Protein 1AG7 (pdb70)

Structure (mmCIF, N/CA/C/O backbone):
data_1AG7
#
_entry.id   1AG7
#
_cell.length_a   1.000
_cell.length_b   1.000
_cell.length_c   1.000
_cell.angle_alpha   90.00
_cell.angle_beta   90.00
_cell.angle_gamma   90.00
#
_symmetry.space_group_name_H-M   'P 1'
#
loop_
_atom_site.group_PDB
_atom_site.id
_atom_site.type_symbol
_atom_site.label_atom_id
_atom_site.label_alt_id
_atom_site.label_comp_id
_atom_site.label_asym_id
_atom_site.label_entity_id
_atom_site.label_seq_id
_atom_site.pdbx_PDB_ins_code
_atom_site.Cartn_x
_atom_site.Cartn_y
_atom_site.Cartn_z
_atom_site.occupancy
_atom_site.B_iso_or_equiv
_atom_site.auth_seq_id
_atom_site.auth_comp_id
_atom_site.auth_asym_id
_atom_site.auth_atom_id
_atom_site.pdbx_PDB_model_num
ATOM 1 N N . ALA A 1 1 ? 7.186 9.399 1.482 1.00 0.00 1 ALA A N 1
ATOM 2 C CA . ALA A 1 1 ? 7.528 8.047 2.009 1.00 0.00 1 ALA A CA 1
ATOM 3 C C . ALA A 1 1 ? 8.770 7.527 1.272 1.00 0.00 1 ALA A C 1
ATOM 4 O O . ALA A 1 1 ? 8.889 7.713 0.078 1.00 0.00 1 ALA A O 1
ATOM 13 N N . CYS A 1 2 ? 9.640 6.894 2.024 1.00 0.00 2 CYS A N 1
ATOM 14 C CA . CYS A 1 2 ? 10.922 6.310 1.502 1.00 0.00 2 CYS A CA 1
ATOM 15 C C . CYS A 1 2 ? 10.733 5.345 0.304 1.00 0.00 2 CYS A C 1
ATOM 16 O O . CYS A 1 2 ? 9.626 5.071 -0.119 1.00 0.00 2 CYS A O 1
ATOM 23 N N . SER A 1 3 ? 11.845 4.861 -0.195 1.00 0.00 3 SER A N 1
ATOM 24 C CA . SER A 1 3 ? 11.850 3.912 -1.357 1.00 0.00 3 SER A CA 1
ATOM 25 C C . SER A 1 3 ? 11.924 2.473 -0.825 1.00 0.00 3 SER A C 1
ATOM 26 O O . SER A 1 3 ? 12.340 2.258 0.294 1.00 0.00 3 SER A O 1
ATOM 34 N N . GLY A 1 4 ? 11.531 1.542 -1.654 1.00 0.00 4 GLY A N 1
ATOM 35 C CA . GLY A 1 4 ? 11.543 0.097 -1.278 1.00 0.00 4 GLY A CA 1
ATOM 36 C C . GLY A 1 4 ? 12.571 -0.609 -2.158 1.00 0.00 4 GLY A C 1
ATOM 37 O O . GLY A 1 4 ? 13.119 -0.008 -3.063 1.00 0.00 4 GLY A O 1
ATOM 41 N N . ARG A 1 5 ? 12.803 -1.867 -1.875 1.00 0.00 5 ARG A N 1
ATOM 42 C CA . ARG A 1 5 ? 13.793 -2.644 -2.680 1.00 0.00 5 ARG A CA 1
ATOM 43 C C . ARG A 1 5 ? 13.236 -2.902 -4.096 1.00 0.00 5 ARG A C 1
ATOM 44 O O . ARG A 1 5 ? 12.682 -3.946 -4.384 1.00 0.00 5 ARG A O 1
ATOM 65 N N . GLY A 1 6 ? 13.413 -1.911 -4.932 1.00 0.00 6 GLY A N 1
ATOM 66 C CA . GLY A 1 6 ? 12.939 -1.974 -6.347 1.00 0.00 6 GLY A CA 1
ATOM 67 C C . GLY A 1 6 ? 12.766 -0.564 -6.925 1.00 0.00 6 GLY A C 1
ATOM 68 O O . GLY A 1 6 ? 12.497 -0.422 -8.103 1.00 0.00 6 GLY A O 1
ATOM 72 N N . SER A 1 7 ? 12.923 0.434 -6.088 1.00 0.00 7 SER A N 1
ATOM 73 C CA . SER A 1 7 ? 12.782 1.859 -6.539 1.00 0.00 7 SER A CA 1
ATOM 74 C C . SER A 1 7 ? 14.056 2.599 -6.129 1.00 0.00 7 SER A C 1
ATOM 75 O O . SER A 1 7 ? 14.644 2.273 -5.118 1.00 0.00 7 SER A O 1
ATOM 83 N N . ARG A 1 8 ? 14.453 3.566 -6.918 1.00 0.00 8 ARG A N 1
ATOM 84 C CA . ARG A 1 8 ? 15.690 4.350 -6.607 1.00 0.00 8 ARG A CA 1
ATOM 85 C C . ARG A 1 8 ? 15.446 5.433 -5.547 1.00 0.00 8 ARG A C 1
ATOM 86 O O . ARG A 1 8 ? 14.404 5.469 -4.922 1.00 0.00 8 ARG A O 1
ATOM 107 N N . CYS A 1 9 ? 16.436 6.279 -5.391 1.00 0.00 9 CYS A N 1
ATOM 108 C CA . CYS A 1 9 ? 16.372 7.393 -4.407 1.00 0.00 9 CYS A CA 1
ATOM 109 C C . CYS A 1 9 ? 16.607 8.776 -5.077 1.00 0.00 9 CYS A C 1
ATOM 110 O O . CYS A 1 9 ? 17.357 8.864 -6.029 1.00 0.00 9 CYS A O 1
ATOM 147 N N . GLN A 1 12 ? 14.379 8.671 -0.374 1.00 0.00 12 GLN A N 1
ATOM 148 C CA . GLN A 1 12 ? 15.520 7.975 0.304 1.00 0.00 12 GLN A CA 1
ATOM 149 C C . GLN A 1 12 ? 15.061 6.563 0.671 1.00 0.00 12 GLN A C 1
ATOM 150 O O . GLN A 1 12 ? 14.010 6.415 1.259 1.00 0.00 12 GLN A O 1
ATOM 164 N N . CYS A 1 13 ? 15.840 5.570 0.320 1.00 0.00 13 CYS A N 1
ATOM 165 C CA . CYS A 1 13 ? 15.440 4.166 0.645 1.00 0.00 13 CYS A CA 1
ATOM 166 C C . CYS A 1 13 ? 15.150 3.987 2.138 1.00 0.00 13 CYS A C 1
ATOM 167 O O . CYS A 1 13 ? 15.855 4.498 2.987 1.00 0.00 13 CYS A O 1
ATOM 174 N N . CYS A 1 14 ? 14.098 3.252 2.381 1.00 0.00 14 CYS A N 1
ATOM 175 C CA . CYS A 1 14 ? 13.624 2.945 3.761 1.00 0.00 14 CYS A CA 1
ATOM 176 C C . CYS A 1 14 ? 14.706 2.286 4.628 1.00 0.00 14 CYS A C 1
ATOM 177 O O . CYS A 1 14 ? 15.770 1.941 4.149 1.00 0.00 14 CYS A O 1
ATOM 184 N N . MET A 1 15 ? 14.383 2.136 5.888 1.00 0.00 15 MET A N 1
ATOM 185 C CA . MET A 1 15 ? 15.324 1.511 6.862 1.00 0.00 15 MET A CA 1
ATOM 186 C C . MET A 1 15 ? 15.749 0.118 6.381 1.00 0.00 15 MET A C 1
ATOM 187 O O . MET A 1 15 ? 14.921 -0.714 6.063 1.00 0.00 15 MET A O 1
ATOM 201 N N . GLY A 1 16 ? 17.042 -0.070 6.347 1.00 0.00 16 GLY A N 1
ATOM 202 C CA . GLY A 1 16 ? 17.634 -1.357 5.908 1.00 0.00 16 GLY A CA 1
ATOM 203 C C . GLY A 1 16 ? 18.180 -1.253 4.483 1.00 0.00 16 GLY A C 1
ATOM 204 O O . GLY A 1 16 ? 19.101 -1.966 4.143 1.00 0.00 16 GLY A O 1
ATOM 208 N N . LEU A 1 17 ? 17.611 -0.377 3.688 1.00 0.00 17 LEU A N 1
ATOM 209 C CA . LEU A 1 17 ? 18.082 -0.214 2.282 1.00 0.00 17 LEU A CA 1
ATOM 210 C C . LEU A 1 17 ? 19.120 0.901 2.100 1.00 0.00 17 LEU A C 1
ATOM 211 O O . LEU A 1 17 ? 19.333 1.744 2.950 1.00 0.00 17 LEU A O 1
ATOM 227 N N . ARG A 1 18 ? 19.720 0.820 0.944 1.00 0.00 18 ARG A N 1
ATOM 228 C CA . ARG A 1 18 ? 20.773 1.754 0.463 1.00 0.00 18 ARG A CA 1
ATOM 229 C C . ARG A 1 18 ? 20.501 1.969 -1.026 1.00 0.00 18 ARG A C 1
ATOM 230 O O . ARG A 1 18 ? 20.010 1.083 -1.695 1.00 0.00 18 ARG A O 1
ATOM 251 N N . CYS A 1 19 ? 20.841 3.139 -1.487 1.00 0.00 19 CYS A N 1
ATOM 252 C CA . CYS A 1 19 ? 20.628 3.499 -2.927 1.00 0.00 19 CYS A CA 1
ATOM 253 C C . CYS A 1 19 ? 21.634 2.816 -3.880 1.00 0.00 19 CYS A C 1
ATOM 254 O O . CYS A 1 19 ? 22.754 3.267 -4.026 1.00 0.00 19 CYS A O 1
ATOM 261 N N . GLY A 1 20 ? 21.207 1.740 -4.501 1.00 0.00 20 GLY A N 1
ATOM 262 C CA . GLY A 1 20 ? 22.096 1.003 -5.450 1.00 0.00 20 GLY A CA 1
ATOM 263 C C . GLY A 1 20 ? 22.178 1.746 -6.784 1.00 0.00 20 GLY A C 1
ATOM 264 O O . GLY A 1 20 ? 21.208 1.792 -7.516 1.00 0.00 20 GLY A O 1
ATOM 268 N N . ARG A 1 21 ? 23.332 2.302 -7.050 1.00 0.00 21 ARG A N 1
ATOM 269 C CA . ARG A 1 21 ? 23.556 3.057 -8.314 1.00 0.00 21 ARG A CA 1
ATOM 270 C C . ARG A 1 21 ? 23.473 2.134 -9.543 1.00 0.00 21 ARG A C 1
ATOM 271 O O . ARG A 1 21 ? 23.575 0.928 -9.424 1.00 0.00 21 ARG A O 1
ATOM 292 N N . GLY A 1 22 ? 23.290 2.748 -10.683 1.00 0.00 22 GLY A N 1
ATOM 293 C CA . GLY A 1 22 ? 23.186 1.998 -11.974 1.00 0.00 22 GLY A CA 1
ATOM 294 C C . GLY A 1 22 ? 22.048 2.576 -12.814 1.00 0.00 22 GLY A C 1
ATOM 295 O O . GLY A 1 22 ? 21.443 3.561 -12.441 1.00 0.00 22 GLY A O 1
ATOM 299 N N . ASN A 1 23 ? 21.788 1.950 -13.930 1.00 0.00 23 ASN A N 1
ATOM 300 C CA . ASN A 1 23 ? 20.701 2.415 -14.839 1.00 0.00 23 ASN A CA 1
ATOM 301 C C . ASN A 1 23 ? 19.837 1.200 -15.238 1.00 0.00 23 ASN A C 1
ATOM 302 O O . ASN A 1 23 ? 20.345 0.306 -15.888 1.00 0.00 23 ASN A O 1
ATOM 313 N N . PRO A 1 24 ? 18.575 1.173 -14.858 1.00 0.00 24 PRO A N 1
ATOM 314 C CA . PRO A 1 24 ? 17.912 2.165 -13.964 1.00 0.00 24 PRO A CA 1
ATOM 315 C C . PRO A 1 24 ? 18.364 2.013 -12.498 1.00 0.00 24 PRO A C 1
ATOM 316 O O . PRO A 1 24 ? 18.535 0.904 -12.028 1.00 0.00 24 PRO A O 1
ATOM 327 N N . GLN A 1 25 ? 18.547 3.125 -11.825 1.00 0.00 25 GLN A N 1
ATOM 328 C CA . GLN A 1 25 ? 18.981 3.096 -10.384 1.00 0.00 25 GLN A CA 1
ATOM 329 C C . GLN A 1 25 ? 17.929 2.337 -9.553 1.00 0.00 25 GLN A C 1
ATOM 330 O O . GLN A 1 25 ? 16.764 2.336 -9.904 1.00 0.00 25 GLN A O 1
ATOM 344 N N . LYS A 1 26 ? 18.361 1.708 -8.488 1.00 0.00 26 LYS A N 1
ATOM 345 C CA . LYS A 1 26 ? 17.408 0.946 -7.619 1.00 0.00 26 LYS A CA 1
ATOM 346 C C . LYS A 1 26 ? 17.989 0.692 -6.220 1.00 0.00 26 LYS A C 1
ATOM 347 O O . LYS A 1 26 ? 19.136 0.306 -6.098 1.00 0.00 26 LYS A O 1
ATOM 366 N N . CYS A 1 27 ? 17.193 0.914 -5.200 1.00 0.00 27 CYS A N 1
ATOM 367 C CA . CYS A 1 27 ? 17.675 0.679 -3.816 1.00 0.00 27 CYS A CA 1
ATOM 368 C C . CYS A 1 27 ? 17.703 -0.835 -3.574 1.00 0.00 27 CYS A C 1
ATOM 369 O O . CYS A 1 27 ? 16.894 -1.572 -4.107 1.00 0.00 27 CYS A O 1
ATOM 376 N N . ILE A 1 28 ? 18.644 -1.240 -2.769 1.00 0.00 28 ILE A N 1
ATOM 377 C CA . ILE A 1 28 ? 18.827 -2.671 -2.411 1.00 0.00 28 ILE A CA 1
ATOM 378 C C . ILE A 1 28 ? 19.016 -2.666 -0.894 1.00 0.00 28 ILE A C 1
ATOM 379 O O . ILE A 1 28 ? 18.922 -1.625 -0.280 1.00 0.00 28 ILE A O 1
ATOM 395 N N . GLY A 1 29 ? 19.299 -3.802 -0.327 1.00 0.00 29 GLY A N 1
ATOM 396 C CA . GLY A 1 29 ? 19.489 -3.876 1.146 1.00 0.00 29 GLY A CA 1
ATOM 397 C C . GLY A 1 29 ? 20.969 -3.840 1.532 1.00 0.00 29 GLY A C 1
ATOM 398 O O . GLY A 1 29 ? 21.801 -4.471 0.910 1.00 0.00 29 GLY A O 1
ATOM 402 N N . ALA A 1 30 ? 21.242 -3.087 2.565 1.00 0.00 30 ALA A N 1
ATOM 403 C CA . ALA A 1 30 ? 22.637 -2.934 3.086 1.00 0.00 30 ALA A CA 1
ATOM 404 C C . ALA A 1 30 ? 22.948 -4.181 3.914 1.00 0.00 30 ALA A C 1
ATOM 405 O O . ALA A 1 30 ? 24.012 -4.761 3.806 1.00 0.00 30 ALA A O 1
ATOM 412 N N . HIS A 1 31 ? 21.978 -4.545 4.718 1.00 0.00 31 HIS A N 1
ATOM 413 C CA . HIS A 1 31 ? 22.111 -5.746 5.598 1.00 0.00 31 HIS A CA 1
ATOM 414 C C . HIS A 1 31 ? 21.641 -6.999 4.832 1.00 0.00 31 HIS A C 1
ATOM 415 O O . HIS A 1 31 ? 21.165 -7.962 5.401 1.00 0.00 31 HIS A O 1
ATOM 444 N N . ASP A 1 33 ? 23.506 -9.143 2.555 1.00 0.00 33 ASP A N 1
ATOM 445 C CA . ASP A 1 33 ? 24.845 -9.576 2.068 1.00 0.00 33 ASP A CA 1
ATOM 446 C C . ASP A 1 33 ? 24.784 -10.984 1.464 1.00 0.00 33 ASP A C 1
ATOM 447 O O . ASP A 1 33 ? 25.698 -11.774 1.600 1.00 0.00 33 ASP A O 1
ATOM 456 N N . VAL A 1 34 ? 23.681 -11.236 0.810 1.00 0.00 34 VAL A N 1
ATOM 457 C CA . VAL A 1 34 ? 23.429 -12.554 0.147 1.00 0.00 34 VAL A CA 1
ATOM 458 C C . VAL A 1 34 ? 22.895 -12.309 -1.278 1.00 0.00 34 VAL A C 1
ATOM 459 O O . VAL A 1 34 ? 23.311 -13.056 -2.148 1.00 0.00 34 VAL A O 1
ATOM 473 N N . ALA A 1 1 ? 6.996 9.331 1.516 1.00 0.00 1 ALA A N 2
ATOM 474 C CA . ALA A 1 1 ? 7.442 8.037 2.108 1.00 0.00 1 ALA A CA 2
ATOM 475 C C . ALA A 1 1 ? 8.674 7.538 1.345 1.00 0.00 1 ALA A C 2
ATOM 476 O O . ALA A 1 1 ? 8.796 7.782 0.160 1.00 0.00 1 ALA A O 2
ATOM 485 N N . CYS A 1 2 ? 9.532 6.857 2.066 1.00 0.00 2 CYS A N 2
ATOM 486 C CA . CYS A 1 2 ? 10.804 6.280 1.517 1.00 0.00 2 CYS A CA 2
ATOM 487 C C . CYS A 1 2 ? 10.573 5.334 0.313 1.00 0.00 2 CYS A C 2
ATOM 488 O O . CYS A 1 2 ? 9.453 5.087 -0.091 1.00 0.00 2 CYS A O 2
ATOM 495 N N . SER A 1 3 ? 11.669 4.837 -0.208 1.00 0.00 3 SER A N 2
ATOM 496 C CA . SER A 1 3 ? 11.641 3.903 -1.383 1.00 0.00 3 SER A CA 2
ATOM 497 C C . SER A 1 3 ? 11.894 2.475 -0.900 1.00 0.00 3 SER A C 2
ATOM 498 O O . SER A 1 3 ? 12.597 2.284 0.069 1.00 0.00 3 SER A O 2
ATOM 506 N N . GLY A 1 4 ? 11.322 1.523 -1.591 1.00 0.00 4 GLY A N 2
ATOM 507 C CA . GLY A 1 4 ? 11.497 0.084 -1.218 1.00 0.00 4 GLY A CA 2
ATOM 508 C C . GLY A 1 4 ? 12.528 -0.560 -2.149 1.00 0.00 4 GLY A C 2
ATOM 509 O O . GLY A 1 4 ? 12.993 0.073 -3.078 1.00 0.00 4 GLY A O 2
ATOM 513 N N . ARG A 1 5 ? 12.859 -1.799 -1.883 1.00 0.00 5 ARG A N 2
ATOM 514 C CA . ARG A 1 5 ? 13.857 -2.510 -2.742 1.00 0.00 5 ARG A CA 2
ATOM 515 C C . ARG A 1 5 ? 13.246 -2.715 -4.139 1.00 0.00 5 ARG A C 2
ATOM 516 O O . ARG A 1 5 ? 12.576 -3.696 -4.399 1.00 0.00 5 ARG A O 2
ATOM 537 N N . GLY A 1 6 ? 13.515 -1.757 -4.988 1.00 0.00 6 GLY A N 2
ATOM 538 C CA . GLY A 1 6 ? 13.003 -1.781 -6.389 1.00 0.00 6 GLY A CA 2
ATOM 539 C C . GLY A 1 6 ? 12.816 -0.348 -6.905 1.00 0.00 6 GLY A C 2
ATOM 540 O O . GLY A 1 6 ? 12.593 -0.146 -8.084 1.00 0.00 6 GLY A O 2
ATOM 544 N N . SER A 1 7 ? 12.911 0.597 -6.002 1.00 0.00 7 SER A N 2
ATOM 545 C CA . SER A 1 7 ? 12.755 2.044 -6.351 1.00 0.00 7 SER A CA 2
ATOM 546 C C . SER A 1 7 ? 14.063 2.756 -6.002 1.00 0.00 7 SER A C 2
ATOM 547 O O . SER A 1 7 ? 14.717 2.396 -5.045 1.00 0.00 7 SER A O 2
ATOM 555 N N . ARG A 1 8 ? 14.407 3.738 -6.794 1.00 0.00 8 ARG A N 2
ATOM 556 C CA . ARG A 1 8 ? 15.665 4.515 -6.562 1.00 0.00 8 ARG A CA 2
ATOM 557 C C . ARG A 1 8 ? 15.447 5.617 -5.525 1.00 0.00 8 ARG A C 2
ATOM 558 O O . ARG A 1 8 ? 14.401 5.706 -4.913 1.00 0.00 8 ARG A O 2
ATOM 579 N N . CYS A 1 9 ? 16.467 6.422 -5.374 1.00 0.00 9 CYS A N 2
ATOM 580 C CA . CYS A 1 9 ? 16.435 7.551 -4.409 1.00 0.00 9 CYS A CA 2
ATOM 581 C C . CYS A 1 9 ? 16.499 8.919 -5.136 1.00 0.00 9 CYS A C 2
ATOM 582 O O . CYS A 1 9 ? 17.251 9.059 -6.083 1.00 0.00 9 CYS A O 2
ATOM 619 N N . GLN A 1 12 ? 14.247 8.583 -0.432 1.00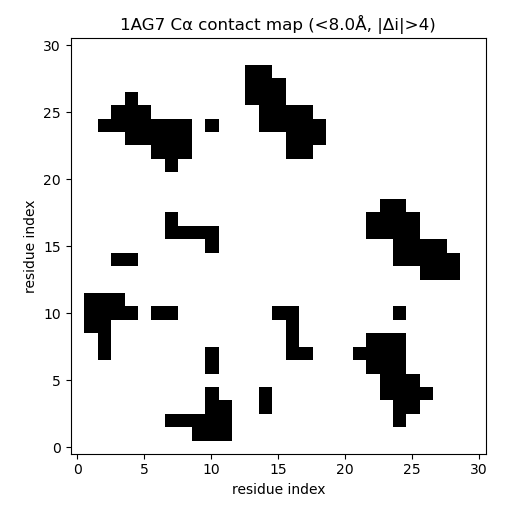 0.00 12 GLN A N 2
ATOM 620 C CA . GLN A 1 12 ? 15.420 7.924 0.216 1.00 0.00 12 GLN A CA 2
ATOM 621 C C . GLN A 1 12 ? 15.021 6.488 0.543 1.00 0.00 12 GLN A C 2
ATOM 622 O O . GLN A 1 12 ? 13.935 6.270 1.040 1.00 0.00 12 GLN A O 2
ATOM 636 N N . CYS A 1 13 ? 15.880 5.545 0.258 1.00 0.00 13 CYS A N 2
ATOM 637 C CA . CYS A 1 13 ? 15.512 4.134 0.565 1.00 0.00 13 CYS A CA 2
ATOM 638 C C . CYS A 1 13 ? 15.214 3.965 2.058 1.00 0.00 13 CYS A C 2
ATOM 639 O O . CYS A 1 13 ? 15.911 4.485 2.909 1.00 0.00 13 CYS A O 2
ATOM 646 N N . CYS A 1 14 ? 14.161 3.231 2.297 1.00 0.00 14 CYS A N 2
ATOM 647 C CA . CYS A 1 14 ? 13.679 2.934 3.676 1.00 0.00 14 CYS A CA 2
ATOM 648 C C . CYS A 1 14 ? 14.765 2.303 4.559 1.00 0.00 14 CYS A C 2
ATOM 649 O O . CYS A 1 14 ? 15.834 1.959 4.091 1.00 0.00 14 CYS A O 2
ATOM 656 N N . MET A 1 15 ? 14.440 2.171 5.819 1.00 0.00 15 MET A N 2
ATOM 657 C CA . MET A 1 15 ? 15.386 1.575 6.806 1.00 0.00 15 MET A CA 2
ATOM 658 C C . MET A 1 15 ? 15.865 0.186 6.354 1.00 0.00 15 MET A C 2
ATOM 659 O O . MET A 1 15 ? 15.072 -0.660 5.987 1.00 0.00 15 MET A O 2
ATOM 673 N N . GLY A 1 16 ? 17.162 0.018 6.399 1.00 0.00 16 GLY A N 2
ATOM 674 C CA . GLY A 1 16 ? 17.806 -1.261 6.000 1.00 0.00 16 GLY A CA 2
ATOM 675 C C . GLY A 1 16 ? 18.299 -1.204 4.552 1.00 0.00 16 GLY A C 2
ATOM 676 O O . GLY A 1 16 ? 19.226 -1.903 4.195 1.00 0.00 16 GLY A O 2
ATOM 680 N N . LEU A 1 17 ? 17.670 -0.373 3.757 1.00 0.00 17 LEU A N 2
ATOM 681 C CA . LEU A 1 17 ? 18.060 -0.234 2.329 1.00 0.00 17 LEU A CA 2
ATOM 682 C C . LEU A 1 17 ? 19.134 0.843 2.103 1.00 0.00 17 LEU A C 2
ATOM 683 O O . LEU A 1 17 ? 19.405 1.677 2.943 1.00 0.00 17 LEU A O 2
ATOM 699 N N . ARG A 1 18 ? 19.697 0.744 0.929 1.00 0.00 18 ARG A N 2
ATOM 700 C CA . ARG A 1 18 ? 20.762 1.653 0.426 1.00 0.00 18 ARG A CA 2
ATOM 701 C C . ARG A 1 18 ? 20.504 1.785 -1.073 1.00 0.00 18 ARG A C 2
ATOM 702 O O . ARG A 1 18 ? 20.044 0.853 -1.701 1.00 0.00 18 ARG A O 2
ATOM 723 N N . CYS A 1 19 ? 20.819 2.937 -1.588 1.00 0.00 19 CYS A N 2
ATOM 724 C CA . CYS A 1 19 ? 20.614 3.209 -3.047 1.00 0.00 19 CYS A CA 2
ATOM 725 C C . CYS A 1 19 ? 21.740 2.597 -3.903 1.00 0.00 19 CYS A C 2
ATOM 726 O O . CYS A 1 19 ? 22.874 3.030 -3.825 1.00 0.00 19 CYS A O 2
ATOM 733 N N . GLY A 1 20 ? 21.393 1.608 -4.693 1.00 0.00 20 GLY A N 2
ATOM 734 C CA . GLY A 1 20 ? 22.397 0.931 -5.576 1.00 0.00 20 GLY A CA 2
ATOM 735 C C . GLY A 1 20 ? 22.285 1.346 -7.043 1.00 0.00 20 GLY A C 2
ATOM 736 O O . GLY A 1 20 ? 21.243 1.798 -7.476 1.00 0.00 20 GLY A O 2
ATOM 740 N N . ARG A 1 21 ? 23.379 1.156 -7.744 1.00 0.00 21 ARG A N 2
ATOM 741 C CA . ARG A 1 21 ? 23.520 1.479 -9.199 1.00 0.00 21 ARG A CA 2
ATOM 742 C C . ARG A 1 21 ? 23.567 2.992 -9.482 1.00 0.00 21 ARG A C 2
ATOM 743 O O . ARG A 1 21 ? 23.795 3.775 -8.579 1.00 0.00 21 ARG A O 2
ATOM 764 N N . GLY A 1 22 ? 23.353 3.356 -10.723 1.00 0.00 22 GLY A N 2
ATOM 765 C CA . GLY A 1 22 ? 23.374 4.792 -11.148 1.00 0.00 22 GLY A CA 2
ATOM 766 C C . GLY A 1 22 ? 22.170 5.134 -12.030 1.00 0.00 22 GLY A C 2
ATOM 767 O O . GLY A 1 22 ? 21.497 6.122 -11.803 1.00 0.00 22 GLY A O 2
ATOM 771 N N . ASN A 1 23 ? 21.937 4.306 -13.017 1.00 0.00 23 ASN A N 2
ATOM 772 C CA . ASN A 1 23 ? 20.786 4.541 -13.942 1.00 0.00 23 ASN A CA 2
ATOM 773 C C . ASN A 1 23 ? 20.396 3.245 -14.688 1.00 0.00 23 ASN A C 2
ATOM 774 O O . ASN A 1 23 ? 21.262 2.602 -15.246 1.00 0.00 23 ASN A O 2
ATOM 785 N N . PRO A 1 24 ? 19.131 2.871 -14.688 1.00 0.00 24 PRO A N 2
ATOM 786 C CA . PRO A 1 24 ? 18.081 3.377 -13.764 1.00 0.00 24 PRO A CA 2
ATOM 787 C C . PRO A 1 24 ? 18.350 2.816 -12.360 1.00 0.00 24 PRO A C 2
ATOM 788 O O . PRO A 1 24 ? 18.179 1.634 -12.127 1.00 0.00 24 PRO A O 2
ATOM 799 N N . GLN A 1 25 ? 18.771 3.684 -11.473 1.00 0.00 25 GLN A N 2
ATOM 800 C CA . GLN A 1 25 ? 19.074 3.292 -10.068 1.00 0.00 25 GLN A CA 2
ATOM 801 C C . GLN A 1 25 ? 17.968 2.480 -9.389 1.00 0.00 25 GLN A C 2
ATOM 802 O O . GLN A 1 25 ? 16.822 2.501 -9.797 1.00 0.00 25 GLN A O 2
ATOM 816 N N . LYS A 1 26 ? 18.377 1.777 -8.364 1.00 0.00 26 LYS A N 2
ATOM 817 C CA . LYS A 1 26 ? 17.416 0.931 -7.590 1.00 0.00 26 LYS A CA 2
ATOM 818 C C . LYS A 1 26 ? 17.960 0.580 -6.198 1.00 0.00 26 LYS A C 2
ATOM 819 O O . LYS A 1 26 ? 19.065 0.083 -6.087 1.00 0.00 26 LYS A O 2
ATOM 838 N N . CYS A 1 27 ? 17.186 0.851 -5.173 1.00 0.00 27 CYS A N 2
ATOM 839 C CA . CYS A 1 27 ? 17.634 0.533 -3.791 1.00 0.00 27 CYS A CA 2
ATOM 840 C C . CYS A 1 27 ? 17.605 -0.981 -3.555 1.00 0.00 27 CYS A C 2
ATOM 841 O O . CYS A 1 27 ? 16.793 -1.693 -4.113 1.00 0.00 27 CYS A O 2
ATOM 848 N N . ILE A 1 28 ? 18.516 -1.399 -2.721 1.00 0.00 28 ILE A N 2
ATOM 849 C CA . ILE A 1 28 ? 18.683 -2.827 -2.326 1.00 0.00 28 ILE A CA 2
ATOM 850 C C . ILE A 1 28 ? 18.915 -2.786 -0.816 1.00 0.00 28 ILE A C 2
ATOM 851 O O . ILE A 1 28 ? 18.760 -1.742 -0.217 1.00 0.00 28 ILE A O 2
ATOM 867 N N . GLY A 1 29 ? 19.292 -3.896 -0.245 1.00 0.00 29 GLY A N 2
ATOM 868 C CA . GLY A 1 29 ? 19.533 -3.946 1.222 1.00 0.00 29 GLY A CA 2
ATOM 869 C C . GLY A 1 29 ? 21.019 -3.923 1.572 1.00 0.00 29 GLY A C 2
ATOM 870 O O . GLY A 1 29 ? 21.823 -4.596 0.958 1.00 0.00 29 GLY A O 2
ATOM 874 N N . ALA A 1 30 ? 21.322 -3.134 2.571 1.00 0.00 30 ALA A N 2
ATOM 875 C CA . ALA A 1 30 ? 22.728 -2.983 3.057 1.00 0.00 30 ALA A CA 2
ATOM 876 C C . ALA A 1 30 ? 23.034 -4.203 3.928 1.00 0.00 30 ALA A C 2
ATOM 877 O O . ALA A 1 30 ? 24.093 -4.796 3.842 1.00 0.00 30 ALA A O 2
ATOM 884 N N . HIS A 1 31 ? 22.060 -4.524 4.742 1.00 0.00 31 HIS A N 2
ATOM 885 C CA . HIS A 1 31 ? 22.167 -5.689 5.673 1.00 0.00 31 HIS A CA 2
ATOM 886 C C . HIS A 1 31 ? 21.667 -6.961 4.965 1.00 0.00 31 HIS A C 2
ATOM 887 O O . HIS A 1 31 ? 21.119 -7.861 5.574 1.00 0.00 31 HIS A O 2
ATOM 916 N N . ASP A 1 33 ? 23.510 -9.287 2.461 1.00 0.00 33 ASP A N 2
ATOM 917 C CA . ASP A 1 33 ? 24.764 -9.724 1.792 1.00 0.00 33 ASP A CA 2
ATOM 918 C C . ASP A 1 33 ? 24.542 -11.142 1.244 1.00 0.00 33 ASP A C 2
ATOM 919 O O . ASP A 1 33 ? 25.353 -12.028 1.433 1.00 0.00 33 ASP A O 2
ATOM 928 N N . VAL A 1 34 ? 23.429 -11.298 0.569 1.00 0.00 34 VAL A N 2
ATOM 929 C CA . VAL A 1 34 ? 23.055 -12.616 -0.032 1.00 0.00 34 VAL A CA 2
ATOM 930 C C . VAL A 1 34 ? 23.327 -12.578 -1.548 1.00 0.00 34 VAL A C 2
ATOM 931 O O . VAL A 1 34 ? 22.906 -11.604 -2.153 1.00 0.00 34 VAL A O 2
ATOM 945 N N . ALA A 1 1 ? 8.181 8.871 3.506 1.00 0.00 1 ALA A N 3
ATOM 946 C CA . ALA A 1 1 ? 7.603 8.212 2.299 1.00 0.00 1 ALA A CA 3
ATOM 947 C C . ALA A 1 1 ? 8.751 7.643 1.442 1.00 0.00 1 ALA A C 3
ATOM 948 O O . ALA A 1 1 ? 8.823 7.875 0.251 1.00 0.00 1 ALA A O 3
ATOM 957 N N . CYS A 1 2 ? 9.599 6.907 2.120 1.00 0.00 2 CYS A N 3
ATOM 958 C CA . CYS A 1 2 ? 10.805 6.240 1.522 1.00 0.00 2 CYS A CA 3
ATOM 959 C C . CYS A 1 2 ? 10.508 5.323 0.313 1.00 0.00 2 CYS A C 3
ATOM 960 O O . CYS A 1 2 ? 9.374 5.149 -0.085 1.00 0.00 2 CYS A O 3
ATOM 967 N N . SER A 1 3 ? 11.572 4.769 -0.220 1.00 0.00 3 SER A N 3
ATOM 968 C CA . SER A 1 3 ? 11.487 3.844 -1.401 1.00 0.00 3 SER A CA 3
ATOM 969 C C . SER A 1 3 ? 11.790 2.427 -0.909 1.00 0.00 3 SER A C 3
ATOM 970 O O . SER A 1 3 ? 12.612 2.262 -0.031 1.00 0.00 3 SER A O 3
ATOM 978 N N . GLY A 1 4 ? 11.127 1.458 -1.486 1.00 0.00 4 GLY A N 3
ATOM 979 C CA . GLY A 1 4 ? 11.351 0.037 -1.079 1.00 0.00 4 GLY A CA 3
ATOM 980 C C . GLY A 1 4 ? 12.379 -0.604 -2.012 1.00 0.00 4 GLY A C 3
ATOM 981 O O . GLY A 1 4 ? 12.820 0.010 -2.965 1.00 0.00 4 GLY A O 3
ATOM 985 N N . ARG A 1 5 ? 12.738 -1.829 -1.715 1.00 0.00 5 ARG A N 3
ATOM 986 C CA . ARG A 1 5 ? 13.738 -2.539 -2.569 1.00 0.00 5 ARG A CA 3
ATOM 987 C C . ARG A 1 5 ? 13.108 -2.801 -3.946 1.00 0.00 5 ARG A C 3
ATOM 988 O O . ARG A 1 5 ? 12.402 -3.768 -4.153 1.00 0.00 5 ARG A O 3
ATOM 1009 N N . GLY A 1 6 ? 13.411 -1.901 -4.841 1.00 0.00 6 GLY A N 3
ATOM 1010 C CA . GLY A 1 6 ? 12.895 -1.968 -6.242 1.00 0.00 6 GLY A CA 3
ATOM 1011 C C . GLY A 1 6 ? 12.718 -0.551 -6.809 1.00 0.00 6 GLY A C 3
ATOM 1012 O O . GLY A 1 6 ? 12.439 -0.390 -7.981 1.00 0.00 6 GLY A O 3
ATOM 1016 N N . SER A 1 7 ? 12.880 0.429 -5.955 1.00 0.00 7 SER A N 3
ATOM 1017 C CA . SER A 1 7 ? 12.748 1.863 -6.356 1.00 0.00 7 SER A CA 3
ATOM 1018 C C . SER A 1 7 ? 14.032 2.576 -5.932 1.00 0.00 7 SER A C 3
ATOM 1019 O O . SER A 1 7 ? 14.542 2.316 -4.861 1.00 0.00 7 SER A O 3
ATOM 1027 N N . ARG A 1 8 ? 14.518 3.449 -6.779 1.00 0.00 8 ARG A N 3
ATOM 1028 C CA . ARG A 1 8 ? 15.771 4.209 -6.470 1.00 0.00 8 ARG A CA 3
ATOM 1029 C C . ARG A 1 8 ? 15.496 5.312 -5.434 1.00 0.00 8 ARG A C 3
ATOM 1030 O O . ARG A 1 8 ? 14.434 5.355 -4.841 1.00 0.00 8 ARG A O 3
ATOM 1051 N N . CYS A 1 9 ? 16.474 6.166 -5.257 1.00 0.00 9 CYS A N 3
ATOM 1052 C CA . CYS A 1 9 ? 16.353 7.289 -4.288 1.00 0.00 9 CYS A CA 3
ATOM 1053 C C . CYS A 1 9 ? 16.595 8.671 -4.949 1.00 0.00 9 CYS A C 3
ATOM 1054 O O . CYS A 1 9 ? 17.341 8.766 -5.905 1.00 0.00 9 CYS A O 3
ATOM 1091 N N . GLN A 1 12 ? 14.286 8.675 -0.326 1.00 0.00 12 GLN A N 3
ATOM 1092 C CA . GLN A 1 12 ? 15.423 7.961 0.333 1.00 0.00 12 GLN A CA 3
ATOM 1093 C C . GLN A 1 12 ? 15.002 6.528 0.643 1.00 0.00 12 GLN A C 3
ATOM 1094 O O . GLN A 1 12 ? 13.945 6.318 1.204 1.00 0.00 12 GLN A O 3
ATOM 1108 N N . CYS A 1 13 ? 15.827 5.584 0.264 1.00 0.00 13 CYS A N 3
ATOM 1109 C CA . CYS A 1 13 ? 15.471 4.161 0.533 1.00 0.00 13 CYS A CA 3
ATOM 1110 C C . CYS A 1 13 ? 15.196 3.951 2.020 1.00 0.00 13 CYS A C 3
ATOM 1111 O O . CYS A 1 13 ? 15.895 4.463 2.874 1.00 0.00 13 CYS A O 3
ATOM 1118 N N . CYS A 1 14 ? 14.161 3.192 2.255 1.00 0.00 14 CYS A N 3
ATOM 1119 C CA . CYS A 1 14 ? 13.715 2.863 3.637 1.00 0.00 14 CYS A CA 3
ATOM 1120 C C . CYS A 1 14 ? 14.834 2.236 4.477 1.00 0.00 14 CYS A C 3
ATOM 1121 O O . CYS A 1 14 ? 15.848 1.819 3.950 1.00 0.00 14 CYS A O 3
ATOM 1128 N N . MET A 1 15 ? 14.603 2.191 5.764 1.00 0.00 15 MET A N 3
ATOM 1129 C CA . MET A 1 15 ? 15.601 1.609 6.708 1.00 0.00 15 MET A CA 3
ATOM 1130 C C . MET A 1 15 ? 16.006 0.192 6.283 1.00 0.00 15 MET A C 3
ATOM 1131 O O . MET A 1 15 ? 15.166 -0.648 6.025 1.00 0.00 15 MET A O 3
ATOM 1145 N N . GLY A 1 16 ? 17.298 -0.006 6.228 1.00 0.00 16 GLY A N 3
ATOM 1146 C CA . GLY A 1 16 ? 17.878 -1.314 5.835 1.00 0.00 16 GLY A CA 3
ATOM 1147 C C . GLY A 1 16 ? 18.391 -1.244 4.398 1.00 0.00 16 GLY A C 3
ATOM 1148 O O . GLY A 1 16 ? 19.347 -1.914 4.059 1.00 0.00 16 GLY A O 3
ATOM 1152 N N . LEU A 1 17 ? 17.744 -0.436 3.596 1.00 0.00 17 LEU A N 3
ATOM 1153 C CA . LEU A 1 17 ? 18.150 -0.283 2.173 1.00 0.00 17 LEU A CA 3
ATOM 1154 C C . LEU A 1 17 ? 19.272 0.748 1.989 1.00 0.00 17 LEU A C 3
ATOM 1155 O O . LEU A 1 17 ? 19.571 1.537 2.865 1.00 0.00 17 LEU A O 3
ATOM 1171 N N . ARG A 1 18 ? 19.847 0.674 0.816 1.00 0.00 18 ARG A N 3
ATOM 1172 C CA . ARG A 1 18 ? 20.956 1.564 0.380 1.00 0.00 18 ARG A CA 3
ATOM 1173 C C . ARG A 1 18 ? 20.655 1.925 -1.073 1.00 0.00 18 ARG A C 3
ATOM 1174 O O . ARG A 1 18 ? 20.224 1.090 -1.843 1.00 0.00 18 ARG A O 3
ATOM 1195 N N . CYS A 1 19 ? 20.902 3.168 -1.381 1.00 0.00 19 CYS A N 3
ATOM 1196 C CA . CYS A 1 19 ? 20.662 3.703 -2.759 1.00 0.00 19 CYS A CA 3
ATOM 1197 C C . CYS A 1 19 ? 21.682 3.201 -3.797 1.00 0.00 19 CYS A C 3
ATOM 1198 O O . CYS A 1 19 ? 22.781 3.716 -3.883 1.00 0.00 19 CYS A O 3
ATOM 1205 N N . GLY A 1 20 ? 21.290 2.205 -4.555 1.00 0.00 20 GLY A N 3
ATOM 1206 C CA . GLY A 1 20 ? 22.196 1.642 -5.602 1.00 0.00 20 GLY A CA 3
ATOM 1207 C C . GLY A 1 20 ? 22.103 2.496 -6.865 1.00 0.00 20 GLY A C 3
ATOM 1208 O O . GLY A 1 20 ? 21.342 2.182 -7.759 1.00 0.00 20 GLY A O 3
ATOM 1212 N N . ARG A 1 21 ? 22.885 3.550 -6.881 1.00 0.00 21 ARG A N 3
ATOM 1213 C CA . ARG A 1 21 ? 22.924 4.495 -8.036 1.00 0.00 21 ARG A CA 3
ATOM 1214 C C . ARG A 1 21 ? 23.323 3.790 -9.339 1.00 0.00 21 ARG A C 3
ATOM 1215 O O . ARG A 1 21 ? 23.004 4.261 -10.414 1.00 0.00 21 ARG A O 3
ATOM 1236 N N . GLY A 1 22 ? 24.009 2.681 -9.199 1.00 0.00 22 GLY A N 3
ATOM 1237 C CA . GLY A 1 22 ? 24.457 1.896 -10.390 1.00 0.00 22 GLY A CA 3
ATOM 1238 C C . GLY A 1 22 ? 23.227 1.429 -11.178 1.00 0.00 22 GLY A C 3
ATOM 1239 O O . GLY A 1 22 ? 22.162 1.285 -10.611 1.00 0.00 22 GLY A O 3
ATOM 1243 N N . ASN A 1 23 ? 23.409 1.203 -12.454 1.00 0.00 23 ASN A N 3
ATOM 1244 C CA . ASN A 1 23 ? 22.266 0.748 -13.304 1.00 0.00 23 ASN A CA 3
ATOM 1245 C C . ASN A 1 23 ? 22.027 -0.766 -13.110 1.00 0.00 23 ASN A C 3
ATOM 1246 O O . ASN A 1 23 ? 22.985 -1.515 -13.104 1.00 0.00 23 ASN A O 3
ATOM 1257 N N . PRO A 1 24 ? 20.787 -1.190 -12.956 1.00 0.00 24 PRO A N 3
ATOM 1258 C CA . PRO A 1 24 ? 19.573 -0.323 -12.926 1.00 0.00 24 PRO A CA 3
ATOM 1259 C C . PRO A 1 24 ? 19.505 0.508 -11.632 1.00 0.00 24 PRO A C 3
ATOM 1260 O O . PRO A 1 24 ? 19.655 -0.033 -10.553 1.00 0.00 24 PRO A O 3
ATOM 1271 N N . GLN A 1 25 ? 19.285 1.792 -11.790 1.00 0.00 25 GLN A N 3
ATOM 1272 C CA . GLN A 1 25 ? 19.193 2.718 -10.615 1.00 0.00 25 GLN A CA 3
ATOM 1273 C C . GLN A 1 25 ? 18.052 2.235 -9.710 1.00 0.00 25 GLN A C 3
ATOM 1274 O O . GLN A 1 25 ? 16.890 2.404 -10.026 1.00 0.00 25 GLN A O 3
ATOM 1288 N N . LYS A 1 26 ? 18.433 1.633 -8.612 1.00 0.00 26 LYS A N 3
ATOM 1289 C CA . LYS A 1 26 ? 17.429 1.107 -7.637 1.00 0.00 26 LYS A CA 3
ATOM 1290 C C . LYS A 1 26 ? 18.027 0.867 -6.247 1.00 0.00 26 LYS A C 3
ATOM 1291 O O . LYS A 1 26 ? 19.218 0.653 -6.120 1.00 0.00 26 LYS A O 3
ATOM 1310 N N . CYS A 1 27 ? 17.185 0.912 -5.240 1.00 0.00 27 CYS A N 3
ATOM 1311 C CA . CYS A 1 27 ? 17.670 0.678 -3.859 1.00 0.00 27 CYS A CA 3
ATOM 1312 C C . CYS A 1 27 ? 17.758 -0.839 -3.658 1.00 0.00 27 CYS A C 3
ATOM 1313 O O . CYS A 1 27 ? 16.953 -1.592 -4.171 1.00 0.00 27 CYS A O 3
ATOM 1320 N N . ILE A 1 28 ? 18.753 -1.217 -2.907 1.00 0.00 28 ILE A N 3
ATOM 1321 C CA . ILE A 1 28 ? 19.019 -2.650 -2.584 1.00 0.00 28 ILE A CA 3
ATOM 1322 C C . ILE A 1 28 ? 19.106 -2.695 -1.058 1.00 0.00 28 ILE A C 3
ATOM 1323 O O . ILE A 1 28 ? 18.753 -1.724 -0.421 1.00 0.00 28 ILE A O 3
ATOM 1339 N N . GLY A 1 29 ? 19.577 -3.784 -0.514 1.00 0.00 29 GLY A N 3
ATOM 1340 C CA . GLY A 1 29 ? 19.689 -3.909 0.966 1.00 0.00 29 GLY A CA 3
ATOM 1341 C C . GLY A 1 29 ? 21.131 -4.002 1.466 1.00 0.00 29 GLY A C 3
ATOM 1342 O O . GLY A 1 29 ? 21.918 -4.774 0.956 1.00 0.00 29 GLY A O 3
ATOM 1346 N N . ALA A 1 30 ? 21.419 -3.201 2.464 1.00 0.00 30 ALA A N 3
ATOM 1347 C CA . ALA A 1 30 ? 22.784 -3.165 3.076 1.00 0.00 30 ALA A CA 3
ATOM 1348 C C . ALA A 1 30 ? 22.849 -4.375 4.011 1.00 0.00 30 ALA A C 3
ATOM 1349 O O . ALA A 1 30 ? 23.798 -5.134 4.014 1.00 0.00 30 ALA A O 3
ATOM 1356 N N . HIS A 1 31 ? 21.792 -4.486 4.777 1.00 0.00 31 HIS A N 3
ATOM 1357 C CA . HIS A 1 31 ? 21.628 -5.590 5.768 1.00 0.00 31 HIS A CA 3
ATOM 1358 C C . HIS A 1 31 ? 20.874 -6.701 5.016 1.00 0.00 31 HIS A C 3
ATOM 1359 O O . HIS A 1 31 ? 19.796 -7.122 5.393 1.00 0.00 31 HIS A O 3
ATOM 1388 N N . ASP A 1 33 ? 22.205 -9.589 1.609 1.00 0.00 33 ASP A N 3
ATOM 1389 C CA . ASP A 1 33 ? 23.213 -10.598 1.174 1.00 0.00 33 ASP A CA 3
ATOM 1390 C C . ASP A 1 33 ? 23.533 -10.373 -0.311 1.00 0.00 33 ASP A C 3
ATOM 1391 O O . ASP A 1 33 ? 23.475 -11.276 -1.124 1.00 0.00 33 ASP A O 3
ATOM 1400 N N . VAL A 1 34 ? 23.868 -9.145 -0.613 1.00 0.00 34 VAL A N 3
ATOM 1401 C CA . VAL A 1 34 ? 24.212 -8.770 -2.019 1.00 0.00 34 VAL A CA 3
ATOM 1402 C C . VAL A 1 34 ? 25.664 -9.204 -2.302 1.00 0.00 34 VAL A C 3
ATOM 1403 O O . VAL A 1 34 ? 25.847 -9.857 -3.316 1.00 0.00 34 VAL A O 3
ATOM 1417 N N . ALA A 1 1 ? 8.656 10.282 3.184 1.00 0.00 1 ALA A N 4
ATOM 1418 C CA . ALA A 1 1 ? 8.470 8.926 2.592 1.00 0.00 1 ALA A CA 4
ATOM 1419 C C . ALA A 1 1 ? 9.808 8.372 2.085 1.00 0.00 1 ALA A C 4
ATOM 1420 O O . ALA A 1 1 ? 10.704 9.123 1.750 1.00 0.00 1 ALA A O 4
ATOM 1429 N N . CYS A 1 2 ? 9.889 7.063 2.051 1.00 0.00 2 CYS A N 4
ATOM 1430 C CA . CYS A 1 2 ? 11.117 6.356 1.584 1.00 0.00 2 CYS A CA 4
ATOM 1431 C C . CYS A 1 2 ? 10.803 5.468 0.361 1.00 0.00 2 CYS A C 4
ATOM 1432 O O . CYS A 1 2 ? 9.663 5.344 -0.042 1.00 0.00 2 CYS A O 4
ATOM 1439 N N . SER A 1 3 ? 11.843 4.881 -0.181 1.00 0.00 3 SER A N 4
ATOM 1440 C CA . SER A 1 3 ? 11.715 3.982 -1.378 1.00 0.00 3 SER A CA 4
ATOM 1441 C C . SER A 1 3 ? 11.904 2.529 -0.919 1.00 0.00 3 SER A C 4
ATOM 1442 O O . SER A 1 3 ? 12.574 2.292 0.064 1.00 0.00 3 SER A O 4
ATOM 1450 N N . GLY A 1 4 ? 11.319 1.611 -1.646 1.00 0.00 4 GLY A N 4
ATOM 1451 C CA . GLY A 1 4 ? 11.430 0.162 -1.291 1.00 0.00 4 GLY A CA 4
ATOM 1452 C C . GLY A 1 4 ? 12.507 -0.526 -2.125 1.00 0.00 4 GLY A C 4
ATOM 1453 O O . GLY A 1 4 ? 13.123 0.095 -2.971 1.00 0.00 4 GLY A O 4
ATOM 1457 N N . ARG A 1 5 ? 12.689 -1.795 -1.852 1.00 0.00 5 ARG A N 4
ATOM 1458 C CA . ARG A 1 5 ? 13.709 -2.605 -2.583 1.00 0.00 5 ARG A CA 4
ATOM 1459 C C . ARG A 1 5 ? 13.172 -2.959 -3.982 1.00 0.00 5 ARG A C 4
ATOM 1460 O O . ARG A 1 5 ? 12.723 -4.061 -4.232 1.00 0.00 5 ARG A O 4
ATOM 1481 N N . GLY A 1 6 ? 13.252 -1.976 -4.838 1.00 0.00 6 GLY A N 4
ATOM 1482 C CA . GLY A 1 6 ? 12.784 -2.109 -6.248 1.00 0.00 6 GLY A CA 4
ATOM 1483 C C . GLY A 1 6 ? 12.700 -0.724 -6.901 1.00 0.00 6 GLY A C 4
ATOM 1484 O O . GLY A 1 6 ? 12.323 -0.609 -8.052 1.00 0.00 6 GLY A O 4
ATOM 1488 N N . SER A 1 7 ? 13.053 0.284 -6.141 1.00 0.00 7 SER A N 4
ATOM 1489 C CA . SER A 1 7 ? 13.027 1.695 -6.637 1.00 0.00 7 SER A CA 4
ATOM 1490 C C . SER A 1 7 ? 14.193 2.466 -6.008 1.00 0.00 7 SER A C 4
ATOM 1491 O O . SER A 1 7 ? 14.522 2.262 -4.856 1.00 0.00 7 SER A O 4
ATOM 1499 N N . ARG A 1 8 ? 14.778 3.328 -6.799 1.00 0.00 8 ARG A N 4
ATOM 1500 C CA . ARG A 1 8 ? 15.932 4.168 -6.360 1.00 0.00 8 ARG A CA 4
ATOM 1501 C C . ARG A 1 8 ? 15.535 5.261 -5.360 1.00 0.00 8 ARG A C 4
ATOM 1502 O O . ARG A 1 8 ? 14.439 5.270 -4.834 1.00 0.00 8 ARG A O 4
ATOM 1523 N N . CYS A 1 9 ? 16.473 6.150 -5.148 1.00 0.00 9 CYS A N 4
ATOM 1524 C CA . CYS A 1 9 ? 16.292 7.292 -4.217 1.00 0.00 9 CYS A CA 4
ATOM 1525 C C . CYS A 1 9 ? 16.499 8.632 -4.966 1.00 0.00 9 CYS A C 4
ATOM 1526 O O . CYS A 1 9 ? 17.256 8.678 -5.917 1.00 0.00 9 CYS A O 4
ATOM 1563 N N . GLN A 1 12 ? 14.373 8.683 -0.223 1.00 0.00 12 GLN A N 4
ATOM 1564 C CA . GLN A 1 12 ? 15.497 7.951 0.458 1.00 0.00 12 GLN A CA 4
ATOM 1565 C C . GLN A 1 12 ? 15.082 6.507 0.740 1.00 0.00 12 GLN A C 4
ATOM 1566 O O . GLN A 1 12 ? 14.022 6.290 1.286 1.00 0.00 12 GLN A O 4
ATOM 1580 N N . CYS A 1 13 ? 15.892 5.553 0.367 1.00 0.00 13 CYS A N 4
ATOM 1581 C CA . CYS A 1 13 ? 15.499 4.135 0.629 1.00 0.00 13 CYS A CA 4
ATOM 1582 C C . CYS A 1 13 ? 15.202 3.918 2.115 1.00 0.00 13 CYS A C 4
ATOM 1583 O O . CYS A 1 13 ? 15.900 4.410 2.981 1.00 0.00 13 CYS A O 4
ATOM 1590 N N . CYS A 1 14 ? 14.150 3.175 2.335 1.00 0.00 14 CYS A N 4
ATOM 1591 C CA . CYS A 1 14 ? 13.683 2.846 3.711 1.00 0.00 14 CYS A CA 4
ATOM 1592 C C . CYS A 1 14 ? 14.769 2.163 4.549 1.00 0.00 14 CYS A C 4
ATOM 1593 O O . CYS A 1 14 ? 15.806 1.786 4.038 1.00 0.00 14 CYS A O 4
ATOM 1600 N N . MET A 1 15 ? 14.484 2.030 5.820 1.00 0.00 15 MET A N 4
ATOM 1601 C CA . MET A 1 15 ? 15.442 1.386 6.764 1.00 0.00 15 MET A CA 4
ATOM 1602 C C . MET A 1 15 ? 15.875 0.003 6.260 1.00 0.00 15 MET A C 4
ATOM 1603 O O . MET A 1 15 ? 15.055 -0.810 5.878 1.00 0.00 15 MET A O 4
ATOM 1617 N N . GLY A 1 16 ? 17.168 -0.198 6.279 1.00 0.00 16 GLY A N 4
ATOM 1618 C CA . GLY A 1 16 ? 17.773 -1.477 5.828 1.00 0.00 16 GLY A CA 4
ATOM 1619 C C . GLY A 1 16 ? 18.307 -1.345 4.402 1.00 0.00 16 GLY A C 4
ATOM 1620 O O . GLY A 1 16 ? 19.251 -2.020 4.047 1.00 0.00 16 GLY A O 4
ATOM 1624 N N . LEU A 1 17 ? 17.692 -0.484 3.627 1.00 0.00 17 LEU A N 4
ATOM 1625 C CA . LEU A 1 17 ? 18.133 -0.280 2.218 1.00 0.00 17 LEU A CA 4
ATOM 1626 C C . LEU A 1 17 ? 19.176 0.831 2.062 1.00 0.00 17 LEU A C 4
ATOM 1627 O O . LEU A 1 17 ? 19.418 1.632 2.944 1.00 0.00 17 LEU A O 4
ATOM 1643 N N . ARG A 1 18 ? 19.746 0.794 0.889 1.00 0.00 18 ARG A N 4
ATOM 1644 C CA . ARG A 1 18 ? 20.795 1.741 0.427 1.00 0.00 18 ARG A CA 4
ATOM 1645 C C . ARG A 1 18 ? 20.489 2.028 -1.042 1.00 0.00 18 ARG A C 4
ATOM 1646 O O . ARG A 1 18 ? 19.961 1.185 -1.741 1.00 0.00 18 ARG A O 4
ATOM 1667 N N . CYS A 1 19 ? 20.845 3.212 -1.452 1.00 0.00 19 CYS A N 4
ATOM 1668 C CA . CYS A 1 19 ? 20.608 3.650 -2.866 1.00 0.00 19 CYS A CA 4
ATOM 1669 C C . CYS A 1 19 ? 21.604 3.015 -3.861 1.00 0.00 19 CYS A C 4
ATOM 1670 O O . CYS A 1 19 ? 22.710 3.495 -4.019 1.00 0.00 19 CYS A O 4
ATOM 1677 N N . GLY A 1 20 ? 21.182 1.947 -4.500 1.00 0.00 20 GLY A N 4
ATOM 1678 C CA . GLY A 1 20 ? 22.058 1.249 -5.492 1.00 0.00 20 GLY A CA 4
ATOM 1679 C C . GLY A 1 20 ? 22.178 2.084 -6.769 1.00 0.00 20 GLY A C 4
ATOM 1680 O O . GLY A 1 20 ? 21.362 1.958 -7.662 1.00 0.00 20 GLY A O 4
ATOM 1684 N N . ARG A 1 21 ? 23.196 2.906 -6.788 1.00 0.00 21 ARG A N 4
ATOM 1685 C CA . ARG A 1 21 ? 23.482 3.805 -7.947 1.00 0.00 21 ARG A CA 4
ATOM 1686 C C . ARG A 1 21 ? 23.709 3.043 -9.264 1.00 0.00 21 ARG A C 4
ATOM 1687 O O . ARG A 1 21 ? 23.588 3.617 -10.330 1.00 0.00 21 ARG A O 4
ATOM 1708 N N . GLY A 1 22 ? 24.031 1.777 -9.150 1.00 0.00 22 GLY A N 4
ATOM 1709 C CA . GLY A 1 22 ? 24.272 0.935 -10.364 1.00 0.00 22 GLY A CA 4
ATOM 1710 C C . GLY A 1 22 ? 23.010 0.910 -11.235 1.00 0.00 22 GLY A C 4
ATOM 1711 O O . GLY A 1 22 ? 21.914 0.831 -10.716 1.00 0.00 22 GLY A O 4
ATOM 1715 N N . ASN A 1 23 ? 23.206 0.977 -12.528 1.00 0.00 23 ASN A N 4
ATOM 1716 C CA . ASN A 1 23 ? 22.051 0.964 -13.476 1.00 0.00 23 ASN A CA 4
ATOM 1717 C C . ASN A 1 23 ? 21.533 -0.477 -13.688 1.00 0.00 23 ASN A C 4
ATOM 1718 O O . ASN A 1 23 ? 22.338 -1.374 -13.846 1.00 0.00 23 ASN A O 4
ATOM 1729 N N . PRO A 1 24 ? 20.228 -0.678 -13.690 1.00 0.00 24 PRO A N 4
ATOM 1730 C CA . PRO A 1 24 ? 19.192 0.373 -13.479 1.00 0.00 24 PRO A CA 4
ATOM 1731 C C . PRO A 1 24 ? 19.207 0.874 -12.027 1.00 0.00 24 PRO A C 4
ATOM 1732 O O . PRO A 1 24 ? 19.157 0.083 -11.104 1.00 0.00 24 PRO A O 4
ATOM 1743 N N . GLN A 1 25 ? 19.277 2.175 -11.883 1.00 0.00 25 GLN A N 4
ATOM 1744 C CA . GLN A 1 25 ? 19.299 2.815 -10.531 1.00 0.00 25 GLN A CA 4
ATOM 1745 C C . GLN A 1 25 ? 18.105 2.323 -9.710 1.00 0.00 25 GLN A C 4
ATOM 1746 O O . GLN A 1 25 ? 16.968 2.513 -10.097 1.00 0.00 25 GLN A O 4
ATOM 1760 N N . LYS A 1 26 ? 18.422 1.700 -8.604 1.00 0.00 26 LYS A N 4
ATOM 1761 C CA . LYS A 1 26 ? 17.373 1.152 -7.687 1.00 0.00 26 LYS A CA 4
ATOM 1762 C C . LYS A 1 26 ? 17.951 0.913 -6.287 1.00 0.00 26 LYS A C 4
ATOM 1763 O O . LYS A 1 26 ? 19.134 0.663 -6.160 1.00 0.00 26 LYS A O 4
ATOM 1782 N N . CYS A 1 27 ? 17.119 0.992 -5.272 1.00 0.00 27 CYS A N 4
ATOM 1783 C CA . CYS A 1 27 ? 17.625 0.760 -3.896 1.00 0.00 27 CYS A CA 4
ATOM 1784 C C . CYS A 1 27 ? 17.664 -0.750 -3.678 1.00 0.00 27 CYS A C 4
ATOM 1785 O O . CYS A 1 27 ? 16.856 -1.483 -4.217 1.00 0.00 27 CYS A O 4
ATOM 1792 N N . ILE A 1 28 ? 18.613 -1.156 -2.885 1.00 0.00 28 ILE A N 4
ATOM 1793 C CA . ILE A 1 28 ? 18.795 -2.592 -2.561 1.00 0.00 28 ILE A CA 4
ATOM 1794 C C . ILE A 1 28 ? 18.996 -2.636 -1.052 1.00 0.00 28 ILE A C 4
ATOM 1795 O O . ILE A 1 28 ? 18.920 -1.615 -0.402 1.00 0.00 28 ILE A O 4
ATOM 1811 N N . GLY A 1 29 ? 19.266 -3.798 -0.536 1.00 0.00 29 GLY A N 4
ATOM 1812 C CA . GLY A 1 29 ? 19.469 -3.932 0.930 1.00 0.00 29 GLY A CA 4
ATOM 1813 C C . GLY A 1 29 ? 20.957 -3.928 1.287 1.00 0.00 29 GLY A C 4
ATOM 1814 O O . GLY A 1 29 ? 21.751 -4.613 0.672 1.00 0.00 29 GLY A O 4
ATOM 1818 N N . ALA A 1 30 ? 21.268 -3.146 2.287 1.00 0.00 30 ALA A N 4
ATOM 1819 C CA . ALA A 1 30 ? 22.672 -3.005 2.785 1.00 0.00 30 ALA A CA 4
ATOM 1820 C C . ALA A 1 30 ? 22.935 -4.167 3.743 1.00 0.00 30 ALA A C 4
ATOM 1821 O O . ALA A 1 30 ? 23.955 -4.825 3.678 1.00 0.00 30 ALA A O 4
ATOM 1828 N N . HIS A 1 31 ? 21.970 -4.358 4.606 1.00 0.00 31 HIS A N 4
ATOM 1829 C CA . HIS A 1 31 ? 22.027 -5.441 5.631 1.00 0.00 31 HIS A CA 4
ATOM 1830 C C . HIS A 1 31 ? 20.875 -6.410 5.335 1.00 0.00 31 HIS A C 4
ATOM 1831 O O . HIS A 1 31 ? 19.927 -6.534 6.086 1.00 0.00 31 HIS A O 4
ATOM 1860 N N . ASP A 1 33 ? 20.524 -10.130 2.695 1.00 0.00 33 ASP A N 4
ATOM 1861 C CA . ASP A 1 33 ? 21.090 -11.498 2.521 1.00 0.00 33 ASP A CA 4
ATOM 1862 C C . ASP A 1 33 ? 21.132 -11.836 1.024 1.00 0.00 33 ASP A C 4
ATOM 1863 O O . ASP A 1 33 ? 20.943 -12.968 0.620 1.00 0.00 33 ASP A O 4
ATOM 1872 N N . VAL A 1 34 ? 21.385 -10.817 0.245 1.00 0.00 34 VAL A N 4
ATOM 1873 C CA . VAL A 1 34 ? 21.460 -10.979 -1.241 1.00 0.00 34 VAL A CA 4
ATOM 1874 C C . VAL A 1 34 ? 22.922 -11.246 -1.646 1.00 0.00 34 VAL A C 4
ATOM 1875 O O . VAL A 1 34 ? 23.768 -10.509 -1.162 1.00 0.00 34 VAL A O 4
ATOM 1889 N N . ALA A 1 1 ? 7.607 9.162 2.805 1.00 0.00 1 ALA A N 5
ATOM 1890 C CA . ALA A 1 1 ? 7.403 7.891 2.060 1.00 0.00 1 ALA A CA 5
ATOM 1891 C C . ALA A 1 1 ? 8.707 7.515 1.339 1.00 0.00 1 ALA A C 5
ATOM 1892 O O . ALA A 1 1 ? 8.955 7.941 0.227 1.00 0.00 1 ALA A O 5
ATOM 1901 N N . CYS A 1 2 ? 9.500 6.722 2.014 1.00 0.00 2 CYS A N 5
ATOM 1902 C CA . CYS A 1 2 ? 10.816 6.247 1.474 1.00 0.00 2 CYS A CA 5
ATOM 1903 C C . CYS A 1 2 ? 10.610 5.296 0.275 1.00 0.00 2 CYS A C 5
ATOM 1904 O O . CYS A 1 2 ? 9.496 5.079 -0.165 1.00 0.00 2 CYS A O 5
ATOM 1911 N N . SER A 1 3 ? 11.702 4.760 -0.210 1.00 0.00 3 SER A N 5
ATOM 1912 C CA . SER A 1 3 ? 11.666 3.816 -1.373 1.00 0.00 3 SER A CA 5
ATOM 1913 C C . SER A 1 3 ? 11.891 2.387 -0.869 1.00 0.00 3 SER A C 5
ATOM 1914 O O . SER A 1 3 ? 12.574 2.200 0.116 1.00 0.00 3 SER A O 5
ATOM 1922 N N . GLY A 1 4 ? 11.316 1.433 -1.557 1.00 0.00 4 GLY A N 5
ATOM 1923 C CA . GLY A 1 4 ? 11.458 -0.006 -1.167 1.00 0.00 4 GLY A CA 5
ATOM 1924 C C . GLY A 1 4 ? 12.442 -0.703 -2.113 1.00 0.00 4 GLY A C 5
ATOM 1925 O O . GLY A 1 4 ? 12.906 -0.105 -3.065 1.00 0.00 4 GLY A O 5
ATOM 1929 N N . ARG A 1 5 ? 12.735 -1.950 -1.834 1.00 0.00 5 ARG A N 5
ATOM 1930 C CA . ARG A 1 5 ? 13.688 -2.708 -2.706 1.00 0.00 5 ARG A CA 5
ATOM 1931 C C . ARG A 1 5 ? 13.088 -2.814 -4.114 1.00 0.00 5 ARG A C 5
ATOM 1932 O O . ARG A 1 5 ? 12.152 -3.553 -4.354 1.00 0.00 5 ARG A O 5
ATOM 1953 N N . GLY A 1 6 ? 13.673 -2.043 -4.993 1.00 0.00 6 GLY A N 5
ATOM 1954 C CA . GLY A 1 6 ? 13.232 -1.999 -6.423 1.00 0.00 6 GLY A CA 5
ATOM 1955 C C . GLY A 1 6 ? 12.978 -0.563 -6.907 1.00 0.00 6 GLY A C 5
ATOM 1956 O O . GLY A 1 6 ? 12.815 -0.342 -8.092 1.00 0.00 6 GLY A O 5
ATOM 1960 N N . SER A 1 7 ? 12.949 0.366 -5.982 1.00 0.00 7 SER A N 5
ATOM 1961 C CA . SER A 1 7 ? 12.713 1.807 -6.315 1.00 0.00 7 SER A CA 5
ATOM 1962 C C . SER A 1 7 ? 14.015 2.568 -6.063 1.00 0.00 7 SER A C 5
ATOM 1963 O O . SER A 1 7 ? 14.703 2.283 -5.106 1.00 0.00 7 SER A O 5
ATOM 1971 N N . ARG A 1 8 ? 14.321 3.510 -6.921 1.00 0.00 8 ARG A N 5
ATOM 1972 C CA . ARG A 1 8 ? 15.573 4.314 -6.771 1.00 0.00 8 ARG A CA 5
ATOM 1973 C C . ARG A 1 8 ? 15.429 5.356 -5.655 1.00 0.00 8 ARG A C 5
ATOM 1974 O O . ARG A 1 8 ? 14.459 5.356 -4.923 1.00 0.00 8 ARG A O 5
ATOM 1995 N N . CYS A 1 9 ? 16.412 6.216 -5.578 1.00 0.00 9 CYS A N 5
ATOM 1996 C CA . CYS A 1 9 ? 16.418 7.287 -4.547 1.00 0.00 9 CYS A CA 5
ATOM 1997 C C . CYS A 1 9 ? 16.659 8.694 -5.150 1.00 0.00 9 CYS A C 5
ATOM 1998 O O . CYS A 1 9 ? 17.394 8.828 -6.110 1.00 0.00 9 CYS A O 5
ATOM 2035 N N . GLN A 1 12 ? 14.403 8.703 -0.531 1.00 0.00 12 GLN A N 5
ATOM 2036 C CA . GLN A 1 12 ? 15.527 7.980 0.145 1.00 0.00 12 GLN A CA 5
ATOM 2037 C C . GLN A 1 12 ? 15.064 6.584 0.562 1.00 0.00 12 GLN A C 5
ATOM 2038 O O . GLN A 1 12 ? 14.029 6.450 1.185 1.00 0.00 12 GLN A O 5
ATOM 2052 N N . CYS A 1 13 ? 15.835 5.589 0.200 1.00 0.00 13 CYS A N 5
ATOM 2053 C CA . CYS A 1 13 ? 15.458 4.190 0.559 1.00 0.00 13 CYS A CA 5
ATOM 2054 C C . CYS A 1 13 ? 15.177 4.041 2.056 1.00 0.00 13 CYS A C 5
ATOM 2055 O O . CYS A 1 13 ? 15.856 4.610 2.889 1.00 0.00 13 CYS A O 5
ATOM 2062 N N . CYS A 1 14 ? 14.161 3.264 2.318 1.00 0.00 14 CYS A N 5
ATOM 2063 C CA . CYS A 1 14 ? 13.702 2.978 3.706 1.00 0.00 14 CYS A CA 5
ATOM 2064 C C . CYS A 1 14 ? 14.796 2.385 4.601 1.00 0.00 14 CYS A C 5
ATOM 2065 O O . CYS A 1 14 ? 15.886 2.086 4.153 1.00 0.00 14 CYS A O 5
ATOM 2072 N N . MET A 1 15 ? 14.448 2.238 5.856 1.00 0.00 15 MET A N 5
ATOM 2073 C CA . MET A 1 15 ? 15.391 1.674 6.861 1.00 0.00 15 MET A CA 5
ATOM 2074 C C . MET A 1 15 ? 15.865 0.283 6.424 1.00 0.00 15 MET A C 5
ATOM 2075 O O . MET A 1 15 ? 15.066 -0.580 6.115 1.00 0.00 15 MET A O 5
ATOM 2089 N N . GLY A 1 16 ? 17.163 0.129 6.413 1.00 0.00 16 GLY A N 5
ATOM 2090 C CA . GLY A 1 16 ? 17.795 -1.154 6.015 1.00 0.00 16 GLY A CA 5
ATOM 2091 C C . GLY A 1 16 ? 18.269 -1.093 4.563 1.00 0.00 16 GLY A C 5
ATOM 2092 O O . GLY A 1 16 ? 19.205 -1.778 4.201 1.00 0.00 16 GLY A O 5
ATOM 2096 N N . LEU A 1 17 ? 17.617 -0.279 3.767 1.00 0.00 17 LEU A N 5
ATOM 2097 C CA . LEU A 1 17 ? 18.004 -0.149 2.336 1.00 0.00 17 LEU A CA 5
ATOM 2098 C C . LEU A 1 17 ? 19.066 0.938 2.114 1.00 0.00 17 LEU A C 5
ATOM 2099 O O . LEU A 1 17 ? 19.306 1.787 2.950 1.00 0.00 17 LEU A O 5
ATOM 2115 N N . ARG A 1 18 ? 19.653 0.838 0.951 1.00 0.00 18 ARG A N 5
ATOM 2116 C CA . ARG A 1 18 ? 20.715 1.761 0.469 1.00 0.00 18 ARG A CA 5
ATOM 2117 C C . ARG A 1 18 ? 20.487 1.947 -1.032 1.00 0.00 18 ARG A C 5
ATOM 2118 O O . ARG A 1 18 ? 20.001 1.053 -1.696 1.00 0.00 18 ARG A O 5
ATOM 2139 N N . CYS A 1 19 ? 20.858 3.104 -1.501 1.00 0.00 19 CYS A N 5
ATOM 2140 C CA . CYS A 1 19 ? 20.697 3.451 -2.950 1.00 0.00 19 CYS A CA 5
ATOM 2141 C C . CYS A 1 19 ? 21.724 2.767 -3.876 1.00 0.00 19 CYS A C 5
ATOM 2142 O O . CYS A 1 19 ? 22.874 3.163 -3.925 1.00 0.00 19 CYS A O 5
ATOM 2149 N N . GLY A 1 20 ? 21.283 1.752 -4.581 1.00 0.00 20 GLY A N 5
ATOM 2150 C CA . GLY A 1 20 ? 22.193 1.022 -5.518 1.00 0.00 20 GLY A CA 5
ATOM 2151 C C . GLY A 1 20 ? 22.270 1.790 -6.835 1.00 0.00 20 GLY A C 5
ATOM 2152 O O . GLY A 1 20 ? 21.253 2.003 -7.465 1.00 0.00 20 GLY A O 5
ATOM 2156 N N . ARG A 1 21 ? 23.466 2.173 -7.202 1.00 0.00 21 ARG A N 5
ATOM 2157 C CA . ARG A 1 21 ? 23.693 2.931 -8.467 1.00 0.00 21 ARG A CA 5
ATOM 2158 C C . ARG A 1 21 ? 23.179 2.180 -9.712 1.00 0.00 21 ARG A C 5
ATOM 2159 O O . ARG A 1 21 ? 23.039 0.971 -9.700 1.00 0.00 21 ARG A O 5
ATOM 2180 N N . GLY A 1 22 ? 22.917 2.940 -10.744 1.00 0.00 22 GLY A N 5
ATOM 2181 C CA . GLY A 1 22 ? 22.411 2.371 -12.030 1.00 0.00 22 GLY A CA 5
ATOM 2182 C C . GLY A 1 22 ? 21.630 3.448 -12.792 1.00 0.00 22 GLY A C 5
ATOM 2183 O O . GLY A 1 22 ? 21.760 4.624 -12.505 1.00 0.00 22 GLY A O 5
ATOM 2187 N N . ASN A 1 23 ? 20.843 3.022 -13.749 1.00 0.00 23 ASN A N 5
ATOM 2188 C CA . ASN A 1 23 ? 20.037 3.996 -14.548 1.00 0.00 23 ASN A CA 5
ATOM 2189 C C . ASN A 1 23 ? 18.860 3.271 -15.249 1.00 0.00 23 ASN A C 5
ATOM 2190 O O . ASN A 1 23 ? 19.081 2.609 -16.245 1.00 0.00 23 ASN A O 5
ATOM 2201 N N . PRO A 1 24 ? 17.653 3.396 -14.735 1.00 0.00 24 PRO A N 5
ATOM 2202 C CA . PRO A 1 24 ? 17.329 4.072 -13.449 1.00 0.00 24 PRO A CA 5
ATOM 2203 C C . PRO A 1 24 ? 17.906 3.282 -12.267 1.00 0.00 24 PRO A C 5
ATOM 2204 O O . PRO A 1 24 ? 17.877 2.065 -12.266 1.00 0.00 24 PRO A O 5
ATOM 2215 N N . GLN A 1 25 ? 18.415 4.005 -11.302 1.00 0.00 25 GLN A N 5
ATOM 2216 C CA . GLN A 1 25 ? 19.012 3.376 -10.079 1.00 0.00 25 GLN A CA 5
ATOM 2217 C C . GLN A 1 25 ? 17.980 2.480 -9.362 1.00 0.00 25 GLN A C 5
ATOM 2218 O O . GLN A 1 25 ? 16.830 2.417 -9.757 1.00 0.00 25 GLN A O 5
ATOM 2232 N N . LYS A 1 26 ? 18.414 1.807 -8.326 1.00 0.00 26 LYS A N 5
ATOM 2233 C CA . LYS A 1 26 ? 17.485 0.909 -7.567 1.00 0.00 26 LYS A CA 5
ATOM 2234 C C . LYS A 1 26 ? 18.011 0.604 -6.158 1.00 0.00 26 LYS A C 5
ATOM 2235 O O . LYS A 1 26 ? 19.137 0.168 -6.009 1.00 0.00 26 LYS A O 5
ATOM 2254 N N . CYS A 1 27 ? 17.191 0.846 -5.162 1.00 0.00 27 CYS A N 5
ATOM 2255 C CA . CYS A 1 27 ? 17.610 0.575 -3.765 1.00 0.00 27 CYS A CA 5
ATOM 2256 C C . CYS A 1 27 ? 17.615 -0.933 -3.516 1.00 0.00 27 CYS A C 5
ATOM 2257 O O . CYS A 1 27 ? 16.796 -1.665 -4.037 1.00 0.00 27 CYS A O 5
ATOM 2264 N N . ILE A 1 28 ? 18.563 -1.321 -2.714 1.00 0.00 28 ILE A N 5
ATOM 2265 C CA . ILE A 1 28 ? 18.755 -2.744 -2.327 1.00 0.00 28 ILE A CA 5
ATOM 2266 C C . ILE A 1 28 ? 18.945 -2.682 -0.816 1.00 0.00 28 ILE A C 5
ATOM 2267 O O . ILE A 1 28 ? 18.748 -1.638 -0.228 1.00 0.00 28 ILE A O 5
ATOM 2283 N N . GLY A 1 29 ? 19.334 -3.776 -0.226 1.00 0.00 29 GLY A N 5
ATOM 2284 C CA . GLY A 1 29 ? 19.539 -3.794 1.246 1.00 0.00 29 GLY A CA 5
ATOM 2285 C C . GLY A 1 29 ? 21.022 -3.804 1.615 1.00 0.00 29 GLY A C 5
ATOM 2286 O O . GLY A 1 29 ? 21.828 -4.445 0.966 1.00 0.00 29 GLY A O 5
ATOM 2290 N N . ALA A 1 30 ? 21.327 -3.079 2.661 1.00 0.00 30 ALA A N 5
ATOM 2291 C CA . ALA A 1 30 ? 22.738 -2.992 3.152 1.00 0.00 30 ALA A CA 5
ATOM 2292 C C . ALA A 1 30 ? 23.044 -4.328 3.842 1.00 0.00 30 ALA A C 5
ATOM 2293 O O . ALA A 1 30 ? 24.108 -4.895 3.683 1.00 0.00 30 ALA A O 5
ATOM 2300 N N . HIS A 1 31 ? 22.064 -4.771 4.591 1.00 0.00 31 HIS A N 5
ATOM 2301 C CA . HIS A 1 31 ? 22.160 -6.059 5.347 1.00 0.00 31 HIS A CA 5
ATOM 2302 C C . HIS A 1 31 ? 21.444 -7.151 4.531 1.00 0.00 31 HIS A C 5
ATOM 2303 O O . HIS A 1 31 ? 20.851 -8.069 5.062 1.00 0.00 31 HIS A O 5
ATOM 2332 N N . ASP A 1 33 ? 22.630 -9.461 1.836 1.00 0.00 33 ASP A N 5
ATOM 2333 C CA . ASP A 1 33 ? 23.785 -10.128 1.197 1.00 0.00 33 ASP A CA 5
ATOM 2334 C C . ASP A 1 33 ? 23.289 -11.470 0.644 1.00 0.00 33 ASP A C 5
ATOM 2335 O O . ASP A 1 33 ? 23.872 -12.508 0.896 1.00 0.00 33 ASP A O 5
ATOM 2344 N N . VAL A 1 34 ? 22.210 -11.393 -0.099 1.00 0.00 34 VAL A N 5
ATOM 2345 C CA . VAL A 1 34 ? 21.604 -12.622 -0.708 1.00 0.00 34 VAL A CA 5
ATOM 2346 C C . VAL A 1 34 ? 21.310 -12.428 -2.212 1.00 0.00 34 VAL A C 5
ATOM 2347 O O . VAL A 1 34 ? 21.125 -11.285 -2.603 1.00 0.00 34 VAL A O 5
ATOM 2361 N N . ALA A 1 1 ? 8.453 9.154 4.023 1.00 0.00 1 ALA A N 6
ATOM 2362 C CA . ALA A 1 1 ? 8.378 8.780 2.585 1.00 0.00 1 ALA A CA 6
ATOM 2363 C C . ALA A 1 1 ? 9.748 8.267 2.121 1.00 0.00 1 ALA A C 6
ATOM 2364 O O . ALA A 1 1 ? 10.660 9.039 1.895 1.00 0.00 1 ALA A O 6
ATOM 2373 N N . CYS A 1 2 ? 9.840 6.965 2.001 1.00 0.00 2 CYS A N 6
ATOM 2374 C CA . CYS A 1 2 ? 11.096 6.299 1.560 1.00 0.00 2 CYS A CA 6
ATOM 2375 C C . CYS A 1 2 ? 10.814 5.411 0.338 1.00 0.00 2 CYS A C 6
ATOM 2376 O O . CYS A 1 2 ? 9.685 5.286 -0.095 1.00 0.00 2 CYS A O 6
ATOM 2383 N N . SER A 1 3 ? 11.866 4.823 -0.174 1.00 0.00 3 SER A N 6
ATOM 2384 C CA . SER A 1 3 ? 11.756 3.922 -1.366 1.00 0.00 3 SER A CA 6
ATOM 2385 C C . SER A 1 3 ? 11.946 2.476 -0.900 1.00 0.00 3 SER A C 6
ATOM 2386 O O . SER A 1 3 ? 12.716 2.232 0.007 1.00 0.00 3 SER A O 6
ATOM 2394 N N . GLY A 1 4 ? 11.245 1.567 -1.527 1.00 0.00 4 GLY A N 6
ATOM 2395 C CA . GLY A 1 4 ? 11.353 0.122 -1.153 1.00 0.00 4 GLY A CA 6
ATOM 2396 C C . GLY A 1 4 ? 12.362 -0.575 -2.067 1.00 0.00 4 GLY A C 6
ATOM 2397 O O . GLY A 1 4 ? 12.842 0.012 -3.018 1.00 0.00 4 GLY A O 6
ATOM 2401 N N . ARG A 1 5 ? 12.660 -1.815 -1.756 1.00 0.00 5 ARG A N 6
ATOM 2402 C CA . ARG A 1 5 ? 13.637 -2.571 -2.598 1.00 0.00 5 ARG A CA 6
ATOM 2403 C C . ARG A 1 5 ? 12.989 -2.842 -3.967 1.00 0.00 5 ARG A C 6
ATOM 2404 O O . ARG A 1 5 ? 12.307 -3.829 -4.169 1.00 0.00 5 ARG A O 6
ATOM 2425 N N . GLY A 1 6 ? 13.240 -1.923 -4.863 1.00 0.00 6 GLY A N 6
ATOM 2426 C CA . GLY A 1 6 ? 12.694 -2.006 -6.250 1.00 0.00 6 GLY A CA 6
ATOM 2427 C C . GLY A 1 6 ? 12.631 -0.605 -6.879 1.00 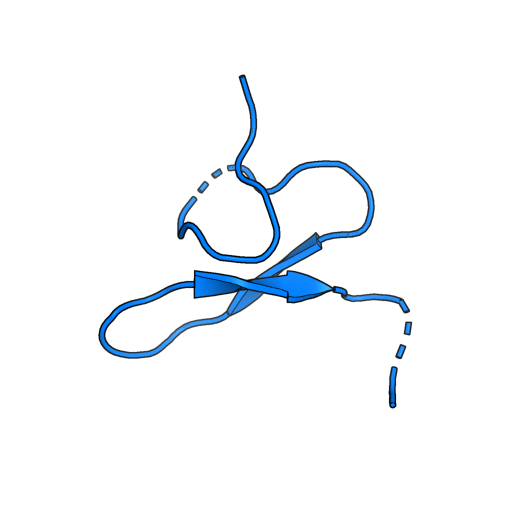0.00 6 GLY A C 6
ATOM 2428 O O . GLY A 1 6 ? 12.329 -0.474 -8.050 1.00 0.00 6 GLY A O 6
ATOM 2432 N N . SER A 1 7 ? 12.915 0.398 -6.080 1.00 0.00 7 SER A N 6
ATOM 2433 C CA . SER A 1 7 ? 12.899 1.820 -6.556 1.00 0.00 7 SER A CA 6
ATOM 2434 C C . SER A 1 7 ? 14.152 2.523 -6.020 1.00 0.00 7 SER A C 6
ATOM 2435 O O . SER A 1 7 ? 14.556 2.268 -4.903 1.00 0.00 7 SER A O 6
ATOM 2443 N N . ARG A 1 8 ? 14.730 3.386 -6.824 1.00 0.00 8 ARG A N 6
ATOM 2444 C CA . ARG A 1 8 ? 15.959 4.127 -6.400 1.00 0.00 8 ARG A CA 6
ATOM 2445 C C . ARG A 1 8 ? 15.613 5.278 -5.446 1.00 0.00 8 ARG A C 6
ATOM 2446 O O . ARG A 1 8 ? 14.498 5.376 -4.970 1.00 0.00 8 ARG A O 6
ATOM 2467 N N . CYS A 1 9 ? 16.588 6.115 -5.201 1.00 0.00 9 CYS A N 6
ATOM 2468 C CA . CYS A 1 9 ? 16.397 7.277 -4.291 1.00 0.00 9 CYS A CA 6
ATOM 2469 C C . CYS A 1 9 ? 16.525 8.621 -5.044 1.00 0.00 9 CYS A C 6
ATOM 2470 O O . CYS A 1 9 ? 17.229 8.693 -6.033 1.00 0.00 9 CYS A O 6
ATOM 2507 N N . GLN A 1 12 ? 14.421 8.709 -0.279 1.00 0.00 12 GLN A N 6
ATOM 2508 C CA . GLN A 1 12 ? 15.545 7.972 0.394 1.00 0.00 12 GLN A CA 6
ATOM 2509 C C . GLN A 1 12 ? 15.093 6.559 0.769 1.00 0.00 12 GLN A C 6
ATOM 2510 O O . GLN A 1 12 ? 14.101 6.413 1.453 1.00 0.00 12 GLN A O 6
ATOM 2524 N N . CYS A 1 13 ? 15.818 5.564 0.317 1.00 0.00 13 CYS A N 6
ATOM 2525 C CA . CYS A 1 13 ? 15.430 4.157 0.640 1.00 0.00 13 CYS A CA 6
ATOM 2526 C C . CYS A 1 13 ? 15.157 3.955 2.132 1.00 0.00 13 CYS A C 6
ATOM 2527 O O . CYS A 1 13 ? 15.837 4.488 2.988 1.00 0.00 13 CYS A O 6
ATOM 2534 N N . CYS A 1 14 ? 14.140 3.170 2.362 1.00 0.00 14 CYS A N 6
ATOM 2535 C CA . CYS A 1 14 ? 13.677 2.828 3.734 1.00 0.00 14 CYS A CA 6
ATOM 2536 C C . CYS A 1 14 ? 14.763 2.173 4.590 1.00 0.00 14 CYS A C 6
ATOM 2537 O O . CYS A 1 14 ? 15.817 1.816 4.098 1.00 0.00 14 CYS A O 6
ATOM 2544 N N . MET A 1 15 ? 14.457 2.043 5.857 1.00 0.00 15 MET A N 6
ATOM 2545 C CA . MET A 1 15 ? 15.407 1.424 6.823 1.00 0.00 15 MET A CA 6
ATOM 2546 C C . MET A 1 15 ? 15.819 0.029 6.344 1.00 0.00 15 MET A C 6
ATOM 2547 O O . MET A 1 15 ? 14.981 -0.804 6.049 1.00 0.00 15 MET A O 6
ATOM 2561 N N . GLY A 1 16 ? 17.110 -0.163 6.283 1.00 0.00 16 GLY A N 6
ATOM 2562 C CA . GLY A 1 16 ? 17.688 -1.455 5.840 1.00 0.00 16 GLY A CA 6
ATOM 2563 C C . GLY A 1 16 ? 18.234 -1.344 4.416 1.00 0.00 16 GLY A C 6
ATOM 2564 O O . GLY A 1 16 ? 19.149 -2.062 4.075 1.00 0.00 16 GLY A O 6
ATOM 2568 N N . LEU A 1 17 ? 17.669 -0.457 3.626 1.00 0.00 17 LEU A N 6
ATOM 2569 C CA . LEU A 1 17 ? 18.135 -0.279 2.219 1.00 0.00 17 LEU A CA 6
ATOM 2570 C C . LEU A 1 17 ? 19.167 0.845 2.069 1.00 0.00 17 LEU A C 6
ATOM 2571 O O . LEU A 1 17 ? 19.390 1.648 2.953 1.00 0.00 17 LEU A O 6
ATOM 2587 N N . ARG A 1 18 ? 19.752 0.819 0.902 1.00 0.00 18 ARG A N 6
ATOM 2588 C CA . ARG A 1 18 ? 20.794 1.782 0.459 1.00 0.00 18 ARG A CA 6
ATOM 2589 C C . ARG A 1 18 ? 20.507 2.078 -1.012 1.00 0.00 18 ARG A C 6
ATOM 2590 O O . ARG A 1 18 ? 20.012 1.232 -1.728 1.00 0.00 18 ARG A O 6
ATOM 2611 N N . CYS A 1 19 ? 20.844 3.276 -1.398 1.00 0.00 19 CYS A N 6
ATOM 2612 C CA . CYS A 1 19 ? 20.624 3.729 -2.807 1.00 0.00 19 CYS A CA 6
ATOM 2613 C C . CYS A 1 19 ? 21.608 3.112 -3.821 1.00 0.00 19 CYS A C 6
ATOM 2614 O O . CYS A 1 19 ? 22.714 3.598 -3.978 1.00 0.00 19 CYS A O 6
ATOM 2621 N N . GLY A 1 20 ? 21.185 2.059 -4.479 1.00 0.00 20 GLY A N 6
ATOM 2622 C CA . GLY A 1 20 ? 22.057 1.389 -5.492 1.00 0.00 20 GLY A CA 6
ATOM 2623 C C . GLY A 1 20 ? 21.974 2.207 -6.782 1.00 0.00 20 GLY A C 6
ATOM 2624 O O . GLY A 1 20 ? 21.256 1.842 -7.692 1.00 0.00 20 GLY A O 6
ATOM 2628 N N . ARG A 1 21 ? 22.709 3.289 -6.811 1.00 0.00 21 ARG A N 6
ATOM 2629 C CA . ARG A 1 21 ? 22.744 4.203 -7.991 1.00 0.00 21 ARG A CA 6
ATOM 2630 C C . ARG A 1 21 ? 23.525 3.641 -9.198 1.00 0.00 21 ARG A C 6
ATOM 2631 O O . ARG A 1 21 ? 23.967 4.392 -10.047 1.00 0.00 21 ARG A O 6
ATOM 2652 N N . GLY A 1 22 ? 23.669 2.340 -9.244 1.00 0.00 22 GLY A N 6
ATOM 2653 C CA . GLY A 1 22 ? 24.407 1.683 -10.368 1.00 0.00 22 GLY A CA 6
ATOM 2654 C C . GLY A 1 22 ? 23.521 1.628 -11.619 1.00 0.00 22 GLY A C 6
ATOM 2655 O O . GLY A 1 22 ? 23.126 2.652 -12.140 1.00 0.00 22 GLY A O 6
ATOM 2659 N N . ASN A 1 23 ? 23.238 0.428 -12.063 1.00 0.00 23 ASN A N 6
ATOM 2660 C CA . ASN A 1 23 ? 22.383 0.238 -13.274 1.00 0.00 23 ASN A CA 6
ATOM 2661 C C . ASN A 1 23 ? 21.810 -1.200 -13.271 1.00 0.00 23 ASN A C 6
ATOM 2662 O O . ASN A 1 23 ? 22.583 -2.139 -13.267 1.00 0.00 23 ASN A O 6
ATOM 2673 N N . PRO A 1 24 ? 20.501 -1.357 -13.274 1.00 0.00 24 PRO A N 6
ATOM 2674 C CA . PRO A 1 24 ? 19.502 -0.253 -13.215 1.00 0.00 24 PRO A CA 6
ATOM 2675 C C . PRO A 1 24 ? 19.546 0.450 -11.850 1.00 0.00 24 PRO A C 6
ATOM 2676 O O . PRO A 1 24 ? 19.728 -0.191 -10.832 1.00 0.00 24 PRO A O 6
ATOM 2687 N N . GLN A 1 25 ? 19.379 1.749 -11.877 1.00 0.00 25 GLN A N 6
ATOM 2688 C CA . GLN A 1 25 ? 19.400 2.552 -10.613 1.00 0.00 25 GLN A CA 6
ATOM 2689 C C . GLN A 1 25 ? 18.201 2.125 -9.759 1.00 0.00 25 GLN A C 6
ATOM 2690 O O . GLN A 1 25 ? 17.068 2.315 -10.152 1.00 0.00 25 GLN A O 6
ATOM 2704 N N . LYS A 1 26 ? 18.499 1.542 -8.626 1.00 0.00 26 LYS A N 6
ATOM 2705 C CA . LYS A 1 26 ? 17.439 1.066 -7.682 1.00 0.00 26 LYS A CA 6
ATOM 2706 C C . LYS A 1 26 ? 18.008 0.858 -6.273 1.00 0.00 26 LYS A C 6
ATOM 2707 O O . LYS A 1 26 ? 19.193 0.626 -6.127 1.00 0.00 26 LYS A O 6
ATOM 2726 N N . CYS A 1 27 ? 17.163 0.946 -5.271 1.00 0.00 27 CYS A N 6
ATOM 2727 C CA . CYS A 1 27 ? 17.651 0.746 -3.884 1.00 0.00 27 CYS A CA 6
ATOM 2728 C C . CYS A 1 27 ? 17.734 -0.764 -3.660 1.00 0.00 27 CYS A C 6
ATOM 2729 O O . CYS A 1 27 ? 16.937 -1.519 -4.186 1.00 0.00 27 CYS A O 6
ATOM 2736 N N . ILE A 1 28 ? 18.704 -1.145 -2.880 1.00 0.00 28 ILE A N 6
ATOM 2737 C CA . ILE A 1 28 ? 18.933 -2.575 -2.554 1.00 0.00 28 ILE A CA 6
ATOM 2738 C C . ILE A 1 28 ? 19.108 -2.613 -1.044 1.00 0.00 28 ILE A C 6
ATOM 2739 O O . ILE A 1 28 ? 18.959 -1.599 -0.398 1.00 0.00 28 ILE A O 6
ATOM 2755 N N . GLY A 1 29 ? 19.438 -3.756 -0.520 1.00 0.00 29 GLY A N 6
ATOM 2756 C CA . GLY A 1 29 ? 19.616 -3.864 0.949 1.00 0.00 29 GLY A CA 6
ATOM 2757 C C . GLY A 1 29 ? 21.085 -3.770 1.366 1.00 0.00 29 GLY A C 6
ATOM 2758 O O . GLY A 1 29 ? 21.962 -4.316 0.724 1.00 0.00 29 GLY A O 6
ATOM 2762 N N . ALA A 1 30 ? 21.286 -3.063 2.449 1.00 0.00 30 ALA A N 6
ATOM 2763 C CA . ALA A 1 30 ? 22.648 -2.853 3.027 1.00 0.00 30 ALA A CA 6
ATOM 2764 C C . ALA A 1 30 ? 22.862 -4.071 3.928 1.00 0.00 30 ALA A C 6
ATOM 2765 O O . ALA A 1 30 ? 23.920 -4.670 3.951 1.00 0.00 30 ALA A O 6
ATOM 2772 N N . HIS A 1 31 ? 21.806 -4.375 4.642 1.00 0.00 31 HIS A N 6
ATOM 2773 C CA . HIS A 1 31 ? 21.784 -5.532 5.585 1.00 0.00 31 HIS A CA 6
ATOM 2774 C C . HIS A 1 31 ? 21.221 -6.682 4.733 1.00 0.00 31 HIS A C 6
ATOM 2775 O O . HIS A 1 31 ? 20.200 -7.274 5.027 1.00 0.00 31 HIS A O 6
ATOM 2804 N N . ASP A 1 33 ? 23.341 -9.601 2.558 1.00 0.00 33 ASP A N 6
ATOM 2805 C CA . ASP A 1 33 ? 24.593 -10.234 2.051 1.00 0.00 33 ASP A CA 6
ATOM 2806 C C . ASP A 1 33 ? 24.271 -11.695 1.699 1.00 0.00 33 ASP A C 6
ATOM 2807 O O . ASP A 1 33 ? 24.963 -12.611 2.101 1.00 0.00 33 ASP A O 6
ATOM 2816 N N . VAL A 1 34 ? 23.210 -11.857 0.945 1.00 0.00 34 VAL A N 6
ATOM 2817 C CA . VAL A 1 34 ? 22.764 -13.224 0.515 1.00 0.00 34 VAL A CA 6
ATOM 2818 C C . VAL A 1 34 ? 22.531 -13.271 -1.012 1.00 0.00 34 VAL A C 6
ATOM 2819 O O . VAL A 1 34 ? 22.187 -12.235 -1.558 1.00 0.00 34 VAL A O 6
ATOM 2833 N N . ALA A 1 1 ? 7.691 9.916 1.697 1.00 0.00 1 ALA A N 7
ATOM 2834 C CA . ALA A 1 1 ? 7.610 8.429 1.721 1.00 0.00 1 ALA A CA 7
ATOM 2835 C C . ALA A 1 1 ? 8.835 7.852 0.997 1.00 0.00 1 ALA A C 7
ATOM 2836 O O . ALA A 1 1 ? 8.994 8.068 -0.188 1.00 0.00 1 ALA A O 7
ATOM 2845 N N . CYS A 1 2 ? 9.645 7.142 1.749 1.00 0.00 2 CYS A N 7
ATOM 2846 C CA . CYS A 1 2 ? 10.899 6.492 1.237 1.00 0.00 2 CYS A CA 7
ATOM 2847 C C . CYS A 1 2 ? 10.655 5.508 0.069 1.00 0.00 2 CYS A C 7
ATOM 2848 O O . CYS A 1 2 ? 9.540 5.322 -0.378 1.00 0.00 2 CYS A O 7
ATOM 2855 N N . SER A 1 3 ? 11.734 4.909 -0.374 1.00 0.00 3 SER A N 7
ATOM 2856 C CA . SER A 1 3 ? 11.703 3.918 -1.501 1.00 0.00 3 SER A CA 7
ATOM 2857 C C . SER A 1 3 ? 11.853 2.502 -0.933 1.00 0.00 3 SER A C 7
ATOM 2858 O O . SER A 1 3 ? 12.451 2.341 0.110 1.00 0.00 3 SER A O 7
ATOM 2866 N N . GLY A 1 4 ? 11.321 1.527 -1.629 1.00 0.00 4 GLY A N 7
ATOM 2867 C CA . GLY A 1 4 ? 11.409 0.106 -1.165 1.00 0.00 4 GLY A CA 7
ATOM 2868 C C . GLY A 1 4 ? 12.490 -0.620 -1.969 1.00 0.00 4 GLY A C 7
ATOM 2869 O O . GLY A 1 4 ? 13.060 -0.051 -2.879 1.00 0.00 4 GLY A O 7
ATOM 2873 N N . ARG A 1 5 ? 12.749 -1.856 -1.624 1.00 0.00 5 ARG A N 7
ATOM 2874 C CA . ARG A 1 5 ? 13.791 -2.645 -2.355 1.00 0.00 5 ARG A CA 7
ATOM 2875 C C . ARG A 1 5 ? 13.304 -2.951 -3.783 1.00 0.00 5 ARG A C 7
ATOM 2876 O O . ARG A 1 5 ? 12.628 -3.932 -4.029 1.00 0.00 5 ARG A O 7
ATOM 2897 N N . GLY A 1 6 ? 13.682 -2.071 -4.676 1.00 0.00 6 GLY A N 7
ATOM 2898 C CA . GLY A 1 6 ? 13.310 -2.186 -6.120 1.00 0.00 6 GLY A CA 7
ATOM 2899 C C . GLY A 1 6 ? 12.885 -0.810 -6.652 1.00 0.00 6 GLY A C 7
ATOM 2900 O O . GLY A 1 6 ? 12.696 -0.633 -7.840 1.00 0.00 6 GLY A O 7
ATOM 2904 N N . SER A 1 7 ? 12.749 0.124 -5.744 1.00 0.00 7 SER A N 7
ATOM 2905 C CA . SER A 1 7 ? 12.343 1.520 -6.091 1.00 0.00 7 SER A CA 7
ATOM 2906 C C . SER A 1 7 ? 13.644 2.313 -6.221 1.00 0.00 7 SER A C 7
ATOM 2907 O O . SER A 1 7 ? 14.650 1.916 -5.673 1.00 0.00 7 SER A O 7
ATOM 2915 N N . ARG A 1 8 ? 13.606 3.407 -6.932 1.00 0.00 8 ARG A N 7
ATOM 2916 C CA . ARG A 1 8 ? 14.840 4.235 -7.103 1.00 0.00 8 ARG A CA 7
ATOM 2917 C C . ARG A 1 8 ? 15.115 5.042 -5.827 1.00 0.00 8 ARG A C 7
ATOM 2918 O O . ARG A 1 8 ? 14.601 4.741 -4.768 1.00 0.00 8 ARG A O 7
ATOM 2939 N N . CYS A 1 9 ? 15.931 6.048 -5.981 1.00 0.00 9 CYS A N 7
ATOM 2940 C CA . CYS A 1 9 ? 16.297 6.930 -4.845 1.00 0.00 9 CYS A CA 7
ATOM 2941 C C . CYS A 1 9 ? 16.831 8.296 -5.350 1.00 0.00 9 CYS A C 7
ATOM 2942 O O . CYS A 1 9 ? 17.723 8.315 -6.174 1.00 0.00 9 CYS A O 7
ATOM 2979 N N . GLN A 1 12 ? 14.536 8.759 -0.683 1.00 0.00 12 GLN A N 7
ATOM 2980 C CA . GLN A 1 12 ? 15.628 8.041 0.045 1.00 0.00 12 GLN A CA 7
ATOM 2981 C C . GLN A 1 12 ? 15.106 6.672 0.480 1.00 0.00 12 GLN A C 7
ATOM 2982 O O . GLN A 1 12 ? 14.048 6.590 1.070 1.00 0.00 12 GLN A O 7
ATOM 2996 N N . CYS A 1 13 ? 15.851 5.641 0.172 1.00 0.00 13 CYS A N 7
ATOM 2997 C CA . CYS A 1 13 ? 15.411 4.267 0.553 1.00 0.00 13 CYS A CA 7
ATOM 2998 C C . CYS A 1 13 ? 15.093 4.156 2.043 1.00 0.00 13 CYS A C 7
ATOM 2999 O O . CYS A 1 13 ? 15.764 4.728 2.882 1.00 0.00 13 CYS A O 7
ATOM 3006 N N . CYS A 1 14 ? 14.055 3.406 2.299 1.00 0.00 14 CYS A N 7
ATOM 3007 C CA . CYS A 1 14 ? 13.569 3.165 3.686 1.00 0.00 14 CYS A CA 7
ATOM 3008 C C . CYS A 1 14 ? 14.655 2.551 4.580 1.00 0.00 14 CYS A C 7
ATOM 3009 O O . CYS A 1 14 ? 15.699 2.144 4.104 1.00 0.00 14 CYS A O 7
ATOM 3016 N N . MET A 1 15 ? 14.369 2.506 5.856 1.00 0.00 15 MET A N 7
ATOM 3017 C CA . MET A 1 15 ? 15.330 1.937 6.843 1.00 0.00 15 MET A CA 7
ATOM 3018 C C . MET A 1 15 ? 15.674 0.488 6.468 1.00 0.00 15 MET A C 7
ATOM 3019 O O . MET A 1 15 ? 14.796 -0.312 6.208 1.00 0.00 15 MET A O 7
ATOM 3033 N N . GLY A 1 16 ? 16.953 0.209 6.451 1.00 0.00 16 GLY A N 7
ATOM 3034 C CA . GLY A 1 16 ? 17.456 -1.146 6.105 1.00 0.00 16 GLY A CA 7
ATOM 3035 C C . GLY A 1 16 ? 18.011 -1.157 4.678 1.00 0.00 16 GLY A C 7
ATOM 3036 O O . GLY A 1 16 ? 18.886 -1.940 4.366 1.00 0.00 16 GLY A O 7
ATOM 3040 N N . LEU A 1 17 ? 17.493 -0.289 3.845 1.00 0.00 17 LEU A N 7
ATOM 3041 C CA . LEU A 1 17 ? 17.957 -0.208 2.434 1.00 0.00 17 LEU A CA 7
ATOM 3042 C C . LEU A 1 17 ? 19.078 0.828 2.274 1.00 0.00 17 LEU A C 7
ATOM 3043 O O . LEU A 1 17 ? 19.345 1.630 3.149 1.00 0.00 17 LEU A O 7
ATOM 3059 N N . ARG A 1 18 ? 19.686 0.742 1.123 1.00 0.00 18 ARG A N 7
ATOM 3060 C CA . ARG A 1 18 ? 20.802 1.632 0.708 1.00 0.00 18 ARG A CA 7
ATOM 3061 C C . ARG A 1 18 ? 20.557 1.889 -0.776 1.00 0.00 18 ARG A C 7
ATOM 3062 O O . ARG A 1 18 ? 20.097 1.014 -1.482 1.00 0.00 18 ARG A O 7
ATOM 3083 N N . CYS A 1 19 ? 20.876 3.079 -1.199 1.00 0.00 19 CYS A N 7
ATOM 3084 C CA . CYS A 1 19 ? 20.671 3.458 -2.633 1.00 0.00 19 CYS A CA 7
ATOM 3085 C C . CYS A 1 19 ? 21.731 2.928 -3.607 1.00 0.00 19 CYS A C 7
ATOM 3086 O O . CYS A 1 19 ? 22.853 3.396 -3.624 1.00 0.00 19 CYS A O 7
ATOM 3093 N N . GLY A 1 20 ? 21.330 1.955 -4.389 1.00 0.00 20 GLY A N 7
ATOM 3094 C CA . GLY A 1 20 ? 22.253 1.347 -5.394 1.00 0.00 20 GLY A CA 7
ATOM 3095 C C . GLY A 1 20 ? 22.194 2.252 -6.621 1.00 0.00 20 GLY A C 7
ATOM 3096 O O . GLY A 1 20 ? 21.258 2.170 -7.393 1.00 0.00 20 GLY A O 7
ATOM 3100 N N . ARG A 1 21 ? 23.189 3.090 -6.756 1.00 0.00 21 ARG A N 7
ATOM 3101 C CA . ARG A 1 21 ? 23.242 4.029 -7.912 1.00 0.00 21 ARG A CA 7
ATOM 3102 C C . ARG A 1 21 ? 23.324 3.298 -9.259 1.00 0.00 21 ARG A C 7
ATOM 3103 O O . ARG A 1 21 ? 23.809 2.186 -9.348 1.00 0.00 21 ARG A O 7
ATOM 3124 N N . GLY A 1 22 ? 22.837 3.977 -10.264 1.00 0.00 22 GLY A N 7
ATOM 3125 C CA . GLY A 1 22 ? 22.826 3.434 -11.654 1.00 0.00 22 GLY A CA 7
ATOM 3126 C C . GLY A 1 22 ? 21.801 4.218 -12.476 1.00 0.00 22 GLY A C 7
ATOM 3127 O O . GLY A 1 22 ? 21.595 5.395 -12.244 1.00 0.00 22 GLY A O 7
ATOM 3131 N N . ASN A 1 23 ? 21.186 3.543 -13.414 1.00 0.00 23 ASN A N 7
ATOM 3132 C CA . ASN A 1 23 ? 20.163 4.203 -14.280 1.00 0.00 23 ASN A CA 7
ATOM 3133 C C . ASN A 1 23 ? 19.261 3.127 -14.928 1.00 0.00 23 ASN A C 7
ATOM 3134 O O . ASN A 1 23 ? 19.732 2.388 -15.772 1.00 0.00 23 ASN A O 7
ATOM 3145 N N . PRO A 1 24 ? 18.005 3.048 -14.536 1.00 0.00 24 PRO A N 7
ATOM 3146 C CA . PRO A 1 24 ? 17.414 3.791 -13.389 1.00 0.00 24 PRO A CA 7
ATOM 3147 C C . PRO A 1 24 ? 18.006 3.305 -12.054 1.00 0.00 24 PRO A C 7
ATOM 3148 O O . PRO A 1 24 ? 18.224 2.122 -11.876 1.00 0.00 24 PRO A O 7
ATOM 3159 N N . GLN A 1 25 ? 18.248 4.236 -11.161 1.00 0.00 25 GLN A N 7
ATOM 3160 C CA . GLN A 1 25 ? 18.822 3.893 -9.815 1.00 0.00 25 GLN A CA 7
ATOM 3161 C C . GLN A 1 25 ? 17.859 2.937 -9.092 1.00 0.00 25 GLN A C 7
ATOM 3162 O O . GLN A 1 25 ? 16.670 2.982 -9.342 1.00 0.00 25 GLN A O 7
ATOM 3176 N N . LYS A 1 26 ? 18.388 2.107 -8.224 1.00 0.00 26 LYS A N 7
ATOM 3177 C CA . LYS A 1 26 ? 17.527 1.135 -7.474 1.00 0.00 26 LYS A CA 7
ATOM 3178 C C . LYS A 1 26 ? 18.097 0.785 -6.088 1.00 0.00 26 LYS A C 7
ATOM 3179 O O . LYS A 1 26 ? 19.242 0.394 -5.963 1.00 0.00 26 LYS A O 7
ATOM 3198 N N . CYS A 1 27 ? 17.268 0.949 -5.087 1.00 0.00 27 CYS A N 7
ATOM 3199 C CA . CYS A 1 27 ? 17.667 0.645 -3.689 1.00 0.00 27 CYS A CA 7
ATOM 3200 C C . CYS A 1 27 ? 17.748 -0.870 -3.479 1.00 0.00 27 CYS A C 7
ATOM 3201 O O . CYS A 1 27 ? 16.985 -1.631 -4.043 1.00 0.00 27 CYS A O 7
ATOM 3208 N N . ILE A 1 28 ? 18.692 -1.232 -2.658 1.00 0.00 28 ILE A N 7
ATOM 3209 C CA . ILE A 1 28 ? 18.957 -2.652 -2.301 1.00 0.00 28 ILE A CA 7
ATOM 3210 C C . ILE A 1 28 ? 18.995 -2.663 -0.773 1.00 0.00 28 ILE A C 7
ATOM 3211 O O . ILE A 1 28 ? 18.633 -1.680 -0.159 1.00 0.00 28 ILE A O 7
ATOM 3227 N N . GLY A 1 29 ? 19.439 -3.749 -0.202 1.00 0.00 29 GLY A N 7
ATOM 3228 C CA . GLY A 1 29 ? 19.505 -3.849 1.282 1.00 0.00 29 GLY A CA 7
ATOM 3229 C C . GLY A 1 29 ? 20.940 -3.837 1.800 1.00 0.00 29 GLY A C 7
ATOM 3230 O O . GLY A 1 29 ? 21.838 -4.364 1.173 1.00 0.00 29 GLY A O 7
ATOM 3234 N N . ALA A 1 30 ? 21.102 -3.218 2.941 1.00 0.00 30 ALA A N 7
ATOM 3235 C CA . ALA A 1 30 ? 22.446 -3.117 3.593 1.00 0.00 30 ALA A CA 7
ATOM 3236 C C . ALA A 1 30 ? 22.955 -4.517 3.960 1.00 0.00 30 ALA A C 7
ATOM 3237 O O . ALA A 1 30 ? 24.147 -4.751 4.014 1.00 0.00 30 ALA A O 7
ATOM 3244 N N . HIS A 1 31 ? 22.019 -5.403 4.198 1.00 0.00 31 HIS A N 7
ATOM 3245 C CA . HIS A 1 31 ? 22.350 -6.816 4.562 1.00 0.00 31 HIS A CA 7
ATOM 3246 C C . HIS A 1 31 ? 22.377 -7.671 3.279 1.00 0.00 31 HIS A C 7
ATOM 3247 O O . HIS A 1 31 ? 22.068 -8.847 3.279 1.00 0.00 31 HIS A O 7
ATOM 3276 N N . ASP A 1 33 ? 24.914 -6.862 -0.079 1.00 0.00 33 ASP A N 7
ATOM 3277 C CA . ASP A 1 33 ? 25.772 -5.993 -0.932 1.00 0.00 33 ASP A CA 7
ATOM 3278 C C . ASP A 1 33 ? 26.067 -6.786 -2.206 1.00 0.00 33 ASP A C 7
ATOM 3279 O O . ASP A 1 33 ? 27.194 -6.944 -2.636 1.00 0.00 33 ASP A O 7
ATOM 3288 N N . VAL A 1 34 ? 24.977 -7.263 -2.755 1.00 0.00 34 VAL A N 7
ATOM 3289 C CA . VAL A 1 34 ? 24.988 -8.075 -4.010 1.00 0.00 34 VAL A CA 7
ATOM 3290 C C . VAL A 1 34 ? 23.864 -7.559 -4.930 1.00 0.00 34 VAL A C 7
ATOM 3291 O O . VAL A 1 34 ? 24.134 -7.459 -6.116 1.00 0.00 34 VAL A O 7
ATOM 3305 N N . ALA A 1 1 ? 6.889 9.301 1.491 1.00 0.00 1 ALA A N 8
ATOM 3306 C CA . ALA A 1 1 ? 7.417 8.053 2.112 1.00 0.00 1 ALA A CA 8
ATOM 3307 C C . ALA A 1 1 ? 8.668 7.585 1.355 1.00 0.00 1 ALA A C 8
ATOM 3308 O O . ALA A 1 1 ? 8.819 7.878 0.184 1.00 0.00 1 ALA A O 8
ATOM 3317 N N . CYS A 1 2 ? 9.510 6.872 2.065 1.00 0.00 2 CYS A N 8
ATOM 3318 C CA . CYS A 1 2 ? 10.793 6.320 1.514 1.00 0.00 2 CYS A CA 8
ATOM 3319 C C . CYS A 1 2 ? 10.569 5.392 0.298 1.00 0.00 2 CYS A C 8
ATOM 3320 O O . CYS A 1 2 ? 9.450 5.167 -0.121 1.00 0.00 2 CYS A O 8
ATOM 3327 N N . SER A 1 3 ? 11.660 4.883 -0.225 1.00 0.00 3 SER A N 8
ATOM 3328 C CA . SER A 1 3 ? 11.606 3.962 -1.409 1.00 0.00 3 SER A CA 8
ATOM 3329 C C . SER A 1 3 ? 11.833 2.528 -0.919 1.00 0.00 3 SER A C 8
ATOM 3330 O O . SER A 1 3 ? 12.497 2.332 0.078 1.00 0.00 3 SER A O 8
ATOM 3338 N N . GLY A 1 4 ? 11.280 1.582 -1.632 1.00 0.00 4 GLY A N 8
ATOM 3339 C CA . GLY A 1 4 ? 11.430 0.142 -1.255 1.00 0.00 4 GLY A CA 8
ATOM 3340 C C . GLY A 1 4 ? 12.460 -0.533 -2.161 1.00 0.00 4 GLY A C 8
ATOM 3341 O O . GLY A 1 4 ? 12.903 0.040 -3.137 1.00 0.00 4 GLY A O 8
ATOM 3345 N N . ARG A 1 5 ? 12.810 -1.746 -1.812 1.00 0.00 5 ARG A N 8
ATOM 3346 C CA . ARG A 1 5 ? 13.809 -2.509 -2.620 1.00 0.00 5 ARG A CA 8
ATOM 3347 C C . ARG A 1 5 ? 13.209 -2.832 -3.998 1.00 0.00 5 ARG A C 8
ATOM 3348 O O . ARG A 1 5 ? 12.507 -3.810 -4.180 1.00 0.00 5 ARG A O 8
ATOM 3369 N N . GLY A 1 6 ? 13.523 -1.965 -4.926 1.00 0.00 6 GLY A N 8
ATOM 3370 C CA . GLY A 1 6 ? 13.037 -2.095 -6.334 1.00 0.00 6 GLY A CA 8
ATOM 3371 C C . GLY A 1 6 ? 12.816 -0.698 -6.932 1.00 0.00 6 GLY A C 8
ATOM 3372 O O . GLY A 1 6 ? 12.600 -0.566 -8.121 1.00 0.00 6 GLY A O 8
ATOM 3376 N N . SER A 1 7 ? 12.875 0.297 -6.081 1.00 0.00 7 SER A N 8
ATOM 3377 C CA . SER A 1 7 ? 12.688 1.720 -6.496 1.00 0.00 7 SER A CA 8
ATOM 3378 C C . SER A 1 7 ? 13.976 2.465 -6.140 1.00 0.00 7 SER A C 8
ATOM 3379 O O . SER A 1 7 ? 14.607 2.150 -5.151 1.00 0.00 7 SER A O 8
ATOM 3387 N N . ARG A 1 8 ? 14.331 3.424 -6.953 1.00 0.00 8 ARG A N 8
ATOM 3388 C CA . ARG A 1 8 ? 15.572 4.228 -6.713 1.00 0.00 8 ARG A CA 8
ATOM 3389 C C . ARG A 1 8 ? 15.344 5.257 -5.599 1.00 0.00 8 ARG A C 8
ATOM 3390 O O . ARG A 1 8 ? 14.358 5.203 -4.889 1.00 0.00 8 ARG A O 8
ATOM 3411 N N . CYS A 1 9 ? 16.281 6.165 -5.492 1.00 0.00 9 CYS A N 8
ATOM 3412 C CA . CYS A 1 9 ? 16.211 7.239 -4.465 1.00 0.00 9 CYS A CA 8
ATOM 3413 C C . CYS A 1 9 ? 16.553 8.637 -5.053 1.00 0.00 9 CYS A C 8
ATOM 3414 O O . CYS A 1 9 ? 17.280 8.725 -6.023 1.00 0.00 9 CYS A O 8
ATOM 3451 N N . GLN A 1 12 ? 14.397 8.726 -0.383 1.00 0.00 12 GLN A N 8
ATOM 3452 C CA . GLN A 1 12 ? 15.530 7.978 0.239 1.00 0.00 12 GLN A CA 8
ATOM 3453 C C . GLN A 1 12 ? 15.048 6.585 0.627 1.00 0.00 12 GLN A C 8
ATOM 3454 O O . GLN A 1 12 ? 14.019 6.453 1.262 1.00 0.00 12 GLN A O 8
ATOM 3468 N N . CYS A 1 13 ? 15.793 5.588 0.225 1.00 0.00 13 CYS A N 8
ATOM 3469 C CA . CYS A 1 13 ? 15.393 4.190 0.553 1.00 0.00 13 CYS A CA 8
ATOM 3470 C C . CYS A 1 13 ? 15.157 4.018 2.055 1.00 0.00 13 CYS A C 8
ATOM 3471 O O . CYS A 1 13 ? 15.892 4.528 2.878 1.00 0.00 13 CYS A O 8
ATOM 3478 N N . CYS A 1 14 ? 14.109 3.290 2.332 1.00 0.00 14 CYS A N 8
ATOM 3479 C CA . CYS A 1 14 ? 13.684 2.992 3.730 1.00 0.00 14 CYS A CA 8
ATOM 3480 C C . CYS A 1 14 ? 14.811 2.383 4.576 1.00 0.00 14 CYS A C 8
ATOM 3481 O O . CYS A 1 14 ? 15.819 1.950 4.050 1.00 0.00 14 CYS A O 8
ATOM 3488 N N . MET A 1 15 ? 14.597 2.371 5.869 1.00 0.00 15 MET A N 8
ATOM 3489 C CA . MET A 1 15 ? 15.609 1.808 6.811 1.00 0.00 15 MET A CA 8
ATOM 3490 C C . MET A 1 15 ? 15.926 0.354 6.439 1.00 0.00 15 MET A C 8
ATOM 3491 O O . MET A 1 15 ? 15.037 -0.468 6.321 1.00 0.00 15 MET A O 8
ATOM 3505 N N . GLY A 1 16 ? 17.198 0.103 6.270 1.00 0.00 16 GLY A N 8
ATOM 3506 C CA . GLY A 1 16 ? 17.694 -1.248 5.904 1.00 0.00 16 GLY A CA 8
ATOM 3507 C C . GLY A 1 16 ? 18.226 -1.231 4.468 1.00 0.00 16 GLY A C 8
ATOM 3508 O O . GLY A 1 16 ? 19.128 -1.977 4.147 1.00 0.00 16 GLY A O 8
ATOM 3512 N N . LEU A 1 17 ? 17.655 -0.382 3.647 1.00 0.00 17 LEU A N 8
ATOM 3513 C CA . LEU A 1 17 ? 18.083 -0.272 2.226 1.00 0.00 17 LEU A CA 8
ATOM 3514 C C . LEU A 1 17 ? 19.219 0.746 2.026 1.00 0.00 17 LEU A C 8
ATOM 3515 O O . LEU A 1 17 ? 19.547 1.527 2.898 1.00 0.00 17 LEU A O 8
ATOM 3531 N N . ARG A 1 18 ? 19.770 0.670 0.841 1.00 0.00 18 ARG A N 8
ATOM 3532 C CA . ARG A 1 18 ? 20.884 1.543 0.379 1.00 0.00 18 ARG A CA 8
ATOM 3533 C C . ARG A 1 18 ? 20.590 1.868 -1.084 1.00 0.00 18 ARG A C 8
ATOM 3534 O O . ARG A 1 18 ? 20.167 1.009 -1.830 1.00 0.00 18 ARG A O 8
ATOM 3555 N N . CYS A 1 19 ? 20.831 3.101 -1.431 1.00 0.00 19 CYS A N 8
ATOM 3556 C CA . CYS A 1 19 ? 20.591 3.585 -2.827 1.00 0.00 19 CYS A CA 8
ATOM 3557 C C . CYS A 1 19 ? 21.635 3.042 -3.823 1.00 0.00 19 CYS A C 8
ATOM 3558 O O . CYS A 1 19 ? 22.724 3.574 -3.929 1.00 0.00 19 CYS A O 8
ATOM 3565 N N . GLY A 1 20 ? 21.277 1.993 -4.526 1.00 0.00 20 GLY A N 8
ATOM 3566 C CA . GLY A 1 20 ? 22.217 1.395 -5.523 1.00 0.00 20 GLY A CA 8
ATOM 3567 C C . GLY A 1 20 ? 22.171 2.203 -6.817 1.00 0.00 20 GLY A C 8
ATOM 3568 O O . GLY A 1 20 ? 21.275 2.008 -7.616 1.00 0.00 20 GLY A O 8
ATOM 3572 N N . ARG A 1 21 ? 23.128 3.084 -6.979 1.00 0.00 21 ARG A N 8
ATOM 3573 C CA . ARG A 1 21 ? 23.184 3.928 -8.208 1.00 0.00 21 ARG A CA 8
ATOM 3574 C C . ARG A 1 21 ? 23.483 3.034 -9.420 1.00 0.00 21 ARG A C 8
ATOM 3575 O O . ARG A 1 21 ? 24.543 2.446 -9.513 1.00 0.00 21 ARG A O 8
ATOM 3596 N N . GLY A 1 22 ? 22.523 2.965 -10.307 1.00 0.00 22 GLY A N 8
ATOM 3597 C CA . GLY A 1 22 ? 22.667 2.133 -11.539 1.00 0.00 22 GLY A CA 8
ATOM 3598 C C . GLY A 1 22 ? 21.979 2.821 -12.716 1.00 0.00 22 GLY A C 8
ATOM 3599 O O . GLY A 1 22 ? 22.026 4.030 -12.838 1.00 0.00 22 GLY A O 8
ATOM 3603 N N . ASN A 1 23 ? 21.361 2.028 -13.554 1.00 0.00 23 ASN A N 8
ATOM 3604 C CA . ASN A 1 23 ? 20.650 2.584 -14.744 1.00 0.00 23 ASN A CA 8
ATOM 3605 C C . ASN A 1 23 ? 19.622 1.560 -15.279 1.00 0.00 23 ASN A C 8
ATOM 3606 O O . ASN A 1 23 ? 20.000 0.664 -16.008 1.00 0.00 23 ASN A O 8
ATOM 3617 N N . PRO A 1 24 ? 18.361 1.695 -14.920 1.00 0.00 24 PRO A N 8
ATOM 3618 C CA . PRO A 1 24 ? 17.833 2.698 -13.951 1.00 0.00 24 PRO A CA 8
ATOM 3619 C C . PRO A 1 24 ? 18.238 2.335 -12.514 1.00 0.00 24 PRO A C 8
ATOM 3620 O O . PRO A 1 24 ? 18.108 1.190 -12.128 1.00 0.00 24 PRO A O 8
ATOM 3631 N N . GLN A 1 25 ? 18.703 3.316 -11.778 1.00 0.00 25 GLN A N 8
ATOM 3632 C CA . GLN A 1 25 ? 19.133 3.094 -10.352 1.00 0.00 25 GLN A CA 8
ATOM 3633 C C . GLN A 1 25 ? 18.040 2.365 -9.552 1.00 0.00 25 GLN A C 8
ATOM 3634 O O . GLN A 1 25 ? 16.884 2.405 -9.923 1.00 0.00 25 GLN A O 8
ATOM 3648 N N . LYS A 1 26 ? 18.443 1.720 -8.484 1.00 0.00 26 LYS A N 8
ATOM 3649 C CA . LYS A 1 26 ? 17.468 0.972 -7.626 1.00 0.00 26 LYS A CA 8
ATOM 3650 C C . LYS A 1 26 ? 18.027 0.703 -6.219 1.00 0.00 26 LYS A C 8
ATOM 3651 O O . LYS A 1 26 ? 19.197 0.397 -6.074 1.00 0.00 26 LYS A O 8
ATOM 3670 N N . CYS A 1 27 ? 17.186 0.827 -5.219 1.00 0.00 27 CYS A N 8
ATOM 3671 C CA . CYS A 1 27 ? 17.631 0.575 -3.825 1.00 0.00 27 CYS A CA 8
ATOM 3672 C C . CYS A 1 27 ? 17.730 -0.941 -3.596 1.00 0.00 27 CYS A C 8
ATOM 3673 O O . CYS A 1 27 ? 16.931 -1.707 -4.101 1.00 0.00 27 CYS A O 8
ATOM 3680 N N . ILE A 1 28 ? 18.723 -1.303 -2.834 1.00 0.00 28 ILE A N 8
ATOM 3681 C CA . ILE A 1 28 ? 18.999 -2.726 -2.479 1.00 0.00 28 ILE A CA 8
ATOM 3682 C C . ILE A 1 28 ? 19.060 -2.744 -0.948 1.00 0.00 28 ILE A C 8
ATOM 3683 O O . ILE A 1 28 ? 18.684 -1.769 -0.331 1.00 0.00 28 ILE A O 8
ATOM 3699 N N . GLY A 1 29 ? 19.534 -3.821 -0.379 1.00 0.00 29 GLY A N 8
ATOM 3700 C CA . GLY A 1 29 ? 19.627 -3.925 1.105 1.00 0.00 29 GLY A CA 8
ATOM 3701 C C . GLY A 1 29 ? 21.075 -3.937 1.604 1.00 0.00 29 GLY A C 8
ATOM 3702 O O . GLY A 1 29 ? 21.926 -4.592 1.033 1.00 0.00 29 GLY A O 8
ATOM 3706 N N . ALA A 1 30 ? 21.297 -3.203 2.666 1.00 0.00 30 ALA A N 8
ATOM 3707 C CA . ALA A 1 30 ? 22.655 -3.100 3.288 1.00 0.00 30 ALA A CA 8
ATOM 3708 C C . ALA A 1 30 ? 22.898 -4.354 4.128 1.00 0.00 30 ALA A C 8
ATOM 3709 O O . ALA A 1 30 ? 23.991 -4.888 4.153 1.00 0.00 30 ALA A O 8
ATOM 3716 N N . HIS A 1 31 ? 21.846 -4.770 4.788 1.00 0.00 31 HIS A N 8
ATOM 3717 C CA . HIS A 1 31 ? 21.893 -5.983 5.659 1.00 0.00 31 HIS A CA 8
ATOM 3718 C C . HIS A 1 31 ? 21.604 -7.219 4.788 1.00 0.00 31 HIS A C 8
ATOM 3719 O O . HIS A 1 31 ? 20.756 -8.038 5.091 1.00 0.00 31 HIS A O 8
ATOM 3748 N N . ASP A 1 33 ? 24.383 -9.410 2.566 1.00 0.00 33 ASP A N 8
ATOM 3749 C CA . ASP A 1 33 ? 25.718 -9.688 1.956 1.00 0.00 33 ASP A CA 8
ATOM 3750 C C . ASP A 1 33 ? 25.590 -11.022 1.203 1.00 0.00 33 ASP A C 8
ATOM 3751 O O . ASP A 1 33 ? 26.494 -11.836 1.170 1.00 0.00 33 ASP A O 8
ATOM 3760 N N . VAL A 1 34 ? 24.432 -11.182 0.614 1.00 0.00 34 VAL A N 8
ATOM 3761 C CA . VAL A 1 34 ? 24.093 -12.409 -0.169 1.00 0.00 34 VAL A CA 8
ATOM 3762 C C . VAL A 1 34 ? 24.088 -12.057 -1.669 1.00 0.00 34 VAL A C 8
ATOM 3763 O O . VAL A 1 34 ? 23.442 -11.073 -1.998 1.00 0.00 34 VAL A O 8
ATOM 3777 N N . ALA A 1 1 ? 8.614 9.903 3.425 1.00 0.00 1 ALA A N 9
ATOM 3778 C CA . ALA A 1 1 ? 8.409 8.895 2.348 1.00 0.00 1 ALA A CA 9
ATOM 3779 C C . ALA A 1 1 ? 9.768 8.342 1.901 1.00 0.00 1 ALA A C 9
ATOM 3780 O O . ALA A 1 1 ? 10.678 9.097 1.618 1.00 0.00 1 ALA A O 9
ATOM 3789 N N . CYS A 1 2 ? 9.853 7.035 1.858 1.00 0.00 2 CYS A N 9
ATOM 3790 C CA . CYS A 1 2 ? 11.103 6.337 1.442 1.00 0.00 2 CYS A CA 9
ATOM 3791 C C . CYS A 1 2 ? 10.823 5.428 0.234 1.00 0.00 2 CYS A C 9
ATOM 3792 O O . CYS A 1 2 ? 9.696 5.305 -0.204 1.00 0.00 2 CYS A O 9
ATOM 3799 N N . SER A 1 3 ? 11.874 4.822 -0.260 1.00 0.00 3 SER A N 9
ATOM 3800 C CA . SER A 1 3 ? 11.764 3.901 -1.437 1.00 0.00 3 SER A CA 9
ATOM 3801 C C . SER A 1 3 ? 11.953 2.460 -0.953 1.00 0.00 3 SER A C 9
ATOM 3802 O O . SER A 1 3 ? 12.736 2.218 -0.057 1.00 0.00 3 SER A O 9
ATOM 3810 N N . GLY A 1 4 ? 11.231 1.556 -1.562 1.00 0.00 4 GLY A N 9
ATOM 3811 C CA . GLY A 1 4 ? 11.327 0.114 -1.181 1.00 0.00 4 GLY A CA 9
ATOM 3812 C C . GLY A 1 4 ? 12.413 -0.559 -2.023 1.00 0.00 4 GLY A C 9
ATOM 3813 O O . GLY A 1 4 ? 13.008 0.077 -2.874 1.00 0.00 4 GLY A O 9
ATOM 3817 N N . ARG A 1 5 ? 12.633 -1.824 -1.761 1.00 0.00 5 ARG A N 9
ATOM 3818 C CA . ARG A 1 5 ? 13.669 -2.584 -2.521 1.00 0.00 5 ARG A CA 9
ATOM 3819 C C . ARG A 1 5 ? 13.137 -2.897 -3.930 1.00 0.00 5 ARG A C 9
ATOM 3820 O O . ARG A 1 5 ? 12.611 -3.962 -4.195 1.00 0.00 5 ARG A O 9
ATOM 3841 N N . GLY A 1 6 ? 13.302 -1.927 -4.790 1.00 0.00 6 GLY A N 9
ATOM 3842 C CA . GLY A 1 6 ? 12.847 -2.049 -6.208 1.00 0.00 6 GLY A CA 9
ATOM 3843 C C . GLY A 1 6 ? 12.712 -0.663 -6.851 1.00 0.00 6 GLY A C 9
ATOM 3844 O O . GLY A 1 6 ? 12.375 -0.558 -8.015 1.00 0.00 6 GLY A O 9
ATOM 3848 N N . SER A 1 7 ? 12.975 0.357 -6.071 1.00 0.00 7 SER A N 9
ATOM 3849 C CA . SER A 1 7 ? 12.890 1.766 -6.567 1.00 0.00 7 SER A CA 9
ATOM 3850 C C . SER A 1 7 ? 14.121 2.509 -6.036 1.00 0.00 7 SER A C 9
ATOM 3851 O O . SER A 1 7 ? 14.628 2.167 -4.987 1.00 0.00 7 SER A O 9
ATOM 3859 N N . ARG A 1 8 ? 14.566 3.497 -6.769 1.00 0.00 8 ARG A N 9
ATOM 3860 C CA . ARG A 1 8 ? 15.764 4.289 -6.352 1.00 0.00 8 ARG A CA 9
ATOM 3861 C C . ARG A 1 8 ? 15.441 5.431 -5.379 1.00 0.00 8 ARG A C 9
ATOM 3862 O O . ARG A 1 8 ? 14.331 5.556 -4.898 1.00 0.00 8 ARG A O 9
ATOM 3883 N N . CYS A 1 9 ? 16.456 6.226 -5.139 1.00 0.00 9 CYS A N 9
ATOM 3884 C CA . CYS A 1 9 ? 16.351 7.392 -4.228 1.00 0.00 9 CYS A CA 9
ATOM 3885 C C . CYS A 1 9 ? 16.485 8.713 -5.028 1.00 0.00 9 CYS A C 9
ATOM 3886 O O . CYS A 1 9 ? 17.229 8.759 -5.988 1.00 0.00 9 CYS A O 9
ATOM 3923 N N . GLN A 1 12 ? 14.370 8.688 -0.414 1.00 0.00 12 GLN A N 9
ATOM 3924 C CA . GLN A 1 12 ? 15.502 7.980 0.276 1.00 0.00 12 GLN A CA 9
ATOM 3925 C C . GLN A 1 12 ? 15.073 6.568 0.677 1.00 0.00 12 GLN A C 9
ATOM 3926 O O . GLN A 1 12 ? 14.088 6.422 1.371 1.00 0.00 12 GLN A O 9
ATOM 3940 N N . CYS A 1 13 ? 15.809 5.574 0.234 1.00 0.00 13 CYS A N 9
ATOM 3941 C CA . CYS A 1 13 ? 15.444 4.165 0.579 1.00 0.00 13 CYS A CA 9
ATOM 3942 C C . CYS A 1 13 ? 15.149 3.991 2.072 1.00 0.00 13 CYS A C 9
ATOM 3943 O O . CYS A 1 13 ? 15.817 4.545 2.925 1.00 0.00 13 CYS A O 9
ATOM 3950 N N . CYS A 1 14 ? 14.133 3.206 2.310 1.00 0.00 14 CYS A N 9
ATOM 3951 C CA . CYS A 1 14 ? 13.663 2.900 3.691 1.00 0.00 14 CYS A CA 9
ATOM 3952 C C . CYS A 1 14 ? 14.739 2.254 4.569 1.00 0.00 14 CYS A C 9
ATOM 3953 O O . CYS A 1 14 ? 15.807 1.912 4.101 1.00 0.00 14 CYS A O 9
ATOM 3960 N N . MET A 1 15 ? 14.404 2.115 5.828 1.00 0.00 15 MET A N 9
ATOM 3961 C CA . MET A 1 15 ? 15.337 1.506 6.819 1.00 0.00 15 MET A CA 9
ATOM 3962 C C . MET A 1 15 ? 15.811 0.124 6.352 1.00 0.00 15 MET A C 9
ATOM 3963 O O . MET A 1 15 ? 15.013 -0.733 6.024 1.00 0.00 15 MET A O 9
ATOM 3977 N N . GLY A 1 16 ? 17.110 -0.025 6.342 1.00 0.00 16 GLY A N 9
ATOM 3978 C CA . GLY A 1 16 ? 17.748 -1.297 5.920 1.00 0.00 16 GLY A CA 9
ATOM 3979 C C . GLY A 1 16 ? 18.272 -1.210 4.485 1.00 0.00 16 GLY A C 9
ATOM 3980 O O . GLY A 1 16 ? 19.185 -1.931 4.140 1.00 0.00 16 GLY A O 9
ATOM 3984 N N . LEU A 1 17 ? 17.694 -0.341 3.688 1.00 0.00 17 LEU A N 9
ATOM 3985 C CA . LEU A 1 17 ? 18.144 -0.195 2.274 1.00 0.00 17 LEU A CA 9
ATOM 3986 C C . LEU A 1 17 ? 19.195 0.904 2.077 1.00 0.00 17 LEU A C 9
ATOM 3987 O O . LEU A 1 17 ? 19.434 1.741 2.926 1.00 0.00 17 LEU A O 9
ATOM 4003 N N . ARG A 1 18 ? 19.774 0.814 0.911 1.00 0.00 18 ARG A N 9
ATOM 4004 C CA . ARG A 1 18 ? 20.831 1.732 0.416 1.00 0.00 18 ARG A CA 9
ATOM 4005 C C . ARG A 1 18 ? 20.535 1.953 -1.064 1.00 0.00 18 ARG A C 9
ATOM 4006 O O . ARG A 1 18 ? 20.071 1.058 -1.742 1.00 0.00 18 ARG A O 9
ATOM 4027 N N . CYS A 1 19 ? 20.829 3.143 -1.502 1.00 0.00 19 CYS A N 9
ATOM 4028 C CA . CYS A 1 19 ? 20.595 3.527 -2.930 1.00 0.00 19 CYS A CA 9
ATOM 4029 C C . CYS A 1 19 ? 21.623 2.897 -3.893 1.00 0.00 19 CYS A C 9
ATOM 4030 O O . CYS A 1 19 ? 22.700 3.430 -4.088 1.00 0.00 19 CYS A O 9
ATOM 4037 N N . GLY A 1 20 ? 21.264 1.774 -4.467 1.00 0.00 20 GLY A N 9
ATOM 4038 C CA . GLY A 1 20 ? 22.178 1.077 -5.422 1.00 0.00 20 GLY A CA 9
ATOM 4039 C C . GLY A 1 20 ? 22.219 1.858 -6.736 1.00 0.00 20 GLY A C 9
ATOM 4040 O O . GLY A 1 20 ? 21.317 1.733 -7.542 1.00 0.00 20 GLY A O 9
ATOM 4044 N N . ARG A 1 21 ? 23.256 2.638 -6.907 1.00 0.00 21 ARG A N 9
ATOM 4045 C CA . ARG A 1 21 ? 23.402 3.449 -8.152 1.00 0.00 21 ARG A CA 9
ATOM 4046 C C . ARG A 1 21 ? 23.461 2.548 -9.395 1.00 0.00 21 ARG A C 9
ATOM 4047 O O . ARG A 1 21 ? 23.933 1.428 -9.334 1.00 0.00 21 ARG A O 9
ATOM 4068 N N . GLY A 1 22 ? 22.977 3.082 -10.485 1.00 0.00 22 GLY A N 9
ATOM 4069 C CA . GLY A 1 22 ? 22.960 2.333 -11.775 1.00 0.00 22 GLY A CA 9
ATOM 4070 C C . GLY A 1 22 ? 22.112 3.092 -12.797 1.00 0.00 22 GLY A C 9
ATOM 4071 O O . GLY A 1 22 ? 21.938 4.291 -12.688 1.00 0.00 22 GLY A O 9
ATOM 4075 N N . ASN A 1 23 ? 21.609 2.366 -13.763 1.00 0.00 23 ASN A N 9
ATOM 4076 C CA . ASN A 1 23 ? 20.764 2.994 -14.825 1.00 0.00 23 ASN A CA 9
ATOM 4077 C C . ASN A 1 23 ? 19.807 1.942 -15.438 1.00 0.00 23 ASN A C 9
ATOM 4078 O O . ASN A 1 23 ? 20.251 1.113 -16.209 1.00 0.00 23 ASN A O 9
ATOM 4089 N N . PRO A 1 24 ? 18.533 1.982 -15.099 1.00 0.00 24 PRO A N 9
ATOM 4090 C CA . PRO A 1 24 ? 17.941 2.855 -14.046 1.00 0.00 24 PRO A CA 9
ATOM 4091 C C . PRO A 1 24 ? 18.368 2.385 -12.646 1.00 0.00 24 PRO A C 9
ATOM 4092 O O . PRO A 1 24 ? 18.196 1.227 -12.319 1.00 0.00 24 PRO A O 9
ATOM 4103 N N . GLN A 1 25 ? 18.906 3.290 -11.864 1.00 0.00 25 GLN A N 9
ATOM 4104 C CA . GLN A 1 25 ? 19.355 2.940 -10.474 1.00 0.00 25 GLN A CA 9
ATOM 4105 C C . GLN A 1 25 ? 18.187 2.373 -9.639 1.00 0.00 25 GLN A C 9
ATOM 4106 O O . GLN A 1 25 ? 17.040 2.545 -10.002 1.00 0.00 25 GLN A O 9
ATOM 4120 N N . LYS A 1 26 ? 18.516 1.715 -8.554 1.00 0.00 26 LYS A N 9
ATOM 4121 C CA . LYS A 1 26 ? 17.471 1.113 -7.658 1.00 0.00 26 LYS A CA 9
ATOM 4122 C C . LYS A 1 26 ? 18.047 0.830 -6.260 1.00 0.00 26 LYS A C 9
ATOM 4123 O O . LYS A 1 26 ? 19.219 0.533 -6.133 1.00 0.00 26 LYS A O 9
ATOM 4142 N N . CYS A 1 27 ? 17.217 0.928 -5.248 1.00 0.00 27 CYS A N 9
ATOM 4143 C CA . CYS A 1 27 ? 17.689 0.664 -3.864 1.00 0.00 27 CYS A CA 9
ATOM 4144 C C . CYS A 1 27 ? 17.692 -0.847 -3.619 1.00 0.00 27 CYS A C 9
ATOM 4145 O O . CYS A 1 27 ? 16.873 -1.572 -4.152 1.00 0.00 27 CYS A O 9
ATOM 4152 N N . ILE A 1 28 ? 18.627 -1.258 -2.810 1.00 0.00 28 ILE A N 9
ATOM 4153 C CA . ILE A 1 28 ? 18.791 -2.688 -2.443 1.00 0.00 28 ILE A CA 9
ATOM 4154 C C . ILE A 1 28 ? 18.995 -2.671 -0.931 1.00 0.00 28 ILE A C 9
ATOM 4155 O O . ILE A 1 28 ? 18.940 -1.620 -0.328 1.00 0.00 28 ILE A O 9
ATOM 4171 N N . GLY A 1 29 ? 19.243 -3.809 -0.356 1.00 0.00 29 GLY A N 9
ATOM 4172 C CA . GLY A 1 29 ? 19.448 -3.866 1.112 1.00 0.00 29 GLY A CA 9
ATOM 4173 C C . GLY A 1 29 ? 20.937 -3.852 1.454 1.00 0.00 29 GLY A C 9
ATOM 4174 O O . GLY A 1 29 ? 21.741 -4.475 0.789 1.00 0.00 29 GLY A O 9
ATOM 4178 N N . ALA A 1 30 ? 21.242 -3.129 2.499 1.00 0.00 30 ALA A N 9
ATOM 4179 C CA . ALA A 1 30 ? 22.650 -2.999 2.983 1.00 0.00 30 ALA A CA 9
ATOM 4180 C C . ALA A 1 30 ? 22.937 -4.242 3.831 1.00 0.00 30 ALA A C 9
ATOM 4181 O O . ALA A 1 30 ? 23.981 -4.856 3.726 1.00 0.00 30 ALA A O 9
ATOM 4188 N N . HIS A 1 31 ? 21.961 -4.553 4.649 1.00 0.00 31 HIS A N 9
ATOM 4189 C CA . HIS A 1 31 ? 22.034 -5.733 5.565 1.00 0.00 31 HIS A CA 9
ATOM 4190 C C . HIS A 1 31 ? 21.383 -6.933 4.847 1.00 0.00 31 HIS A C 9
ATOM 4191 O O . HIS A 1 31 ? 20.673 -7.729 5.433 1.00 0.00 31 HIS A O 9
ATOM 4220 N N . ASP A 1 33 ? 22.469 -9.414 1.218 1.00 0.00 33 ASP A N 9
ATOM 4221 C CA . ASP A 1 33 ? 23.514 -10.392 0.793 1.00 0.00 33 ASP A CA 9
ATOM 4222 C C . ASP A 1 33 ? 24.246 -9.852 -0.445 1.00 0.00 33 ASP A C 9
ATOM 4223 O O . ASP A 1 33 ? 24.709 -10.596 -1.288 1.00 0.00 33 ASP A O 9
ATOM 4232 N N . VAL A 1 34 ? 24.322 -8.548 -0.496 1.00 0.00 34 VAL A N 9
ATOM 4233 C CA . VAL A 1 34 ? 25.003 -7.853 -1.634 1.00 0.00 34 VAL A CA 9
ATOM 4234 C C . VAL A 1 34 ? 26.512 -7.754 -1.335 1.00 0.00 34 VAL A C 9
ATOM 4235 O O . VAL A 1 34 ? 27.265 -8.107 -2.228 1.00 0.00 34 VAL A O 9
ATOM 4249 N N . ALA A 1 1 ? 8.385 10.485 2.164 1.00 0.00 1 ALA A N 10
ATOM 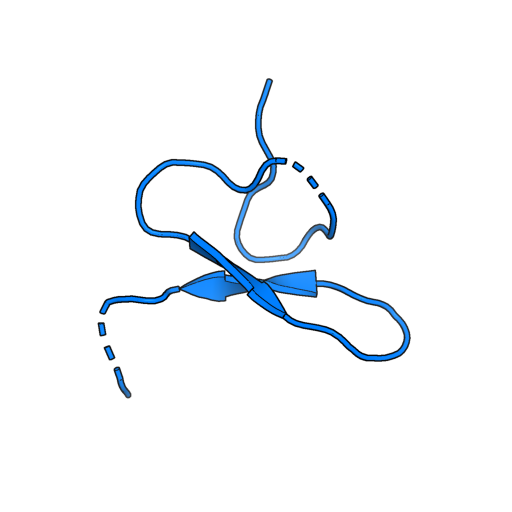4250 C CA . ALA A 1 1 ? 8.477 9.051 2.565 1.00 0.00 1 ALA A CA 10
ATOM 4251 C C . ALA A 1 1 ? 9.764 8.436 1.991 1.00 0.00 1 ALA A C 10
ATOM 4252 O O . ALA A 1 1 ? 10.620 9.146 1.501 1.00 0.00 1 ALA A O 10
ATOM 4261 N N . CYS A 1 2 ? 9.857 7.132 2.077 1.00 0.00 2 CYS A N 10
ATOM 4262 C CA . CYS A 1 2 ? 11.043 6.388 1.565 1.00 0.00 2 CYS A CA 10
ATOM 4263 C C . CYS A 1 2 ? 10.643 5.480 0.387 1.00 0.00 2 CYS A C 10
ATOM 4264 O O . CYS A 1 2 ? 9.490 5.422 0.008 1.00 0.00 2 CYS A O 10
ATOM 4271 N N . SER A 1 3 ? 11.631 4.804 -0.144 1.00 0.00 3 SER A N 10
ATOM 4272 C CA . SER A 1 3 ? 11.424 3.868 -1.299 1.00 0.00 3 SER A CA 10
ATOM 4273 C C . SER A 1 3 ? 11.748 2.435 -0.856 1.00 0.00 3 SER A C 10
ATOM 4274 O O . SER A 1 3 ? 12.597 2.240 -0.009 1.00 0.00 3 SER A O 10
ATOM 4282 N N . GLY A 1 4 ? 11.062 1.487 -1.441 1.00 0.00 4 GLY A N 10
ATOM 4283 C CA . GLY A 1 4 ? 11.280 0.044 -1.099 1.00 0.00 4 GLY A CA 10
ATOM 4284 C C . GLY A 1 4 ? 12.306 -0.599 -2.038 1.00 0.00 4 GLY A C 10
ATOM 4285 O O . GLY A 1 4 ? 12.741 0.020 -2.992 1.00 0.00 4 GLY A O 10
ATOM 4289 N N . ARG A 1 5 ? 12.652 -1.827 -1.736 1.00 0.00 5 ARG A N 10
ATOM 4290 C CA . ARG A 1 5 ? 13.646 -2.569 -2.571 1.00 0.00 5 ARG A CA 10
ATOM 4291 C C . ARG A 1 5 ? 13.093 -2.861 -3.979 1.00 0.00 5 ARG A C 10
ATOM 4292 O O . ARG A 1 5 ? 12.539 -3.910 -4.245 1.00 0.00 5 ARG A O 10
ATOM 4313 N N . GLY A 1 6 ? 13.284 -1.888 -4.830 1.00 0.00 6 GLY A N 10
ATOM 4314 C CA . GLY A 1 6 ? 12.822 -1.970 -6.249 1.00 0.00 6 GLY A CA 10
ATOM 4315 C C . GLY A 1 6 ? 12.752 -0.566 -6.861 1.00 0.00 6 GLY A C 10
ATOM 4316 O O . GLY A 1 6 ? 12.515 -0.426 -8.046 1.00 0.00 6 GLY A O 10
ATOM 4320 N N . SER A 1 7 ? 12.951 0.430 -6.034 1.00 0.00 7 SER A N 10
ATOM 4321 C CA . SER A 1 7 ? 12.918 1.851 -6.495 1.00 0.00 7 SER A CA 10
ATOM 4322 C C . SER A 1 7 ? 14.141 2.569 -5.917 1.00 0.00 7 SER A C 10
ATOM 4323 O O . SER A 1 7 ? 14.506 2.339 -4.781 1.00 0.00 7 SER A O 10
ATOM 4331 N N . ARG A 1 8 ? 14.734 3.415 -6.720 1.00 0.00 8 ARG A N 10
ATOM 4332 C CA . ARG A 1 8 ? 15.942 4.187 -6.295 1.00 0.00 8 ARG A CA 10
ATOM 4333 C C . ARG A 1 8 ? 15.590 5.336 -5.335 1.00 0.00 8 ARG A C 10
ATOM 4334 O O . ARG A 1 8 ? 14.494 5.402 -4.810 1.00 0.00 8 ARG A O 10
ATOM 4355 N N . CYS A 1 9 ? 16.557 6.201 -5.149 1.00 0.00 9 CYS A N 10
ATOM 4356 C CA . CYS A 1 9 ? 16.402 7.377 -4.257 1.00 0.00 9 CYS A CA 10
ATOM 4357 C C . CYS A 1 9 ? 16.544 8.701 -5.054 1.00 0.00 9 CYS A C 10
ATOM 4358 O O . CYS A 1 9 ? 17.288 8.748 -6.014 1.00 0.00 9 CYS A O 10
ATOM 4395 N N . GLN A 1 12 ? 14.310 8.686 -0.336 1.00 0.00 12 GLN A N 10
ATOM 4396 C CA . GLN A 1 12 ? 15.458 7.992 0.337 1.00 0.00 12 GLN A CA 10
ATOM 4397 C C . GLN A 1 12 ? 15.038 6.556 0.664 1.00 0.00 12 GLN A C 10
ATOM 4398 O O . GLN A 1 12 ? 14.002 6.371 1.267 1.00 0.00 12 GLN A O 10
ATOM 4412 N N . CYS A 1 13 ? 15.821 5.581 0.269 1.00 0.00 13 CYS A N 10
ATOM 4413 C CA . CYS A 1 13 ? 15.431 4.168 0.571 1.00 0.00 13 CYS A CA 10
ATOM 4414 C C . CYS A 1 13 ? 15.135 3.976 2.061 1.00 0.00 13 CYS A C 10
ATOM 4415 O O . CYS A 1 13 ? 15.813 4.512 2.915 1.00 0.00 13 CYS A O 10
ATOM 4422 N N . CYS A 1 14 ? 14.109 3.205 2.298 1.00 0.00 14 CYS A N 10
ATOM 4423 C CA . CYS A 1 14 ? 13.648 2.894 3.680 1.00 0.00 14 CYS A CA 10
ATOM 4424 C C . CYS A 1 14 ? 14.734 2.237 4.537 1.00 0.00 14 CYS A C 10
ATOM 4425 O O . CYS A 1 14 ? 15.774 1.852 4.038 1.00 0.00 14 CYS A O 10
ATOM 4432 N N . MET A 1 15 ? 14.444 2.138 5.810 1.00 0.00 15 MET A N 10
ATOM 4433 C CA . MET A 1 15 ? 15.397 1.522 6.778 1.00 0.00 15 MET A CA 10
ATOM 4434 C C . MET A 1 15 ? 15.822 0.124 6.310 1.00 0.00 15 MET A C 10
ATOM 4435 O O . MET A 1 15 ? 14.994 -0.706 5.990 1.00 0.00 15 MET A O 10
ATOM 4449 N N . GLY A 1 16 ? 17.116 -0.069 6.292 1.00 0.00 16 GLY A N 10
ATOM 4450 C CA . GLY A 1 16 ? 17.708 -1.363 5.867 1.00 0.00 16 GLY A CA 10
ATOM 4451 C C . GLY A 1 16 ? 18.248 -1.264 4.439 1.00 0.00 16 GLY A C 10
ATOM 4452 O O . GLY A 1 16 ? 19.176 -1.967 4.096 1.00 0.00 16 GLY A O 10
ATOM 4456 N N . LEU A 1 17 ? 17.661 -0.399 3.646 1.00 0.00 17 LEU A N 10
ATOM 4457 C CA . LEU A 1 17 ? 18.115 -0.229 2.236 1.00 0.00 17 LEU A CA 10
ATOM 4458 C C . LEU A 1 17 ? 19.150 0.887 2.061 1.00 0.00 17 LEU A C 10
ATOM 4459 O O . LEU A 1 17 ? 19.372 1.715 2.923 1.00 0.00 17 LEU A O 10
ATOM 4475 N N . ARG A 1 18 ? 19.738 0.823 0.898 1.00 0.00 18 ARG A N 10
ATOM 4476 C CA . ARG A 1 18 ? 20.783 1.769 0.429 1.00 0.00 18 ARG A CA 10
ATOM 4477 C C . ARG A 1 18 ? 20.499 2.012 -1.050 1.00 0.00 18 ARG A C 10
ATOM 4478 O O . ARG A 1 18 ? 20.013 1.137 -1.741 1.00 0.00 18 ARG A O 10
ATOM 4499 N N . CYS A 1 19 ? 20.826 3.196 -1.477 1.00 0.00 19 CYS A N 10
ATOM 4500 C CA . CYS A 1 19 ? 20.607 3.598 -2.900 1.00 0.00 19 CYS A CA 10
ATOM 4501 C C . CYS A 1 19 ? 21.624 2.964 -3.872 1.00 0.00 19 CYS A C 10
ATOM 4502 O O . CYS A 1 19 ? 22.722 3.464 -4.026 1.00 0.00 19 CYS A O 10
ATOM 4509 N N . GLY A 1 20 ? 21.233 1.877 -4.499 1.00 0.00 20 GLY A N 10
ATOM 4510 C CA . GLY A 1 20 ? 22.140 1.187 -5.468 1.00 0.00 20 GLY A CA 10
ATOM 4511 C C . GLY A 1 20 ? 22.259 2.056 -6.722 1.00 0.00 20 GLY A C 10
ATOM 4512 O O . GLY A 1 20 ? 21.428 1.971 -7.606 1.00 0.00 20 GLY A O 10
ATOM 4516 N N . ARG A 1 21 ? 23.295 2.860 -6.734 1.00 0.00 21 ARG A N 10
ATOM 4517 C CA . ARG A 1 21 ? 23.581 3.787 -7.869 1.00 0.00 21 ARG A CA 10
ATOM 4518 C C . ARG A 1 21 ? 23.765 3.059 -9.210 1.00 0.00 21 ARG A C 10
ATOM 4519 O O . ARG A 1 21 ? 23.590 3.654 -10.256 1.00 0.00 21 ARG A O 10
ATOM 4540 N N . GLY A 1 22 ? 24.113 1.797 -9.134 1.00 0.00 22 GLY A N 10
ATOM 4541 C CA . GLY A 1 22 ? 24.323 0.975 -10.368 1.00 0.00 22 GLY A CA 10
ATOM 4542 C C . GLY A 1 22 ? 23.075 1.026 -11.255 1.00 0.00 22 GLY A C 10
ATOM 4543 O O . GLY A 1 22 ? 21.970 0.907 -10.763 1.00 0.00 22 GLY A O 10
ATOM 4547 N N . ASN A 1 23 ? 23.294 1.203 -12.534 1.00 0.00 23 ASN A N 10
ATOM 4548 C CA . ASN A 1 23 ? 22.156 1.273 -13.497 1.00 0.00 23 ASN A CA 10
ATOM 4549 C C . ASN A 1 23 ? 21.641 -0.144 -13.838 1.00 0.00 23 ASN A C 10
ATOM 4550 O O . ASN A 1 23 ? 22.447 -1.023 -14.074 1.00 0.00 23 ASN A O 10
ATOM 4561 N N . PRO A 1 24 ? 20.337 -0.345 -13.859 1.00 0.00 24 PRO A N 10
ATOM 4562 C CA . PRO A 1 24 ? 19.298 0.687 -13.573 1.00 0.00 24 PRO A CA 10
ATOM 4563 C C . PRO A 1 24 ? 19.284 1.060 -12.081 1.00 0.00 24 PRO A C 10
ATOM 4564 O O . PRO A 1 24 ? 19.202 0.190 -11.234 1.00 0.00 24 PRO A O 10
ATOM 4575 N N . GLN A 1 25 ? 19.368 2.343 -11.818 1.00 0.00 25 GLN A N 10
ATOM 4576 C CA . GLN A 1 25 ? 19.366 2.861 -10.414 1.00 0.00 25 GLN A CA 10
ATOM 4577 C C . GLN A 1 25 ? 18.178 2.282 -9.637 1.00 0.00 25 GLN A C 10
ATOM 4578 O O . GLN A 1 25 ? 17.042 2.417 -10.052 1.00 0.00 25 GLN A O 10
ATOM 4592 N N . LYS A 1 26 ? 18.495 1.651 -8.536 1.00 0.00 26 LYS A N 10
ATOM 4593 C CA . LYS A 1 26 ? 17.449 1.025 -7.664 1.00 0.00 26 LYS A CA 10
ATOM 4594 C C . LYS A 1 26 ? 18.000 0.788 -6.254 1.00 0.00 26 LYS A C 10
ATOM 4595 O O . LYS A 1 26 ? 19.170 0.484 -6.108 1.00 0.00 26 LYS A O 10
ATOM 4614 N N . CYS A 1 27 ? 17.164 0.931 -5.251 1.00 0.00 27 CYS A N 10
ATOM 4615 C CA . CYS A 1 27 ? 17.649 0.701 -3.866 1.00 0.00 27 CYS A CA 10
ATOM 4616 C C . CYS A 1 27 ? 17.688 -0.812 -3.630 1.00 0.00 27 CYS A C 10
ATOM 4617 O O . CYS A 1 27 ? 16.873 -1.549 -4.151 1.00 0.00 27 CYS A O 10
ATOM 4624 N N . ILE A 1 28 ? 18.648 -1.214 -2.844 1.00 0.00 28 ILE A N 10
ATOM 4625 C CA . ILE A 1 28 ? 18.839 -2.647 -2.500 1.00 0.00 28 ILE A CA 10
ATOM 4626 C C . ILE A 1 28 ? 19.032 -2.661 -0.987 1.00 0.00 28 ILE A C 10
ATOM 4627 O O . ILE A 1 28 ? 18.948 -1.624 -0.362 1.00 0.00 28 ILE A O 10
ATOM 4643 N N . GLY A 1 29 ? 19.305 -3.806 -0.430 1.00 0.00 29 GLY A N 10
ATOM 4644 C CA . GLY A 1 29 ? 19.497 -3.885 1.040 1.00 0.00 29 GLY A CA 10
ATOM 4645 C C . GLY A 1 29 ? 20.981 -3.857 1.409 1.00 0.00 29 GLY A C 10
ATOM 4646 O O . GLY A 1 29 ? 21.800 -4.488 0.768 1.00 0.00 29 GLY A O 10
ATOM 4650 N N . ALA A 1 30 ? 21.267 -3.113 2.444 1.00 0.00 30 ALA A N 10
ATOM 4651 C CA . ALA A 1 30 ? 22.667 -2.967 2.949 1.00 0.00 30 ALA A CA 10
ATOM 4652 C C . ALA A 1 30 ? 22.971 -4.209 3.789 1.00 0.00 30 ALA A C 10
ATOM 4653 O O . ALA A 1 30 ? 24.018 -4.814 3.663 1.00 0.00 30 ALA A O 10
ATOM 4660 N N . HIS A 1 31 ? 22.013 -4.532 4.622 1.00 0.00 31 HIS A N 10
ATOM 4661 C CA . HIS A 1 31 ? 22.114 -5.714 5.529 1.00 0.00 31 HIS A CA 10
ATOM 4662 C C . HIS A 1 31 ? 21.466 -6.928 4.834 1.00 0.00 31 HIS A C 10
ATOM 4663 O O . HIS A 1 31 ? 20.844 -7.766 5.458 1.00 0.00 31 HIS A O 10
ATOM 4692 N N . ASP A 1 33 ? 22.634 -9.760 3.340 1.00 0.00 33 ASP A N 10
ATOM 4693 C CA . ASP A 1 33 ? 23.741 -10.756 3.194 1.00 0.00 33 ASP A CA 10
ATOM 4694 C C . ASP A 1 33 ? 23.114 -12.099 2.769 1.00 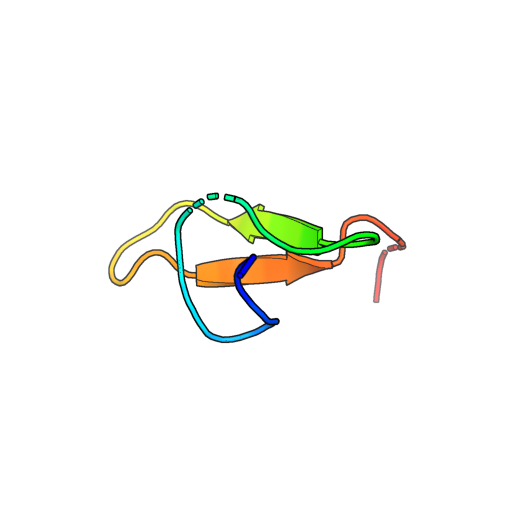0.00 33 ASP A C 10
ATOM 4695 O O . ASP A 1 33 ? 23.479 -13.158 3.244 1.00 0.00 33 ASP A O 10
ATOM 4704 N N . VAL A 1 34 ? 22.171 -11.987 1.866 1.00 0.00 34 VAL A N 10
ATOM 4705 C CA . VAL A 1 34 ? 21.440 -13.175 1.327 1.00 0.00 34 VAL A CA 10
ATOM 4706 C C . VAL A 1 34 ? 20.809 -12.831 -0.042 1.00 0.00 34 VAL A C 10
ATOM 4707 O O . VAL A 1 34 ? 20.385 -11.695 -0.197 1.00 0.00 34 VAL A O 10
ATOM 4721 N N . ALA A 1 1 ? 7.074 9.412 1.258 1.00 0.00 1 ALA A N 11
ATOM 4722 C CA . ALA A 1 1 ? 7.428 8.106 1.883 1.00 0.00 1 ALA A CA 11
ATOM 4723 C C . ALA A 1 1 ? 8.657 7.530 1.173 1.00 0.00 1 ALA A C 11
ATOM 4724 O O . ALA A 1 1 ? 8.786 7.663 -0.028 1.00 0.00 1 ALA A O 11
ATOM 4733 N N . CYS A 1 2 ? 9.511 6.911 1.949 1.00 0.00 2 CYS A N 11
ATOM 4734 C CA . CYS A 1 2 ? 10.771 6.284 1.432 1.00 0.00 2 CYS A CA 11
ATOM 4735 C C . CYS A 1 2 ? 10.530 5.314 0.257 1.00 0.00 2 CYS A C 11
ATOM 4736 O O . CYS A 1 2 ? 9.406 5.022 -0.102 1.00 0.00 2 CYS A O 11
ATOM 4743 N N . SER A 1 3 ? 11.619 4.844 -0.296 1.00 0.00 3 SER A N 11
ATOM 4744 C CA . SER A 1 3 ? 11.559 3.893 -1.452 1.00 0.00 3 SER A CA 11
ATOM 4745 C C . SER A 1 3 ? 11.802 2.475 -0.937 1.00 0.00 3 SER A C 11
ATOM 4746 O O . SER A 1 3 ? 12.539 2.301 0.011 1.00 0.00 3 SER A O 11
ATOM 4754 N N . GLY A 1 4 ? 11.184 1.515 -1.575 1.00 0.00 4 GLY A N 11
ATOM 4755 C CA . GLY A 1 4 ? 11.351 0.088 -1.158 1.00 0.00 4 GLY A CA 11
ATOM 4756 C C . GLY A 1 4 ? 12.448 -0.560 -2.004 1.00 0.00 4 GLY A C 11
ATOM 4757 O O . GLY A 1 4 ? 12.948 0.043 -2.935 1.00 0.00 4 GLY A O 11
ATOM 4761 N N . ARG A 1 5 ? 12.794 -1.776 -1.662 1.00 0.00 5 ARG A N 11
ATOM 4762 C CA . ARG A 1 5 ? 13.857 -2.492 -2.429 1.00 0.00 5 ARG A CA 11
ATOM 4763 C C . ARG A 1 5 ? 13.340 -2.834 -3.833 1.00 0.00 5 ARG A C 11
ATOM 4764 O O . ARG A 1 5 ? 12.760 -3.879 -4.066 1.00 0.00 5 ARG A O 11
ATOM 4785 N N . GLY A 1 6 ? 13.594 -1.905 -4.714 1.00 0.00 6 GLY A N 11
ATOM 4786 C CA . GLY A 1 6 ? 13.178 -2.022 -6.143 1.00 0.00 6 GLY A CA 11
ATOM 4787 C C . GLY A 1 6 ? 12.966 -0.627 -6.754 1.00 0.00 6 GLY A C 11
ATOM 4788 O O . GLY A 1 6 ? 12.744 -0.517 -7.944 1.00 0.00 6 GLY A O 11
ATOM 4792 N N . SER A 1 7 ? 13.037 0.384 -5.920 1.00 0.00 7 SER A N 11
ATOM 4793 C CA . SER A 1 7 ? 12.858 1.805 -6.357 1.00 0.00 7 SER A CA 11
ATOM 4794 C C . SER A 1 7 ? 14.129 2.562 -5.955 1.00 0.00 7 SER A C 11
ATOM 4795 O O . SER A 1 7 ? 14.708 2.258 -4.932 1.00 0.00 7 SER A O 11
ATOM 4803 N N . ARG A 1 8 ? 14.531 3.518 -6.757 1.00 0.00 8 ARG A N 11
ATOM 4804 C CA . ARG A 1 8 ? 15.763 4.311 -6.448 1.00 0.00 8 ARG A CA 11
ATOM 4805 C C . ARG A 1 8 ? 15.493 5.442 -5.449 1.00 0.00 8 ARG A C 11
ATOM 4806 O O . ARG A 1 8 ? 14.407 5.563 -4.916 1.00 0.00 8 ARG A O 11
ATOM 4827 N N . CYS A 1 9 ? 16.515 6.236 -5.240 1.00 0.00 9 CYS A N 11
ATOM 4828 C CA . CYS A 1 9 ? 16.431 7.385 -4.303 1.00 0.00 9 CYS A CA 11
ATOM 4829 C C . CYS A 1 9 ? 16.564 8.740 -5.045 1.00 0.00 9 CYS A C 11
ATOM 4830 O O . CYS A 1 9 ? 17.306 8.832 -6.005 1.00 0.00 9 CYS A O 11
ATOM 4867 N N . GLN A 1 12 ? 14.293 8.677 -0.489 1.00 0.00 12 GLN A N 11
ATOM 4868 C CA . GLN A 1 12 ? 15.433 7.965 0.171 1.00 0.00 12 GLN A CA 11
ATOM 4869 C C . GLN A 1 12 ? 14.986 6.560 0.555 1.00 0.00 12 GLN A C 11
ATOM 4870 O O . GLN A 1 12 ? 13.941 6.399 1.153 1.00 0.00 12 GLN A O 11
ATOM 4884 N N . CYS A 1 13 ? 15.782 5.586 0.194 1.00 0.00 13 CYS A N 11
ATOM 4885 C CA . CYS A 1 13 ? 15.417 4.181 0.522 1.00 0.00 13 CYS A CA 11
ATOM 4886 C C . CYS A 1 13 ? 15.129 4.020 2.016 1.00 0.00 13 CYS A C 11
ATOM 4887 O O . CYS A 1 13 ? 15.839 4.538 2.857 1.00 0.00 13 CYS A O 11
ATOM 4894 N N . CYS A 1 14 ? 14.073 3.295 2.268 1.00 0.00 14 CYS A N 11
ATOM 4895 C CA . CYS A 1 14 ? 13.610 3.013 3.657 1.00 0.00 14 CYS A CA 11
ATOM 4896 C C . CYS A 1 14 ? 14.717 2.402 4.525 1.00 0.00 14 CYS A C 11
ATOM 4897 O O . CYS A 1 14 ? 15.735 1.972 4.019 1.00 0.00 14 CYS A O 11
ATOM 4904 N N . MET A 1 15 ? 14.473 2.389 5.812 1.00 0.00 15 MET A N 11
ATOM 4905 C CA . MET A 1 15 ? 15.460 1.827 6.780 1.00 0.00 15 MET A CA 11
ATOM 4906 C C . MET A 1 15 ? 15.901 0.412 6.376 1.00 0.00 15 MET A C 11
ATOM 4907 O O . MET A 1 15 ? 15.082 -0.446 6.111 1.00 0.00 15 MET A O 11
ATOM 4921 N N . GLY A 1 16 ? 17.198 0.237 6.344 1.00 0.00 16 GLY A N 11
ATOM 4922 C CA . GLY A 1 16 ? 17.805 -1.065 5.974 1.00 0.00 16 GLY A CA 11
ATOM 4923 C C . GLY A 1 16 ? 18.305 -1.042 4.527 1.00 0.00 16 GLY A C 11
ATOM 4924 O O . GLY A 1 16 ? 19.224 -1.762 4.196 1.00 0.00 16 GLY A O 11
ATOM 4928 N N . LEU A 1 17 ? 17.698 -0.223 3.704 1.00 0.00 17 LEU A N 11
ATOM 4929 C CA . LEU A 1 17 ? 18.113 -0.131 2.275 1.00 0.00 17 LEU A CA 11
ATOM 4930 C C . LEU A 1 17 ? 19.216 0.912 2.040 1.00 0.00 17 LEU A C 11
ATOM 4931 O O . LEU A 1 17 ? 19.468 1.773 2.859 1.00 0.00 17 LEU A O 11
ATOM 4947 N N . ARG A 1 18 ? 19.827 0.765 0.894 1.00 0.00 18 ARG A N 11
ATOM 4948 C CA . ARG A 1 18 ? 20.926 1.650 0.421 1.00 0.00 18 ARG A CA 11
ATOM 4949 C C . ARG A 1 18 ? 20.646 1.880 -1.061 1.00 0.00 18 ARG A C 11
ATOM 4950 O O . ARG A 1 18 ? 20.241 0.974 -1.760 1.00 0.00 18 ARG A O 11
ATOM 4971 N N . CYS A 1 19 ? 20.880 3.093 -1.476 1.00 0.00 19 CYS A N 11
ATOM 4972 C CA . CYS A 1 19 ? 20.651 3.487 -2.903 1.00 0.00 19 CYS A CA 11
ATOM 4973 C C . CYS A 1 19 ? 21.696 2.895 -3.871 1.00 0.00 19 CYS A C 11
ATOM 4974 O O . CYS A 1 19 ? 22.795 3.406 -3.985 1.00 0.00 19 CYS A O 11
ATOM 4981 N N . GLY A 1 20 ? 21.325 1.829 -4.542 1.00 0.00 20 GLY A N 11
ATOM 4982 C CA . GLY A 1 20 ? 22.258 1.176 -5.513 1.00 0.00 20 GLY A CA 11
ATOM 4983 C C . GLY A 1 20 ? 22.204 1.904 -6.855 1.00 0.00 20 GLY A C 11
ATOM 4984 O O . GLY A 1 20 ? 21.164 1.942 -7.483 1.00 0.00 20 GLY A O 11
ATOM 4988 N N . ARG A 1 21 ? 23.319 2.459 -7.257 1.00 0.00 21 ARG A N 11
ATOM 4989 C CA . ARG A 1 21 ? 23.375 3.193 -8.555 1.00 0.00 21 ARG A CA 11
ATOM 4990 C C . ARG A 1 21 ? 23.105 2.260 -9.746 1.00 0.00 21 ARG A C 11
ATOM 4991 O O . ARG A 1 21 ? 23.073 1.052 -9.604 1.00 0.00 21 ARG A O 11
ATOM 5012 N N . GLY A 1 22 ? 22.921 2.872 -10.886 1.00 0.00 22 GLY A N 11
ATOM 5013 C CA . GLY A 1 22 ? 22.645 2.121 -12.146 1.00 0.00 22 GLY A CA 11
ATOM 5014 C C . GLY A 1 22 ? 21.770 2.987 -13.056 1.00 0.00 22 GLY A C 11
ATOM 5015 O O . GLY A 1 22 ? 21.764 4.197 -12.938 1.00 0.00 22 GLY A O 11
ATOM 5019 N N . ASN A 1 23 ? 21.057 2.340 -13.943 1.00 0.00 23 ASN A N 11
ATOM 5020 C CA . ASN A 1 23 ? 20.164 3.079 -14.885 1.00 0.00 23 ASN A CA 11
ATOM 5021 C C . ASN A 1 23 ? 19.096 2.116 -15.455 1.00 0.00 23 ASN A C 11
ATOM 5022 O O . ASN A 1 23 ? 19.420 1.302 -16.298 1.00 0.00 23 ASN A O 11
ATOM 5033 N N . PRO A 1 24 ? 17.866 2.214 -14.997 1.00 0.00 24 PRO A N 11
ATOM 5034 C CA . PRO A 1 24 ? 17.434 3.096 -13.876 1.00 0.00 24 PRO A CA 11
ATOM 5035 C C . PRO A 1 24 ? 18.019 2.616 -12.537 1.00 0.00 24 PRO A C 11
ATOM 5036 O O . PRO A 1 24 ? 18.098 1.426 -12.296 1.00 0.00 24 PRO A O 11
ATOM 5047 N N . GLN A 1 25 ? 18.412 3.556 -11.712 1.00 0.00 25 GLN A N 11
ATOM 5048 C CA . GLN A 1 25 ? 18.996 3.218 -10.368 1.00 0.00 25 GLN A CA 11
ATOM 5049 C C . GLN A 1 25 ? 17.964 2.414 -9.547 1.00 0.00 25 GLN A C 11
ATOM 5050 O O . GLN A 1 25 ? 16.798 2.388 -9.893 1.00 0.00 25 GLN A O 11
ATOM 5064 N N . LYS A 1 26 ? 18.414 1.774 -8.493 1.00 0.00 26 LYS A N 11
ATOM 5065 C CA . LYS A 1 26 ? 17.484 0.968 -7.637 1.00 0.00 26 LYS A CA 11
ATOM 5066 C C . LYS A 1 26 ? 18.067 0.694 -6.240 1.00 0.00 26 LYS A C 11
ATOM 5067 O O . LYS A 1 26 ? 19.229 0.353 -6.126 1.00 0.00 26 LYS A O 11
ATOM 5086 N N . CYS A 1 27 ? 17.261 0.847 -5.214 1.00 0.00 27 CYS A N 11
ATOM 5087 C CA . CYS A 1 27 ? 17.754 0.590 -3.836 1.00 0.00 27 CYS A CA 11
ATOM 5088 C C . CYS A 1 27 ? 17.803 -0.921 -3.593 1.00 0.00 27 CYS A C 11
ATOM 5089 O O . CYS A 1 27 ? 17.007 -1.671 -4.127 1.00 0.00 27 CYS A O 11
ATOM 5096 N N . ILE A 1 28 ? 18.754 -1.301 -2.786 1.00 0.00 28 ILE A N 11
ATOM 5097 C CA . ILE A 1 28 ? 18.978 -2.723 -2.407 1.00 0.00 28 ILE A CA 11
ATOM 5098 C C . ILE A 1 28 ? 19.035 -2.693 -0.877 1.00 0.00 28 ILE A C 11
ATOM 5099 O O . ILE A 1 28 ? 18.738 -1.671 -0.293 1.00 0.00 28 ILE A O 11
ATOM 5115 N N . GLY A 1 29 ? 19.423 -3.779 -0.267 1.00 0.00 29 GLY A N 11
ATOM 5116 C CA . GLY A 1 29 ? 19.499 -3.832 1.222 1.00 0.00 29 GLY A CA 11
ATOM 5117 C C . GLY A 1 29 ? 20.940 -3.913 1.705 1.00 0.00 29 GLY A C 11
ATOM 5118 O O . GLY A 1 29 ? 21.714 -4.683 1.180 1.00 0.00 29 GLY A O 11
ATOM 5122 N N . ALA A 1 30 ? 21.265 -3.119 2.696 1.00 0.00 30 ALA A N 11
ATOM 5123 C CA . ALA A 1 30 ? 22.653 -3.108 3.261 1.00 0.00 30 ALA A CA 11
ATOM 5124 C C . ALA A 1 30 ? 22.898 -4.487 3.875 1.00 0.00 30 ALA A C 11
ATOM 5125 O O . ALA A 1 30 ? 23.945 -5.081 3.704 1.00 0.00 30 ALA A O 11
ATOM 5132 N N . HIS A 1 31 ? 21.885 -4.937 4.572 1.00 0.00 31 HIS A N 11
ATOM 5133 C CA . HIS A 1 31 ? 21.929 -6.268 5.242 1.00 0.00 31 HIS A CA 11
ATOM 5134 C C . HIS A 1 31 ? 21.258 -7.275 4.287 1.00 0.00 31 HIS A C 11
ATOM 5135 O O . HIS A 1 31 ? 20.540 -8.169 4.691 1.00 0.00 31 HIS A O 11
ATOM 5164 N N . ASP A 1 33 ? 22.882 -8.903 0.841 1.00 0.00 33 ASP A N 11
ATOM 5165 C CA . ASP A 1 33 ? 23.962 -9.032 -0.185 1.00 0.00 33 ASP A CA 11
ATOM 5166 C C . ASP A 1 33 ? 23.723 -10.337 -0.955 1.00 0.00 33 ASP A C 11
ATOM 5167 O O . ASP A 1 33 ? 24.640 -11.081 -1.253 1.00 0.00 33 ASP A O 11
ATOM 5176 N N . VAL A 1 34 ? 22.469 -10.561 -1.256 1.00 0.00 34 VAL A N 11
ATOM 5177 C CA . VAL A 1 34 ? 22.049 -11.786 -2.003 1.00 0.00 34 VAL A CA 11
ATOM 5178 C C . VAL A 1 34 ? 20.746 -11.503 -2.794 1.00 0.00 34 VAL A C 11
ATOM 5179 O O . VAL A 1 34 ? 20.867 -11.435 -4.006 1.00 0.00 34 VAL A O 11
ATOM 5193 N N . ALA A 1 1 ? 7.029 9.158 1.031 1.00 0.00 1 ALA A N 12
ATOM 5194 C CA . ALA A 1 1 ? 7.643 8.127 1.919 1.00 0.00 1 ALA A CA 12
ATOM 5195 C C . ALA A 1 1 ? 8.848 7.491 1.214 1.00 0.00 1 ALA A C 12
ATOM 5196 O O . ALA A 1 1 ? 8.908 7.479 0.001 1.00 0.00 1 ALA A O 12
ATOM 5205 N N . CYS A 1 2 ? 9.757 6.985 2.013 1.00 0.00 2 CYS A N 12
ATOM 5206 C CA . CYS A 1 2 ? 11.012 6.318 1.527 1.00 0.00 2 CYS A CA 12
ATOM 5207 C C . CYS A 1 2 ? 10.797 5.317 0.367 1.00 0.00 2 CYS A C 12
ATOM 5208 O O . CYS A 1 2 ? 9.682 4.957 0.041 1.00 0.00 2 CYS A O 12
ATOM 5215 N N . SER A 1 3 ? 11.893 4.893 -0.211 1.00 0.00 3 SER A N 12
ATOM 5216 C CA . SER A 1 3 ? 11.850 3.921 -1.354 1.00 0.00 3 SER A CA 12
ATOM 5217 C C . SER A 1 3 ? 11.995 2.489 -0.818 1.00 0.00 3 SER A C 12
ATOM 5218 O O . SER A 1 3 ? 12.437 2.314 0.297 1.00 0.00 3 SER A O 12
ATOM 5226 N N . GLY A 1 4 ? 11.639 1.513 -1.618 1.00 0.00 4 GLY A N 12
ATOM 5227 C CA . GLY A 1 4 ? 11.738 0.083 -1.181 1.00 0.00 4 GLY A CA 12
ATOM 5228 C C . GLY A 1 4 ? 12.635 -0.721 -2.114 1.00 0.00 4 GLY A C 12
ATOM 5229 O O . GLY A 1 4 ? 13.197 -0.187 -3.052 1.00 0.00 4 GLY A O 12
ATOM 5233 N N . ARG A 1 5 ? 12.733 -1.996 -1.823 1.00 0.00 5 ARG A N 12
ATOM 5234 C CA . ARG A 1 5 ? 13.581 -2.897 -2.657 1.00 0.00 5 ARG A CA 12
ATOM 5235 C C . ARG A 1 5 ? 13.011 -2.963 -4.084 1.00 0.00 5 ARG A C 12
ATOM 5236 O O . ARG A 1 5 ? 12.029 -3.641 -4.322 1.00 0.00 5 ARG A O 12
ATOM 5257 N N . GLY A 1 6 ? 13.645 -2.251 -4.984 1.00 0.00 6 GLY A N 12
ATOM 5258 C CA . GLY A 1 6 ? 13.195 -2.226 -6.413 1.00 0.00 6 GLY A CA 12
ATOM 5259 C C . GLY A 1 6 ? 13.001 -0.804 -6.949 1.00 0.00 6 GLY A C 12
ATOM 5260 O O . GLY A 1 6 ? 12.754 -0.633 -8.128 1.00 0.00 6 GLY A O 12
ATOM 5264 N N . SER A 1 7 ? 13.108 0.176 -6.083 1.00 0.00 7 SER A N 12
ATOM 5265 C CA . SER A 1 7 ? 12.938 1.603 -6.515 1.00 0.00 7 SER A CA 12
ATOM 5266 C C . SER A 1 7 ? 14.141 2.402 -6.001 1.00 0.00 7 SER A C 12
ATOM 5267 O O . SER A 1 7 ? 14.618 2.152 -4.913 1.00 0.00 7 SER A O 12
ATOM 5275 N N . ARG A 1 8 ? 14.590 3.333 -6.805 1.00 0.00 8 ARG A N 12
ATOM 5276 C CA . ARG A 1 8 ? 15.767 4.196 -6.451 1.00 0.00 8 ARG A CA 12
ATOM 5277 C C . ARG A 1 8 ? 15.458 5.304 -5.431 1.00 0.00 8 ARG A C 12
ATOM 5278 O O . ARG A 1 8 ? 14.391 5.346 -4.852 1.00 0.00 8 ARG A O 12
ATOM 5299 N N . CYS A 1 9 ? 16.435 6.166 -5.265 1.00 0.00 9 CYS A N 12
ATOM 5300 C CA . CYS A 1 9 ? 16.330 7.310 -4.324 1.00 0.00 9 CYS A CA 12
ATOM 5301 C C . CYS A 1 9 ? 16.530 8.657 -5.066 1.00 0.00 9 CYS A C 12
ATOM 5302 O O . CYS A 1 9 ? 17.261 8.707 -6.037 1.00 0.00 9 CYS A O 12
ATOM 5339 N N . GLN A 1 12 ? 14.450 8.749 -0.362 1.00 0.00 12 GLN A N 12
ATOM 5340 C CA . GLN A 1 12 ? 15.576 8.027 0.322 1.00 0.00 12 GLN A CA 12
ATOM 5341 C C . GLN A 1 12 ? 15.109 6.627 0.726 1.00 0.00 12 GLN A C 12
ATOM 5342 O O . GLN A 1 12 ? 14.120 6.504 1.421 1.00 0.00 12 GLN A O 12
ATOM 5356 N N . CYS A 1 13 ? 15.820 5.619 0.280 1.00 0.00 13 CYS A N 12
ATOM 5357 C CA . CYS A 1 13 ? 15.432 4.215 0.619 1.00 0.00 13 CYS A CA 12
ATOM 5358 C C . CYS A 1 13 ? 15.194 4.033 2.122 1.00 0.00 13 CYS A C 12
ATOM 5359 O O . CYS A 1 13 ? 15.935 4.526 2.949 1.00 0.00 13 CYS A O 12
ATOM 5366 N N . CYS A 1 14 ? 14.137 3.316 2.393 1.00 0.00 14 CYS A N 12
ATOM 5367 C CA . CYS A 1 14 ? 13.695 3.002 3.782 1.00 0.00 14 CYS A CA 12
ATOM 5368 C C . CYS A 1 14 ? 14.797 2.351 4.628 1.00 0.00 14 CYS A C 12
ATOM 5369 O O . CYS A 1 14 ? 15.828 1.959 4.114 1.00 0.00 14 CYS A O 12
ATOM 5376 N N . MET A 1 15 ? 14.529 2.260 5.907 1.00 0.00 15 MET A N 12
ATOM 5377 C CA . MET A 1 15 ? 15.498 1.649 6.861 1.00 0.00 15 MET A CA 12
ATOM 5378 C C . MET A 1 15 ? 15.848 0.228 6.408 1.00 0.00 15 MET A C 12
ATOM 5379 O O . MET A 1 15 ? 14.975 -0.588 6.180 1.00 0.00 15 MET A O 12
ATOM 5393 N N . GLY A 1 16 ? 17.129 -0.002 6.295 1.00 0.00 16 GLY A N 12
ATOM 5394 C CA . GLY A 1 16 ? 17.652 -1.322 5.865 1.00 0.00 16 GLY A CA 12
ATOM 5395 C C . GLY A 1 16 ? 18.181 -1.230 4.436 1.00 0.00 16 GLY A C 12
ATOM 5396 O O . GLY A 1 16 ? 19.105 -1.936 4.093 1.00 0.00 16 GLY A O 12
ATOM 5400 N N . LEU A 1 17 ? 17.589 -0.368 3.640 1.00 0.00 17 LEU A N 12
ATOM 5401 C CA . LEU A 1 17 ? 18.037 -0.210 2.228 1.00 0.00 17 LEU A CA 12
ATOM 5402 C C . LEU A 1 17 ? 19.085 0.891 2.053 1.00 0.00 17 LEU A C 12
ATOM 5403 O O . LEU A 1 17 ? 19.322 1.714 2.914 1.00 0.00 17 LEU A O 12
ATOM 5419 N N . ARG A 1 18 ? 19.664 0.821 0.886 1.00 0.00 18 ARG A N 12
ATOM 5420 C CA . ARG A 1 18 ? 20.720 1.751 0.414 1.00 0.00 18 ARG A CA 12
ATOM 5421 C C . ARG A 1 18 ? 20.449 1.997 -1.069 1.00 0.00 18 ARG A C 12
ATOM 5422 O O . ARG A 1 18 ? 19.947 1.129 -1.756 1.00 0.00 18 ARG A O 12
ATOM 5443 N N . CYS A 1 19 ? 20.800 3.175 -1.498 1.00 0.00 19 CYS A N 12
ATOM 5444 C CA . CYS A 1 19 ? 20.597 3.576 -2.926 1.00 0.00 19 CYS A CA 12
ATOM 5445 C C . CYS A 1 19 ? 21.618 2.929 -3.884 1.00 0.00 19 CYS A C 12
ATOM 5446 O O . CYS A 1 19 ? 22.724 3.416 -4.030 1.00 0.00 19 CYS A O 12
ATOM 5453 N N . GLY A 1 20 ? 21.222 1.845 -4.509 1.00 0.00 20 GLY A N 12
ATOM 5454 C CA . GLY A 1 20 ? 22.133 1.145 -5.463 1.00 0.00 20 GLY A CA 12
ATOM 5455 C C . GLY A 1 20 ? 22.232 1.963 -6.751 1.00 0.00 20 GLY A C 12
ATOM 5456 O O . GLY A 1 20 ? 21.287 2.006 -7.517 1.00 0.00 20 GLY A O 12
ATOM 5460 N N . ARG A 1 21 ? 23.368 2.587 -6.940 1.00 0.00 21 ARG A N 12
ATOM 5461 C CA . ARG A 1 21 ? 23.600 3.422 -8.155 1.00 0.00 21 ARG A CA 12
ATOM 5462 C C . ARG A 1 21 ? 23.599 2.550 -9.423 1.00 0.00 21 ARG A C 12
ATOM 5463 O O . ARG A 1 21 ? 23.865 1.365 -9.364 1.00 0.00 21 ARG A O 12
ATOM 5484 N N . GLY A 1 22 ? 23.297 3.179 -10.529 1.00 0.00 22 GLY A N 12
ATOM 5485 C CA . GLY A 1 22 ? 23.251 2.472 -11.845 1.00 0.00 22 GLY A CA 12
ATOM 5486 C C . GLY A 1 22 ? 22.230 3.155 -12.760 1.00 0.00 22 GLY A C 12
ATOM 5487 O O . GLY A 1 22 ? 21.820 4.272 -12.509 1.00 0.00 22 GLY A O 12
ATOM 5491 N N . ASN A 1 23 ? 21.855 2.461 -13.802 1.00 0.00 23 ASN A N 12
ATOM 5492 C CA . ASN A 1 23 ? 20.869 2.994 -14.777 1.00 0.00 23 ASN A CA 12
ATOM 5493 C C . ASN A 1 23 ? 20.001 1.826 -15.303 1.00 0.00 23 ASN A C 12
ATOM 5494 O O . ASN A 1 23 ? 20.523 0.971 -15.991 1.00 0.00 23 ASN A O 12
ATOM 5505 N N . PRO A 1 24 ? 18.723 1.795 -14.984 1.00 0.00 24 PRO A N 12
ATOM 5506 C CA . PRO A 1 24 ? 18.043 2.706 -14.021 1.00 0.00 24 PRO A CA 12
ATOM 5507 C C . PRO A 1 24 ? 18.455 2.392 -12.572 1.00 0.00 24 PRO A C 12
ATOM 5508 O O . PRO A 1 24 ? 18.560 1.237 -12.204 1.00 0.00 24 PRO A O 12
ATOM 5519 N N . GLN A 1 25 ? 18.677 3.428 -11.798 1.00 0.00 25 GLN A N 12
ATOM 5520 C CA . GLN A 1 25 ? 19.079 3.255 -10.360 1.00 0.00 25 GLN A CA 12
ATOM 5521 C C . GLN A 1 25 ? 18.015 2.434 -9.613 1.00 0.00 25 GLN A C 12
ATOM 5522 O O . GLN A 1 25 ? 16.872 2.397 -10.027 1.00 0.00 25 GLN A O 12
ATOM 5536 N N . LYS A 1 26 ? 18.423 1.803 -8.540 1.00 0.00 26 LYS A N 12
ATOM 5537 C CA . LYS A 1 26 ? 17.472 0.976 -7.731 1.00 0.00 26 LYS A CA 12
ATOM 5538 C C . LYS A 1 26 ? 18.022 0.743 -6.318 1.00 0.00 26 LYS A C 12
ATOM 5539 O O . LYS A 1 26 ? 19.188 0.425 -6.168 1.00 0.00 26 LYS A O 12
ATOM 5558 N N . CYS A 1 27 ? 17.189 0.904 -5.314 1.00 0.00 27 CYS A N 12
ATOM 5559 C CA . CYS A 1 27 ? 17.665 0.682 -3.923 1.00 0.00 27 CYS A CA 12
ATOM 5560 C C . CYS A 1 27 ? 17.676 -0.828 -3.678 1.00 0.00 27 CYS A C 12
ATOM 5561 O O . CYS A 1 27 ? 16.865 -1.557 -4.219 1.00 0.00 27 CYS A O 12
ATOM 5568 N N . ILE A 1 28 ? 18.604 -1.236 -2.859 1.00 0.00 28 ILE A N 12
ATOM 5569 C CA . ILE A 1 28 ? 18.767 -2.670 -2.498 1.00 0.00 28 ILE A CA 12
ATOM 5570 C C . ILE A 1 28 ? 18.954 -2.656 -0.988 1.00 0.00 28 ILE A C 12
ATOM 5571 O O . ILE A 1 28 ? 18.847 -1.614 -0.377 1.00 0.00 28 ILE A O 12
ATOM 5587 N N . GLY A 1 29 ? 19.249 -3.787 -0.419 1.00 0.00 29 GLY A N 12
ATOM 5588 C CA . GLY A 1 29 ? 19.437 -3.842 1.052 1.00 0.00 29 GLY A CA 12
ATOM 5589 C C . GLY A 1 29 ? 20.919 -3.831 1.424 1.00 0.00 29 GLY A C 12
ATOM 5590 O O . GLY A 1 29 ? 21.737 -4.451 0.770 1.00 0.00 29 GLY A O 12
ATOM 5594 N N . ALA A 1 30 ? 21.202 -3.111 2.477 1.00 0.00 30 ALA A N 12
ATOM 5595 C CA . ALA A 1 30 ? 22.599 -2.984 2.993 1.00 0.00 30 ALA A CA 12
ATOM 5596 C C . ALA A 1 30 ? 22.839 -4.228 3.856 1.00 0.00 30 ALA A C 12
ATOM 5597 O O . ALA A 1 30 ? 23.845 -4.901 3.739 1.00 0.00 30 ALA A O 12
ATOM 5604 N N . HIS A 1 31 ? 21.866 -4.480 4.699 1.00 0.00 31 HIS A N 12
ATOM 5605 C CA . HIS A 1 31 ? 21.908 -5.654 5.626 1.00 0.00 31 HIS A CA 12
ATOM 5606 C C . HIS A 1 31 ? 21.260 -6.853 4.902 1.00 0.00 31 HIS A C 12
ATOM 5607 O O . HIS A 1 31 ? 20.551 -7.653 5.481 1.00 0.00 31 HIS A O 12
ATOM 5636 N N . ASP A 1 33 ? 22.866 -9.221 3.640 1.00 0.00 33 ASP A N 12
ATOM 5637 C CA . ASP A 1 33 ? 23.981 -10.214 3.709 1.00 0.00 33 ASP A CA 12
ATOM 5638 C C . ASP A 1 33 ? 24.946 -10.004 2.525 1.00 0.00 33 ASP A C 12
ATOM 5639 O O . ASP A 1 33 ? 25.499 -10.933 1.970 1.00 0.00 33 ASP A O 12
ATOM 5648 N N . VAL A 1 34 ? 25.106 -8.748 2.189 1.00 0.00 34 VAL A N 12
ATOM 5649 C CA . VAL A 1 34 ? 26.003 -8.337 1.063 1.00 0.00 34 VAL A CA 12
ATOM 5650 C C . VAL A 1 34 ? 27.311 -7.779 1.658 1.00 0.00 34 VAL A C 12
ATOM 5651 O O . VAL A 1 34 ? 28.349 -8.256 1.229 1.00 0.00 34 VAL A O 12
ATOM 5665 N N . ALA A 1 1 ? 8.452 9.992 2.881 1.00 0.00 1 ALA A N 13
ATOM 5666 C CA . ALA A 1 1 ? 8.228 8.774 2.054 1.00 0.00 1 ALA A CA 13
ATOM 5667 C C . ALA A 1 1 ? 9.576 8.254 1.535 1.00 0.00 1 ALA A C 13
ATOM 5668 O O . ALA A 1 1 ? 10.315 8.981 0.899 1.00 0.00 1 ALA A O 13
ATOM 5677 N N . CYS A 1 2 ? 9.848 7.007 1.831 1.00 0.00 2 CYS A N 13
ATOM 5678 C CA . CYS A 1 2 ? 11.118 6.350 1.401 1.00 0.00 2 CYS A CA 13
ATOM 5679 C C . CYS A 1 2 ? 10.872 5.412 0.207 1.00 0.00 2 CYS A C 13
ATOM 5680 O O . CYS A 1 2 ? 9.758 5.267 -0.258 1.00 0.00 2 CYS A O 13
ATOM 5687 N N . SER A 1 3 ? 11.944 4.807 -0.241 1.00 0.00 3 SER A N 13
ATOM 5688 C CA . SER A 1 3 ? 11.892 3.856 -1.396 1.00 0.00 3 SER A CA 13
ATOM 5689 C C . SER A 1 3 ? 12.010 2.421 -0.877 1.00 0.00 3 SER A C 13
ATOM 5690 O O . SER A 1 3 ? 12.674 2.191 0.112 1.00 0.00 3 SER A O 13
ATOM 5698 N N . GLY A 1 4 ? 11.365 1.515 -1.566 1.00 0.00 4 GLY A N 13
ATOM 5699 C CA . GLY A 1 4 ? 11.399 0.074 -1.170 1.00 0.00 4 GLY A CA 13
ATOM 5700 C C . GLY A 1 4 ? 12.424 -0.622 -2.068 1.00 0.00 4 GLY A C 13
ATOM 5701 O O . GLY A 1 4 ? 12.905 -0.034 -3.017 1.00 0.00 4 GLY A O 13
ATOM 5705 N N . ARG A 1 5 ? 12.736 -1.854 -1.755 1.00 0.00 5 ARG A N 13
ATOM 5706 C CA . ARG A 1 5 ? 13.731 -2.603 -2.581 1.00 0.00 5 ARG A CA 13
ATOM 5707 C C . ARG A 1 5 ? 13.174 -2.873 -3.991 1.00 0.00 5 ARG A C 13
ATOM 5708 O O . ARG A 1 5 ? 12.507 -3.860 -4.236 1.00 0.00 5 ARG A O 13
ATOM 5729 N N . GLY A 1 6 ? 13.483 -1.952 -4.869 1.00 0.00 6 GLY A N 13
ATOM 5730 C CA . GLY A 1 6 ? 13.034 -2.034 -6.290 1.00 0.00 6 GLY A CA 13
ATOM 5731 C C . GLY A 1 6 ? 12.687 -0.637 -6.818 1.00 0.00 6 GLY A C 13
ATOM 5732 O O . GLY A 1 6 ? 12.463 -0.474 -8.002 1.00 0.00 6 GLY A O 13
ATOM 5736 N N . SER A 1 7 ? 12.655 0.327 -5.926 1.00 0.00 7 SER A N 13
ATOM 5737 C CA . SER A 1 7 ? 12.331 1.737 -6.315 1.00 0.00 7 SER A CA 13
ATOM 5738 C C . SER A 1 7 ? 13.652 2.507 -6.325 1.00 0.00 7 SER A C 13
ATOM 5739 O O . SER A 1 7 ? 14.599 2.112 -5.679 1.00 0.00 7 SER A O 13
ATOM 5747 N N . ARG A 1 8 ? 13.670 3.588 -7.054 1.00 0.00 8 ARG A N 13
ATOM 5748 C CA . ARG A 1 8 ? 14.888 4.447 -7.169 1.00 0.00 8 ARG A CA 13
ATOM 5749 C C . ARG A 1 8 ? 15.155 5.228 -5.881 1.00 0.00 8 ARG A C 13
ATOM 5750 O O . ARG A 1 8 ? 14.508 4.997 -4.879 1.00 0.00 8 ARG A O 13
ATOM 5771 N N . CYS A 1 9 ? 16.106 6.121 -5.958 1.00 0.00 9 CYS A N 13
ATOM 5772 C CA . CYS A 1 9 ? 16.477 6.957 -4.789 1.00 0.00 9 CYS A CA 13
ATOM 5773 C C . CYS A 1 9 ? 16.977 8.358 -5.239 1.00 0.00 9 CYS A C 13
ATOM 5774 O O . CYS A 1 9 ? 17.896 8.437 -6.032 1.00 0.00 9 CYS A O 13
ATOM 5811 N N . GLN A 1 12 ? 14.482 8.600 -0.641 1.00 0.00 12 GLN A N 13
ATOM 5812 C CA . GLN A 1 12 ? 15.585 7.984 0.166 1.00 0.00 12 GLN A CA 13
ATOM 5813 C C . GLN A 1 12 ? 15.129 6.604 0.650 1.00 0.00 12 GLN A C 13
ATOM 5814 O O . GLN A 1 12 ? 14.144 6.507 1.352 1.00 0.00 12 GLN A O 13
ATOM 5828 N N . CYS A 1 13 ? 15.851 5.582 0.258 1.00 0.00 13 CYS A N 13
ATOM 5829 C CA . CYS A 1 13 ? 15.482 4.194 0.669 1.00 0.00 13 CYS A CA 13
ATOM 5830 C C . CYS A 1 13 ? 15.183 4.030 2.159 1.00 0.00 13 CYS A C 13
ATOM 5831 O O . CYS A 1 13 ? 15.834 4.596 3.017 1.00 0.00 13 CYS A O 13
ATOM 5838 N N . CYS A 1 14 ? 14.173 3.234 2.379 1.00 0.00 14 CYS A N 13
ATOM 5839 C CA . CYS A 1 14 ? 13.670 2.907 3.741 1.00 0.00 14 CYS A CA 13
ATOM 5840 C C . CYS A 1 14 ? 14.728 2.236 4.625 1.00 0.00 14 CYS A C 13
ATOM 5841 O O . CYS A 1 14 ? 15.825 1.945 4.186 1.00 0.00 14 CYS A O 13
ATOM 5848 N N . MET A 1 15 ? 14.345 2.015 5.858 1.00 0.00 15 MET A N 13
ATOM 5849 C CA . MET A 1 15 ? 15.248 1.369 6.851 1.00 0.00 15 MET A CA 13
ATOM 5850 C C . MET A 1 15 ? 15.726 0.000 6.351 1.00 0.00 15 MET A C 13
ATOM 5851 O O . MET A 1 15 ? 14.931 -0.830 5.954 1.00 0.00 15 MET A O 13
ATOM 5865 N N . GLY A 1 16 ? 17.020 -0.174 6.391 1.00 0.00 16 GLY A N 13
ATOM 5866 C CA . GLY A 1 16 ? 17.652 -1.442 5.946 1.00 0.00 16 GLY A CA 13
ATOM 5867 C C . GLY A 1 16 ? 18.156 -1.347 4.506 1.00 0.00 16 GLY A C 13
ATOM 5868 O O . GLY A 1 16 ? 19.049 -2.081 4.136 1.00 0.00 16 GLY A O 13
ATOM 5872 N N . LEU A 1 17 ? 17.584 -0.455 3.732 1.00 0.00 17 LEU A N 13
ATOM 5873 C CA . LEU A 1 17 ? 18.008 -0.293 2.313 1.00 0.00 17 LEU A CA 13
ATOM 5874 C C . LEU A 1 17 ? 19.093 0.782 2.149 1.00 0.00 17 LEU A C 13
ATOM 5875 O O . LEU A 1 17 ? 19.353 1.578 3.032 1.00 0.00 17 LEU A O 13
ATOM 5891 N N . ARG A 1 18 ? 19.680 0.737 0.983 1.00 0.00 18 ARG A N 13
ATOM 5892 C CA . ARG A 1 18 ? 20.760 1.669 0.560 1.00 0.00 18 ARG A CA 13
ATOM 5893 C C . ARG A 1 18 ? 20.544 1.914 -0.932 1.00 0.00 18 ARG A C 13
ATOM 5894 O O . ARG A 1 18 ? 20.101 1.037 -1.647 1.00 0.00 18 ARG A O 13
ATOM 5915 N N . CYS A 1 19 ? 20.879 3.105 -1.336 1.00 0.00 19 CYS A N 13
ATOM 5916 C CA . CYS A 1 19 ? 20.722 3.514 -2.765 1.00 0.00 19 CYS A CA 13
ATOM 5917 C C . CYS A 1 19 ? 21.751 2.940 -3.752 1.00 0.00 19 CYS A C 13
ATOM 5918 O O . CYS A 1 19 ? 22.898 3.345 -3.761 1.00 0.00 19 CYS A O 13
ATOM 5925 N N . GLY A 1 20 ? 21.298 2.008 -4.556 1.00 0.00 20 GLY A N 13
ATOM 5926 C CA . GLY A 1 20 ? 22.188 1.372 -5.572 1.00 0.00 20 GLY A CA 13
ATOM 5927 C C . GLY A 1 20 ? 22.187 2.261 -6.814 1.00 0.00 20 GLY A C 13
ATOM 5928 O O . GLY A 1 20 ? 21.197 2.325 -7.518 1.00 0.00 20 GLY A O 13
ATOM 5932 N N . ARG A 1 21 ? 23.301 2.917 -7.030 1.00 0.00 21 ARG A N 13
ATOM 5933 C CA . ARG A 1 21 ? 23.461 3.825 -8.198 1.00 0.00 21 ARG A CA 13
ATOM 5934 C C . ARG A 1 21 ? 23.379 3.031 -9.508 1.00 0.00 21 ARG A C 13
ATOM 5935 O O . ARG A 1 21 ? 24.101 2.069 -9.696 1.00 0.00 21 ARG A O 13
ATOM 5956 N N . GLY A 1 22 ? 22.496 3.466 -10.367 1.00 0.00 22 GLY A N 13
ATOM 5957 C CA . GLY A 1 22 ? 22.307 2.790 -11.685 1.00 0.00 22 GLY A CA 13
ATOM 5958 C C . GLY A 1 22 ? 21.269 3.542 -12.521 1.00 0.00 22 GLY A C 13
ATOM 5959 O O . GLY A 1 22 ? 20.832 4.616 -12.154 1.00 0.00 22 GLY A O 13
ATOM 5963 N N . ASN A 1 23 ? 20.911 2.948 -13.629 1.00 0.00 23 ASN A N 13
ATOM 5964 C CA . ASN A 1 23 ? 19.910 3.553 -14.549 1.00 0.00 23 ASN A CA 13
ATOM 5965 C C . ASN A 1 23 ? 18.936 2.448 -15.026 1.00 0.00 23 ASN A C 13
ATOM 5966 O O . ASN A 1 23 ? 19.317 1.632 -15.844 1.00 0.00 23 ASN A O 13
ATOM 5977 N N . PRO A 1 24 ? 17.719 2.428 -14.521 1.00 0.00 24 PRO A N 13
ATOM 5978 C CA . PRO A 1 24 ? 17.198 3.358 -13.481 1.00 0.00 24 PRO A CA 13
ATOM 5979 C C . PRO A 1 24 ? 17.782 3.035 -12.095 1.00 0.00 24 PRO A C 13
ATOM 5980 O O . PRO A 1 24 ? 17.963 1.877 -11.769 1.00 0.00 24 PRO A O 13
ATOM 5991 N N . GLN A 1 25 ? 18.061 4.066 -11.332 1.00 0.00 25 GLN A N 13
ATOM 5992 C CA . GLN A 1 25 ? 18.628 3.878 -9.948 1.00 0.00 25 GLN A CA 13
ATOM 5993 C C . GLN A 1 25 ? 17.683 2.951 -9.166 1.00 0.00 25 GLN A C 13
ATOM 5994 O O . GLN A 1 25 ? 16.494 2.962 -9.423 1.00 0.00 25 GLN A O 13
ATOM 6008 N N . LYS A 1 26 ? 18.216 2.184 -8.247 1.00 0.00 26 LYS A N 13
ATOM 6009 C CA . LYS A 1 26 ? 17.341 1.261 -7.455 1.00 0.00 26 LYS A CA 13
ATOM 6010 C C . LYS A 1 26 ? 17.962 0.862 -6.110 1.00 0.00 26 LYS A C 13
ATOM 6011 O O . LYS A 1 26 ? 19.105 0.450 -6.038 1.00 0.00 26 LYS A O 13
ATOM 6030 N N . CYS A 1 27 ? 17.165 1.012 -5.082 1.00 0.00 27 CYS A N 13
ATOM 6031 C CA . CYS A 1 27 ? 17.589 0.671 -3.703 1.00 0.00 27 CYS A CA 13
ATOM 6032 C C . CYS A 1 27 ? 17.655 -0.849 -3.512 1.00 0.00 27 CYS A C 13
ATOM 6033 O O . CYS A 1 27 ? 16.841 -1.587 -4.033 1.00 0.00 27 CYS A O 13
ATOM 6040 N N . ILE A 1 28 ? 18.640 -1.244 -2.755 1.00 0.00 28 ILE A N 13
ATOM 6041 C CA . ILE A 1 28 ? 18.892 -2.678 -2.431 1.00 0.00 28 ILE A CA 13
ATOM 6042 C C . ILE A 1 28 ? 19.039 -2.700 -0.909 1.00 0.00 28 ILE A C 13
ATOM 6043 O O . ILE A 1 28 ? 18.689 -1.727 -0.273 1.00 0.00 28 ILE A O 13
ATOM 6059 N N . GLY A 1 29 ? 19.555 -3.767 -0.360 1.00 0.00 29 GLY A N 13
ATOM 6060 C CA . GLY A 1 29 ? 19.717 -3.849 1.118 1.00 0.00 29 GLY A CA 13
ATOM 6061 C C . GLY A 1 29 ? 21.175 -3.772 1.584 1.00 0.00 29 GLY A C 13
ATOM 6062 O O . GLY A 1 29 ? 22.072 -4.299 0.956 1.00 0.00 29 GLY A O 13
ATOM 6066 N N . ALA A 1 30 ? 21.336 -3.095 2.694 1.00 0.00 30 ALA A N 13
ATOM 6067 C CA . ALA A 1 30 ? 22.675 -2.898 3.333 1.00 0.00 30 ALA A CA 13
ATOM 6068 C C . ALA A 1 30 ? 22.935 -4.127 4.207 1.00 0.00 30 ALA A C 13
ATOM 6069 O O . ALA A 1 30 ? 24.055 -4.585 4.328 1.00 0.00 30 ALA A O 13
ATOM 6076 N N . HIS A 1 31 ? 21.861 -4.607 4.785 1.00 0.00 31 HIS A N 13
ATOM 6077 C CA . HIS A 1 31 ? 21.908 -5.811 5.673 1.00 0.00 31 HIS A CA 13
ATOM 6078 C C . HIS A 1 31 ? 21.751 -7.045 4.761 1.00 0.00 31 HIS A C 13
ATOM 6079 O O . HIS A 1 31 ? 20.980 -7.950 5.014 1.00 0.00 31 HIS A O 13
ATOM 6108 N N . ASP A 1 33 ? 24.747 -8.761 2.052 1.00 0.00 33 ASP A N 13
ATOM 6109 C CA . ASP A 1 33 ? 26.064 -8.708 1.350 1.00 0.00 33 ASP A CA 13
ATOM 6110 C C . ASP A 1 33 ? 26.213 -10.018 0.559 1.00 0.00 33 ASP A C 13
ATOM 6111 O O . ASP A 1 33 ? 27.159 -10.767 0.715 1.00 0.00 33 ASP A O 13
ATOM 6120 N N . VAL A 1 34 ? 25.234 -10.228 -0.282 1.00 0.00 34 VAL A N 13
ATOM 6121 C CA . VAL A 1 34 ? 25.162 -11.438 -1.157 1.00 0.00 34 VAL A CA 13
ATOM 6122 C C . VAL A 1 34 ? 25.273 -10.999 -2.630 1.00 0.00 34 VAL A C 13
ATOM 6123 O O . VAL A 1 34 ? 25.993 -11.674 -3.346 1.00 0.00 34 VAL A O 13
ATOM 6137 N N . ALA A 1 1 ? 8.449 10.276 2.751 1.00 0.00 1 ALA A N 14
ATOM 6138 C CA . ALA A 1 1 ? 8.374 8.835 2.375 1.00 0.00 1 ALA A CA 14
ATOM 6139 C C . ALA A 1 1 ? 9.767 8.323 1.981 1.00 0.00 1 ALA A C 14
ATOM 6140 O O . ALA A 1 1 ? 10.678 9.100 1.769 1.00 0.00 1 ALA A O 14
ATOM 6149 N N . CYS A 1 2 ? 9.879 7.019 1.900 1.00 0.00 2 CYS A N 14
ATOM 6150 C CA . CYS A 1 2 ? 11.162 6.362 1.528 1.00 0.00 2 CYS A CA 14
ATOM 6151 C C . CYS A 1 2 ? 10.930 5.408 0.345 1.00 0.00 2 CYS A C 14
ATOM 6152 O O . CYS A 1 2 ? 9.802 5.170 -0.042 1.00 0.00 2 CYS A O 14
ATOM 6159 N N . SER A 1 3 ? 12.010 4.893 -0.189 1.00 0.00 3 SER A N 14
ATOM 6160 C CA . SER A 1 3 ? 11.916 3.947 -1.351 1.00 0.00 3 SER A CA 14
ATOM 6161 C C . SER A 1 3 ? 12.006 2.505 -0.851 1.00 0.00 3 SER A C 14
ATOM 6162 O O . SER A 1 3 ? 12.345 2.277 0.292 1.00 0.00 3 SER A O 14
ATOM 6170 N N . GLY A 1 4 ? 11.712 1.586 -1.734 1.00 0.00 4 GLY A N 14
ATOM 6171 C CA . GLY A 1 4 ? 11.749 0.133 -1.390 1.00 0.00 4 GLY A CA 14
ATOM 6172 C C . GLY A 1 4 ? 12.751 -0.591 -2.292 1.00 0.00 4 GLY A C 14
ATOM 6173 O O . GLY A 1 4 ? 13.245 -0.018 -3.242 1.00 0.00 4 GLY A O 14
ATOM 6177 N N . ARG A 1 5 ? 13.020 -1.834 -1.968 1.00 0.00 5 ARG A N 14
ATOM 6178 C CA . ARG A 1 5 ? 13.985 -2.643 -2.775 1.00 0.00 5 ARG A CA 14
ATOM 6179 C C . ARG A 1 5 ? 13.365 -2.933 -4.155 1.00 0.00 5 ARG A C 14
ATOM 6180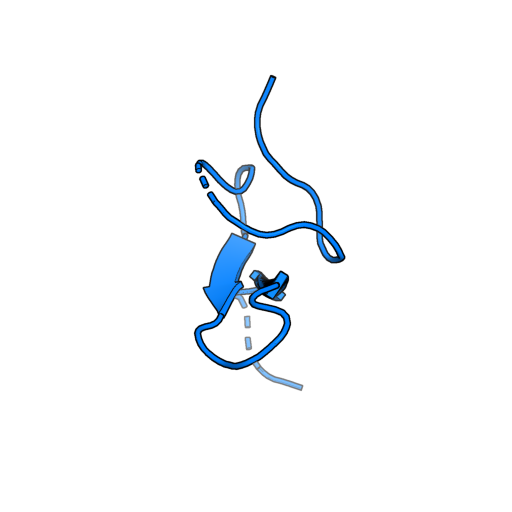 O O . ARG A 1 5 ? 12.770 -3.970 -4.387 1.00 0.00 5 ARG A O 14
ATOM 6201 N N . GLY A 1 6 ? 13.536 -1.975 -5.027 1.00 0.00 6 GLY A N 14
ATOM 6202 C CA . GLY A 1 6 ? 13.005 -2.063 -6.420 1.00 0.00 6 GLY A CA 14
ATOM 6203 C C . GLY A 1 6 ? 12.854 -0.654 -7.015 1.00 0.00 6 GLY A C 14
ATOM 6204 O O . GLY A 1 6 ? 12.566 -0.515 -8.188 1.00 0.00 6 GLY A O 14
ATOM 6208 N N . SER A 1 7 ? 13.052 0.345 -6.186 1.00 0.00 7 SER A N 14
ATOM 6209 C CA . SER A 1 7 ? 12.942 1.769 -6.634 1.00 0.00 7 SER A CA 14
ATOM 6210 C C . SER A 1 7 ? 14.118 2.538 -6.030 1.00 0.00 7 SER A C 14
ATOM 6211 O O . SER A 1 7 ? 14.438 2.373 -4.869 1.00 0.00 7 SER A O 14
ATOM 6219 N N . ARG A 1 8 ? 14.718 3.353 -6.853 1.00 0.00 8 ARG A N 14
ATOM 6220 C CA . ARG A 1 8 ? 15.885 4.187 -6.444 1.00 0.00 8 ARG A CA 14
ATOM 6221 C C . ARG A 1 8 ? 15.526 5.289 -5.444 1.00 0.00 8 ARG A C 14
ATOM 6222 O O . ARG A 1 8 ? 14.434 5.320 -4.915 1.00 0.00 8 ARG A O 14
ATOM 6243 N N . CYS A 1 9 ? 16.480 6.158 -5.233 1.00 0.00 9 CYS A N 14
ATOM 6244 C CA . CYS A 1 9 ? 16.314 7.297 -4.299 1.00 0.00 9 CYS A CA 14
ATOM 6245 C C . CYS A 1 9 ? 16.418 8.620 -5.092 1.00 0.00 9 CYS A C 14
ATOM 6246 O O . CYS A 1 9 ? 17.137 8.675 -6.071 1.00 0.00 9 CYS A O 14
ATOM 6283 N N . GLN A 1 12 ? 14.388 8.753 -0.414 1.00 0.00 12 GLN A N 14
ATOM 6284 C CA . GLN A 1 12 ? 15.518 7.996 0.228 1.00 0.00 12 GLN A CA 14
ATOM 6285 C C . GLN A 1 12 ? 15.067 6.615 0.706 1.00 0.00 12 GLN A C 14
ATOM 6286 O O . GLN A 1 12 ? 14.146 6.520 1.491 1.00 0.00 12 GLN A O 14
ATOM 6300 N N . CYS A 1 13 ? 15.728 5.593 0.217 1.00 0.00 13 CYS A N 14
ATOM 6301 C CA . CYS A 1 13 ? 15.374 4.193 0.604 1.00 0.00 13 CYS A CA 14
ATOM 6302 C C . CYS A 1 13 ? 15.139 4.031 2.111 1.00 0.00 13 CYS A C 14
ATOM 6303 O O . CYS A 1 13 ? 15.864 4.561 2.929 1.00 0.00 13 CYS A O 14
ATOM 6310 N N . CYS A 1 14 ? 14.107 3.287 2.404 1.00 0.00 14 CYS A N 14
ATOM 6311 C CA . CYS A 1 14 ? 13.689 3.000 3.806 1.00 0.00 14 CYS A CA 14
ATOM 6312 C C . CYS A 1 14 ? 14.808 2.387 4.656 1.00 0.00 14 CYS A C 14
ATOM 6313 O O . CYS A 1 14 ? 15.835 1.986 4.140 1.00 0.00 14 CYS A O 14
ATOM 6320 N N . MET A 1 15 ? 14.566 2.339 5.943 1.00 0.00 15 MET A N 14
ATOM 6321 C CA . MET A 1 15 ? 15.562 1.771 6.898 1.00 0.00 15 MET A CA 14
ATOM 6322 C C . MET A 1 15 ? 15.927 0.337 6.496 1.00 0.00 15 MET A C 14
ATOM 6323 O O . MET A 1 15 ? 15.061 -0.493 6.292 1.00 0.00 15 MET A O 14
ATOM 6337 N N . GLY A 1 16 ? 17.212 0.113 6.398 1.00 0.00 16 GLY A N 14
ATOM 6338 C CA . GLY A 1 16 ? 17.752 -1.217 6.016 1.00 0.00 16 GLY A CA 14
ATOM 6339 C C . GLY A 1 16 ? 18.247 -1.163 4.567 1.00 0.00 16 GLY A C 14
ATOM 6340 O O . GLY A 1 16 ? 19.184 -1.851 4.213 1.00 0.00 16 GLY A O 14
ATOM 6344 N N . LEU A 1 17 ? 17.603 -0.344 3.769 1.00 0.00 17 LEU A N 14
ATOM 6345 C CA . LEU A 1 17 ? 17.988 -0.200 2.339 1.00 0.00 17 LEU A CA 14
ATOM 6346 C C . LEU A 1 17 ? 19.066 0.871 2.129 1.00 0.00 17 LEU A C 14
ATOM 6347 O O . LEU A 1 17 ? 19.366 1.670 2.995 1.00 0.00 17 LEU A O 14
ATOM 6363 N N . ARG A 1 18 ? 19.597 0.810 0.937 1.00 0.00 18 ARG A N 14
ATOM 6364 C CA . ARG A 1 18 ? 20.660 1.725 0.447 1.00 0.00 18 ARG A CA 14
ATOM 6365 C C . ARG A 1 18 ? 20.372 1.967 -1.034 1.00 0.00 18 ARG A C 14
ATOM 6366 O O . ARG A 1 18 ? 19.864 1.096 -1.710 1.00 0.00 18 ARG A O 14
ATOM 6387 N N . CYS A 1 19 ? 20.715 3.145 -1.474 1.00 0.00 19 CYS A N 14
ATOM 6388 C CA . CYS A 1 19 ? 20.495 3.534 -2.904 1.00 0.00 19 CYS A CA 14
ATOM 6389 C C . CYS A 1 19 ? 21.511 2.857 -3.849 1.00 0.00 19 CYS A C 14
ATOM 6390 O O . CYS A 1 19 ? 22.630 3.314 -3.992 1.00 0.00 19 CYS A O 14
ATOM 6397 N N . GLY A 1 20 ? 21.089 1.779 -4.468 1.00 0.00 20 GLY A N 14
ATOM 6398 C CA . GLY A 1 20 ? 21.977 1.034 -5.414 1.00 0.00 20 GLY A CA 14
ATOM 6399 C C . GLY A 1 20 ? 22.166 1.807 -6.717 1.00 0.00 20 GLY A C 14
ATOM 6400 O O . GLY A 1 20 ? 21.202 2.274 -7.293 1.00 0.00 20 GLY A O 14
ATOM 6404 N N . ARG A 1 21 ? 23.412 1.887 -7.111 1.00 0.00 21 ARG A N 14
ATOM 6405 C CA . ARG A 1 21 ? 23.872 2.590 -8.351 1.00 0.00 21 ARG A CA 14
ATOM 6406 C C . ARG A 1 21 ? 22.865 2.748 -9.503 1.00 0.00 21 ARG A C 14
ATOM 6407 O O . ARG A 1 21 ? 22.013 1.912 -9.729 1.00 0.00 21 ARG A O 14
ATOM 6428 N N . GLY A 1 22 ? 23.048 3.856 -10.174 1.00 0.00 22 GLY A N 14
ATOM 6429 C CA . GLY A 1 22 ? 22.231 4.290 -11.347 1.00 0.00 22 GLY A CA 14
ATOM 6430 C C . GLY A 1 22 ? 22.348 3.473 -12.623 1.00 0.00 22 GLY A C 14
ATOM 6431 O O . GLY A 1 22 ? 22.530 4.028 -13.690 1.00 0.00 22 GLY A O 14
ATOM 6435 N N . ASN A 1 23 ? 22.240 2.180 -12.484 1.00 0.00 23 ASN A N 14
ATOM 6436 C CA . ASN A 1 23 ? 22.333 1.296 -13.667 1.00 0.00 23 ASN A CA 14
ATOM 6437 C C . ASN A 1 23 ? 21.711 -0.084 -13.353 1.00 0.00 23 ASN A C 14
ATOM 6438 O O . ASN A 1 23 ? 22.418 -1.008 -12.994 1.00 0.00 23 ASN A O 14
ATOM 6449 N N . PRO A 1 24 ? 20.408 -0.206 -13.483 1.00 0.00 24 PRO A N 14
ATOM 6450 C CA . PRO A 1 24 ? 19.424 0.911 -13.520 1.00 0.00 24 PRO A CA 14
ATOM 6451 C C . PRO A 1 24 ? 19.079 1.360 -12.090 1.00 0.00 24 PRO A C 14
ATOM 6452 O O . PRO A 1 24 ? 18.526 0.561 -11.358 1.00 0.00 24 PRO A O 14
ATOM 6463 N N . GLN A 1 25 ? 19.416 2.587 -11.746 1.00 0.00 25 GLN A N 14
ATOM 6464 C CA . GLN A 1 25 ? 19.133 3.170 -10.378 1.00 0.00 25 GLN A CA 14
ATOM 6465 C C . GLN A 1 25 ? 18.025 2.435 -9.618 1.00 0.00 25 GLN A C 14
ATOM 6466 O O . GLN A 1 25 ? 16.883 2.446 -10.035 1.00 0.00 25 GLN A O 14
ATOM 6480 N N . LYS A 1 26 ? 18.415 1.813 -8.531 1.00 0.00 26 LYS A N 14
ATOM 6481 C CA . LYS A 1 26 ? 17.425 1.046 -7.689 1.00 0.00 26 LYS A CA 14
ATOM 6482 C C . LYS A 1 26 ? 17.927 0.784 -6.260 1.00 0.00 26 LYS A C 14
ATOM 6483 O O . LYS A 1 26 ? 19.091 0.467 -6.099 1.00 0.00 26 LYS A O 14
ATOM 6502 N N . CYS A 1 27 ? 17.078 0.912 -5.261 1.00 0.00 27 CYS A N 14
ATOM 6503 C CA . CYS A 1 27 ? 17.545 0.650 -3.871 1.00 0.00 27 CYS A CA 14
ATOM 6504 C C . CYS A 1 27 ? 17.569 -0.861 -3.639 1.00 0.00 27 CYS A C 14
ATOM 6505 O O . CYS A 1 27 ? 16.795 -1.600 -4.215 1.00 0.00 27 CYS A O 14
ATOM 6512 N N . ILE A 1 28 ? 18.480 -1.258 -2.795 1.00 0.00 28 ILE A N 14
ATOM 6513 C CA . ILE A 1 28 ? 18.660 -2.686 -2.427 1.00 0.00 28 ILE A CA 14
ATOM 6514 C C . ILE A 1 28 ? 18.860 -2.654 -0.912 1.00 0.00 28 ILE A C 14
ATOM 6515 O O . ILE A 1 28 ? 18.688 -1.615 -0.309 1.00 0.00 28 ILE A O 14
ATOM 6531 N N . GLY A 1 29 ? 19.227 -3.766 -0.338 1.00 0.00 29 GLY A N 14
ATOM 6532 C CA . GLY A 1 29 ? 19.440 -3.819 1.132 1.00 0.00 29 GLY A CA 14
ATOM 6533 C C . GLY A 1 29 ? 20.926 -3.845 1.476 1.00 0.00 29 GLY A C 14
ATOM 6534 O O . GLY A 1 29 ? 21.710 -4.491 0.805 1.00 0.00 29 GLY A O 14
ATOM 6538 N N . ALA A 1 30 ? 21.259 -3.132 2.521 1.00 0.00 30 ALA A N 14
ATOM 6539 C CA . ALA A 1 30 ? 22.679 -3.064 2.983 1.00 0.00 30 ALA A CA 14
ATOM 6540 C C . ALA A 1 30 ? 22.947 -4.378 3.726 1.00 0.00 30 ALA A C 14
ATOM 6541 O O . ALA A 1 30 ? 23.924 -5.061 3.491 1.00 0.00 30 ALA A O 14
ATOM 6548 N N . HIS A 1 31 ? 22.024 -4.669 4.607 1.00 0.00 31 HIS A N 14
ATOM 6549 C CA . HIS A 1 31 ? 22.080 -5.905 5.446 1.00 0.00 31 HIS A CA 14
ATOM 6550 C C . HIS A 1 31 ? 21.310 -7.030 4.735 1.00 0.00 31 HIS A C 14
ATOM 6551 O O . HIS A 1 31 ? 20.593 -7.801 5.343 1.00 0.00 31 HIS A O 14
ATOM 6580 N N . ASP A 1 33 ? 22.625 -9.477 3.394 1.00 0.00 33 ASP A N 14
ATOM 6581 C CA . ASP A 1 33 ? 23.695 -10.524 3.386 1.00 0.00 33 ASP A CA 14
ATOM 6582 C C . ASP A 1 33 ? 24.648 -10.299 2.194 1.00 0.00 33 ASP A C 14
ATOM 6583 O O . ASP A 1 33 ? 25.152 -11.223 1.585 1.00 0.00 33 ASP A O 14
ATOM 6592 N N . VAL A 1 34 ? 24.851 -9.035 1.914 1.00 0.00 34 VAL A N 14
ATOM 6593 C CA . VAL A 1 34 ? 25.741 -8.596 0.793 1.00 0.00 34 VAL A CA 14
ATOM 6594 C C . VAL A 1 34 ? 26.731 -7.551 1.347 1.00 0.00 34 VAL A C 14
ATOM 6595 O O . VAL A 1 34 ? 26.248 -6.617 1.969 1.00 0.00 34 VAL A O 14
ATOM 6609 N N . ALA A 1 1 ? 9.028 10.002 3.674 1.00 0.00 1 ALA A N 15
ATOM 6610 C CA . ALA A 1 1 ? 8.714 8.998 2.617 1.00 0.00 1 ALA A CA 15
ATOM 6611 C C . ALA A 1 1 ? 10.018 8.348 2.130 1.00 0.00 1 ALA A C 15
ATOM 6612 O O . ALA A 1 1 ? 11.017 9.026 1.976 1.00 0.00 1 ALA A O 15
ATOM 6621 N N . CYS A 1 2 ? 9.969 7.057 1.901 1.00 0.00 2 CYS A N 15
ATOM 6622 C CA . CYS A 1 2 ? 11.163 6.301 1.427 1.00 0.00 2 CYS A CA 15
ATOM 6623 C C . CYS A 1 2 ? 10.860 5.421 0.203 1.00 0.00 2 CYS A C 15
ATOM 6624 O O . CYS A 1 2 ? 9.722 5.266 -0.198 1.00 0.00 2 CYS A O 15
ATOM 6631 N N . SER A 1 3 ? 11.918 4.872 -0.342 1.00 0.00 3 SER A N 15
ATOM 6632 C CA . SER A 1 3 ? 11.819 3.980 -1.543 1.00 0.00 3 SER A CA 15
ATOM 6633 C C . SER A 1 3 ? 11.990 2.538 -1.056 1.00 0.00 3 SER A C 15
ATOM 6634 O O . SER A 1 3 ? 12.662 2.315 -0.071 1.00 0.00 3 SER A O 15
ATOM 6642 N N . GLY A 1 4 ? 11.385 1.609 -1.751 1.00 0.00 4 GLY A N 15
ATOM 6643 C CA . GLY A 1 4 ? 11.490 0.168 -1.355 1.00 0.00 4 GLY A CA 15
ATOM 6644 C C . GLY A 1 4 ? 12.509 -0.543 -2.243 1.00 0.00 4 GLY A C 15
ATOM 6645 O O . GLY A 1 4 ? 13.048 0.049 -3.158 1.00 0.00 4 GLY A O 15
ATOM 6649 N N . ARG A 1 5 ? 12.748 -1.799 -1.952 1.00 0.00 5 ARG A N 15
ATOM 6650 C CA . ARG A 1 5 ? 13.728 -2.589 -2.761 1.00 0.00 5 ARG A CA 15
ATOM 6651 C C . ARG A 1 5 ? 13.130 -2.832 -4.158 1.00 0.00 5 ARG A C 15
ATOM 6652 O O . ARG A 1 5 ? 12.473 -3.823 -4.415 1.00 0.00 5 ARG A O 15
ATOM 6673 N N . GLY A 1 6 ? 13.397 -1.882 -5.014 1.00 0.00 6 GLY A N 15
ATOM 6674 C CA . GLY A 1 6 ? 12.906 -1.920 -6.424 1.00 0.00 6 GLY A CA 15
ATOM 6675 C C . GLY A 1 6 ? 12.726 -0.493 -6.965 1.00 0.00 6 GLY A C 15
ATOM 6676 O O . GLY A 1 6 ? 12.434 -0.308 -8.130 1.00 0.00 6 GLY A O 15
ATOM 6680 N N . SER A 1 7 ? 12.900 0.471 -6.093 1.00 0.00 7 SER A N 15
ATOM 6681 C CA . SER A 1 7 ? 12.764 1.914 -6.465 1.00 0.00 7 SER A CA 15
ATOM 6682 C C . SER A 1 7 ? 14.052 2.598 -6.004 1.00 0.00 7 SER A C 15
ATOM 6683 O O . SER A 1 7 ? 14.590 2.233 -4.977 1.00 0.00 7 SER A O 15
ATOM 6691 N N . ARG A 1 8 ? 14.518 3.560 -6.760 1.00 0.00 8 ARG A N 15
ATOM 6692 C CA . ARG A 1 8 ? 15.773 4.279 -6.379 1.00 0.00 8 ARG A CA 15
ATOM 6693 C C . ARG A 1 8 ? 15.478 5.424 -5.412 1.00 0.00 8 ARG A C 15
ATOM 6694 O O . ARG A 1 8 ? 14.366 5.582 -4.953 1.00 0.00 8 ARG A O 15
ATOM 6715 N N . CYS A 1 9 ? 16.502 6.187 -5.143 1.00 0.00 9 CYS A N 15
ATOM 6716 C CA . CYS A 1 9 ? 16.388 7.346 -4.221 1.00 0.00 9 CYS A CA 15
ATOM 6717 C C . CYS A 1 9 ? 16.526 8.679 -4.992 1.00 0.00 9 CYS A C 15
ATOM 6718 O O . CYS A 1 9 ? 17.220 8.728 -5.989 1.00 0.00 9 CYS A O 15
ATOM 6755 N N . GLN A 1 12 ? 14.483 8.693 -0.328 1.00 0.00 12 GLN A N 15
ATOM 6756 C CA . GLN A 1 12 ? 15.612 7.924 0.298 1.00 0.00 12 GLN A CA 15
ATOM 6757 C C . GLN A 1 12 ? 15.164 6.514 0.672 1.00 0.00 12 GLN A C 15
ATOM 6758 O O . GLN A 1 12 ? 14.177 6.368 1.362 1.00 0.00 12 GLN A O 15
ATOM 6772 N N . CYS A 1 13 ? 15.888 5.520 0.213 1.00 0.00 13 CYS A N 15
ATOM 6773 C CA . CYS A 1 13 ? 15.502 4.114 0.536 1.00 0.00 13 CYS A CA 15
ATOM 6774 C C . CYS A 1 13 ? 15.233 3.907 2.029 1.00 0.00 13 CYS A C 15
ATOM 6775 O O . CYS A 1 13 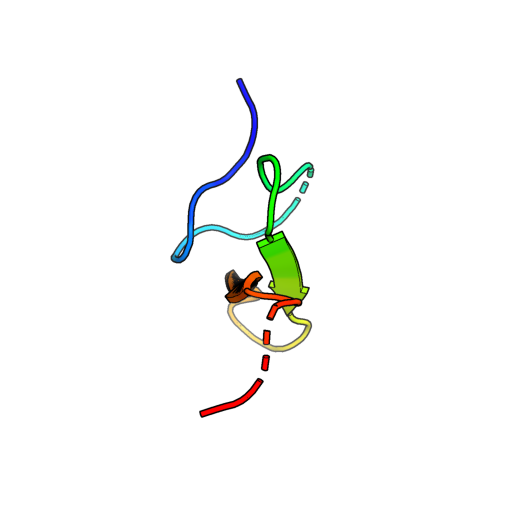? 15.943 4.399 2.884 1.00 0.00 13 CYS A O 15
ATOM 6782 N N . CYS A 1 14 ? 14.184 3.166 2.256 1.00 0.00 14 CYS A N 15
ATOM 6783 C CA . CYS A 1 14 ? 13.712 2.825 3.628 1.00 0.00 14 CYS A CA 15
ATOM 6784 C C . CYS A 1 14 ? 14.793 2.175 4.500 1.00 0.00 14 CYS A C 15
ATOM 6785 O O . CYS A 1 14 ? 15.826 1.757 4.013 1.00 0.00 14 CYS A O 15
ATOM 6792 N N . MET A 1 15 ? 14.501 2.118 5.776 1.00 0.00 15 MET A N 15
ATOM 6793 C CA . MET A 1 15 ? 15.437 1.518 6.770 1.00 0.00 15 MET A CA 15
ATOM 6794 C C . MET A 1 15 ? 15.820 0.090 6.368 1.00 0.00 15 MET A C 15
ATOM 6795 O O . MET A 1 15 ? 14.968 -0.754 6.163 1.00 0.00 15 MET A O 15
ATOM 6809 N N . GLY A 1 16 ? 17.108 -0.111 6.273 1.00 0.00 16 GLY A N 15
ATOM 6810 C CA . GLY A 1 16 ? 17.670 -1.431 5.894 1.00 0.00 16 GLY A CA 15
ATOM 6811 C C . GLY A 1 16 ? 18.202 -1.363 4.464 1.00 0.00 16 GLY A C 15
ATOM 6812 O O . GLY A 1 16 ? 19.163 -2.029 4.138 1.00 0.00 16 GLY A O 15
ATOM 6816 N N . LEU A 1 17 ? 17.561 -0.556 3.651 1.00 0.00 17 LEU A N 15
ATOM 6817 C CA . LEU A 1 17 ? 17.979 -0.398 2.232 1.00 0.00 17 LEU A CA 15
ATOM 6818 C C . LEU A 1 17 ? 19.051 0.689 2.064 1.00 0.00 17 LEU A C 15
ATOM 6819 O O . LEU A 1 17 ? 19.324 1.474 2.951 1.00 0.00 17 LEU A O 15
ATOM 6835 N N . ARG A 1 18 ? 19.607 0.660 0.883 1.00 0.00 18 ARG A N 15
ATOM 6836 C CA . ARG A 1 18 ? 20.669 1.598 0.434 1.00 0.00 18 ARG A CA 15
ATOM 6837 C C . ARG A 1 18 ? 20.366 1.876 -1.037 1.00 0.00 18 ARG A C 15
ATOM 6838 O O . ARG A 1 18 ? 19.791 1.046 -1.713 1.00 0.00 18 ARG A O 15
ATOM 6859 N N . CYS A 1 19 ? 20.774 3.031 -1.484 1.00 0.00 19 CYS A N 15
ATOM 6860 C CA . CYS A 1 19 ? 20.539 3.432 -2.907 1.00 0.00 19 CYS A CA 15
ATOM 6861 C C . CYS A 1 19 ? 21.572 2.805 -3.865 1.00 0.00 19 CYS A C 15
ATOM 6862 O O . CYS A 1 19 ? 22.694 3.266 -3.952 1.00 0.00 19 CYS A O 15
ATOM 6869 N N . GLY A 1 20 ? 21.163 1.765 -4.555 1.00 0.00 20 GLY A N 15
ATOM 6870 C CA . GLY A 1 20 ? 22.078 1.080 -5.517 1.00 0.00 20 GLY A CA 15
ATOM 6871 C C . GLY A 1 20 ? 22.107 1.858 -6.835 1.00 0.00 20 GLY A C 15
ATOM 6872 O O . GLY A 1 20 ? 21.168 1.774 -7.601 1.00 0.00 20 GLY A O 15
ATOM 6876 N N . ARG A 1 21 ? 23.172 2.587 -7.057 1.00 0.00 21 ARG A N 15
ATOM 6877 C CA . ARG A 1 21 ? 23.309 3.389 -8.310 1.00 0.00 21 ARG A CA 15
ATOM 6878 C C . ARG A 1 21 ? 23.303 2.482 -9.551 1.00 0.00 21 ARG A C 15
ATOM 6879 O O . ARG A 1 21 ? 23.943 1.448 -9.565 1.00 0.00 21 ARG A O 15
ATOM 6900 N N . GLY A 1 22 ? 22.574 2.907 -10.550 1.00 0.00 22 GLY A N 15
ATOM 6901 C CA . GLY A 1 22 ? 22.473 2.129 -11.822 1.00 0.00 22 GLY A CA 15
ATOM 6902 C C . GLY A 1 22 ? 21.763 2.977 -12.879 1.00 0.00 22 GLY A C 15
ATOM 6903 O O . GLY A 1 22 ? 21.882 4.187 -12.873 1.00 0.00 22 GLY A O 15
ATOM 6907 N N . ASN A 1 23 ? 21.052 2.326 -13.765 1.00 0.00 23 ASN A N 15
ATOM 6908 C CA . ASN A 1 23 ? 20.318 3.074 -14.831 1.00 0.00 23 ASN A CA 15
ATOM 6909 C C . ASN A 1 23 ? 19.197 2.192 -15.435 1.00 0.00 23 ASN A C 15
ATOM 6910 O O . ASN A 1 23 ? 19.474 1.380 -16.297 1.00 0.00 23 ASN A O 15
ATOM 6921 N N . PRO A 1 24 ? 17.967 2.352 -14.986 1.00 0.00 24 PRO A N 15
ATOM 6922 C CA . PRO A 1 24 ? 17.569 3.234 -13.854 1.00 0.00 24 PRO A CA 15
ATOM 6923 C C . PRO A 1 24 ? 18.087 2.663 -12.525 1.00 0.00 24 PRO A C 15
ATOM 6924 O O . PRO A 1 24 ? 18.050 1.464 -12.321 1.00 0.00 24 PRO A O 15
ATOM 6935 N N . GLN A 1 25 ? 18.556 3.538 -11.669 1.00 0.00 25 GLN A N 15
ATOM 6936 C CA . GLN A 1 25 ? 19.087 3.103 -10.329 1.00 0.00 25 GLN A CA 15
ATOM 6937 C C . GLN A 1 25 ? 17.991 2.344 -9.551 1.00 0.00 25 GLN A C 15
ATOM 6938 O O . GLN A 1 25 ? 16.834 2.390 -9.923 1.00 0.00 25 GLN A O 15
ATOM 6952 N N . LYS A 1 26 ? 18.381 1.671 -8.496 1.00 0.00 26 LYS A N 15
ATOM 6953 C CA . LYS A 1 26 ? 17.400 0.896 -7.662 1.00 0.00 26 LYS A CA 15
ATOM 6954 C C . LYS A 1 26 ? 17.960 0.606 -6.261 1.00 0.00 26 LYS A C 15
ATOM 6955 O O . LYS A 1 26 ? 19.114 0.243 -6.133 1.00 0.00 26 LYS A O 15
ATOM 6974 N N . CYS A 1 27 ? 17.142 0.773 -5.247 1.00 0.00 27 CYS A N 15
ATOM 6975 C CA . CYS A 1 27 ? 17.614 0.502 -3.865 1.00 0.00 27 CYS A CA 15
ATOM 6976 C C . CYS A 1 27 ? 17.653 -1.010 -3.634 1.00 0.00 27 CYS A C 15
ATOM 6977 O O . CYS A 1 27 ? 16.838 -1.750 -4.151 1.00 0.00 27 CYS A O 15
ATOM 6984 N N . ILE A 1 28 ? 18.622 -1.402 -2.854 1.00 0.00 28 ILE A N 15
ATOM 6985 C CA . ILE A 1 28 ? 18.837 -2.830 -2.499 1.00 0.00 28 ILE A CA 15
ATOM 6986 C C . ILE A 1 28 ? 19.031 -2.818 -0.981 1.00 0.00 28 ILE A C 15
ATOM 6987 O O . ILE A 1 28 ? 18.783 -1.801 -0.366 1.00 0.00 28 ILE A O 15
ATOM 7003 N N . GLY A 1 29 ? 19.471 -3.909 -0.413 1.00 0.00 29 GLY A N 15
ATOM 7004 C CA . GLY A 1 29 ? 19.674 -3.955 1.060 1.00 0.00 29 GLY A CA 15
ATOM 7005 C C . GLY A 1 29 ? 21.146 -3.803 1.456 1.00 0.00 29 GLY A C 15
ATOM 7006 O O . GLY A 1 29 ? 22.029 -4.336 0.813 1.00 0.00 29 GLY A O 15
ATOM 7010 N N . ALA A 1 30 ? 21.342 -3.057 2.513 1.00 0.00 30 ALA A N 15
ATOM 7011 C CA . ALA A 1 30 ? 22.701 -2.783 3.070 1.00 0.00 30 ALA A CA 15
ATOM 7012 C C . ALA A 1 30 ? 22.967 -3.887 4.096 1.00 0.00 30 ALA A C 15
ATOM 7013 O O . ALA A 1 30 ? 24.059 -4.411 4.203 1.00 0.00 30 ALA A O 15
ATOM 7020 N N . HIS A 1 31 ? 21.917 -4.188 4.820 1.00 0.00 31 HIS A N 15
ATOM 7021 C CA . HIS A 1 31 ? 21.952 -5.243 5.881 1.00 0.00 31 HIS A CA 15
ATOM 7022 C C . HIS A 1 31 ? 21.601 -6.586 5.208 1.00 0.00 31 HIS A C 15
ATOM 7023 O O . HIS A 1 31 ? 20.834 -7.380 5.720 1.00 0.00 31 HIS A O 15
ATOM 7052 N N . ASP A 1 33 ? 23.777 -9.361 4.132 1.00 0.00 33 ASP A N 15
ATOM 7053 C CA . ASP A 1 33 ? 25.079 -10.104 4.099 1.00 0.00 33 ASP A CA 15
ATOM 7054 C C . ASP A 1 33 ? 24.850 -11.565 3.680 1.00 0.00 33 ASP A C 15
ATOM 7055 O O . ASP A 1 33 ? 25.516 -12.475 4.137 1.00 0.00 33 ASP A O 15
ATOM 7064 N N . VAL A 1 34 ? 23.893 -11.731 2.803 1.00 0.00 34 VAL A N 15
ATOM 7065 C CA . VAL A 1 34 ? 23.533 -13.085 2.284 1.00 0.00 34 VAL A CA 15
ATOM 7066 C C . VAL A 1 34 ? 22.765 -12.948 0.950 1.00 0.00 34 VAL A C 15
ATOM 7067 O O . VAL A 1 34 ? 22.939 -13.842 0.138 1.00 0.00 34 VAL A O 15
ATOM 7081 N N . ALA A 1 1 ? 8.340 8.740 3.755 1.00 0.00 1 ALA A N 16
ATOM 7082 C CA . ALA A 1 1 ? 8.470 9.065 2.307 1.00 0.00 1 ALA A CA 16
ATOM 7083 C C . ALA A 1 1 ? 9.803 8.498 1.788 1.00 0.00 1 ALA A C 16
ATOM 7084 O O . ALA A 1 1 ? 10.658 9.218 1.306 1.00 0.00 1 ALA A O 16
ATOM 7093 N N . CYS A 1 2 ? 9.926 7.199 1.913 1.00 0.00 2 CYS A N 16
ATOM 7094 C CA . CYS A 1 2 ? 11.148 6.470 1.465 1.00 0.00 2 CYS A CA 16
ATOM 7095 C C . CYS A 1 2 ? 10.812 5.517 0.302 1.00 0.00 2 CYS A C 16
ATOM 7096 O O . CYS A 1 2 ? 9.676 5.422 -0.119 1.00 0.00 2 CYS A O 16
ATOM 7103 N N . SER A 1 3 ? 11.832 4.845 -0.172 1.00 0.00 3 SER A N 16
ATOM 7104 C CA . SER A 1 3 ? 11.693 3.869 -1.302 1.00 0.00 3 SER A CA 16
ATOM 7105 C C . SER A 1 3 ? 11.893 2.450 -0.751 1.00 0.00 3 SER A C 16
ATOM 7106 O O . SER A 1 3 ? 12.542 2.293 0.261 1.00 0.00 3 SER A O 16
ATOM 7114 N N . GLY A 1 4 ? 11.345 1.466 -1.419 1.00 0.00 4 GLY A N 16
ATOM 7115 C CA . GLY A 1 4 ? 11.493 0.050 -0.949 1.00 0.00 4 GLY A CA 16
ATOM 7116 C C . GLY A 1 4 ? 12.539 -0.627 -1.833 1.00 0.00 4 GLY A C 16
ATOM 7117 O O . GLY A 1 4 ? 12.935 -0.064 -2.834 1.00 0.00 4 GLY A O 16
ATOM 7121 N N . ARG A 1 5 ? 12.969 -1.812 -1.472 1.00 0.00 5 ARG A N 16
ATOM 7122 C CA . ARG A 1 5 ? 13.994 -2.488 -2.326 1.00 0.00 5 ARG A CA 16
ATOM 7123 C C . ARG A 1 5 ? 13.455 -2.706 -3.752 1.00 0.00 5 ARG A C 16
ATOM 7124 O O . ARG A 1 5 ? 12.508 -3.443 -3.953 1.00 0.00 5 ARG A O 16
ATOM 7145 N N . GLY A 1 6 ? 14.084 -2.046 -4.690 1.00 0.00 6 GLY A N 16
ATOM 7146 C CA . GLY A 1 6 ? 13.681 -2.148 -6.129 1.00 0.00 6 GLY A CA 16
ATOM 7147 C C . GLY A 1 6 ? 13.226 -0.778 -6.651 1.00 0.00 6 GLY A C 16
ATOM 7148 O O . GLY A 1 6 ? 13.242 -0.538 -7.841 1.00 0.00 6 GLY A O 16
ATOM 7152 N N . SER A 1 7 ? 12.836 0.079 -5.739 1.00 0.00 7 SER A N 16
ATOM 7153 C CA . SER A 1 7 ? 12.368 1.452 -6.106 1.00 0.00 7 SER A CA 16
ATOM 7154 C C . SER A 1 7 ? 13.628 2.304 -6.254 1.00 0.00 7 SER A C 16
ATOM 7155 O O . SER A 1 7 ? 14.663 1.941 -5.737 1.00 0.00 7 SER A O 16
ATOM 7163 N N . ARG A 1 8 ? 13.530 3.408 -6.944 1.00 0.00 8 ARG A N 16
ATOM 7164 C CA . ARG A 1 8 ? 14.729 4.281 -7.122 1.00 0.00 8 ARG A CA 16
ATOM 7165 C C . ARG A 1 8 ? 15.000 5.054 -5.824 1.00 0.00 8 ARG A C 16
ATOM 7166 O O . ARG A 1 8 ? 14.463 4.739 -4.780 1.00 0.00 8 ARG A O 16
ATOM 7187 N N . CYS A 1 9 ? 15.835 6.050 -5.944 1.00 0.00 9 CYS A N 16
ATOM 7188 C CA . CYS A 1 9 ? 16.197 6.893 -4.775 1.00 0.00 9 CYS A CA 16
ATOM 7189 C C . CYS A 1 9 ? 16.770 8.256 -5.239 1.00 0.00 9 CYS A C 16
ATOM 7190 O O . CYS A 1 9 ? 17.645 8.278 -6.083 1.00 0.00 9 CYS A O 16
ATOM 7227 N N . GLN A 1 12 ? 14.585 8.630 -0.564 1.00 0.00 12 GLN A N 16
ATOM 7228 C CA . GLN A 1 12 ? 15.660 7.859 0.151 1.00 0.00 12 GLN A CA 16
ATOM 7229 C C . GLN A 1 12 ? 15.144 6.478 0.560 1.00 0.00 12 GLN A C 16
ATOM 7230 O O . GLN A 1 12 ? 14.109 6.389 1.185 1.00 0.00 12 GLN A O 16
ATOM 7244 N N . CYS A 1 13 ? 15.863 5.441 0.205 1.00 0.00 13 CYS A N 16
ATOM 7245 C CA . CYS A 1 13 ? 15.405 4.065 0.571 1.00 0.00 13 CYS A CA 16
ATOM 7246 C C . CYS A 1 13 ? 15.199 3.956 2.089 1.00 0.00 13 CYS A C 16
ATOM 7247 O O . CYS A 1 13 ? 15.972 4.478 2.870 1.00 0.00 13 CYS A O 16
ATOM 7254 N N . CYS A 1 14 ? 14.143 3.271 2.437 1.00 0.00 14 CYS A N 16
ATOM 7255 C CA . CYS A 1 14 ? 13.760 3.054 3.862 1.00 0.00 14 CYS A CA 16
ATOM 7256 C C . CYS A 1 14 ? 14.843 2.309 4.652 1.00 0.00 14 CYS A C 16
ATOM 7257 O O . CYS A 1 14 ? 15.812 1.835 4.090 1.00 0.00 14 CYS A O 16
ATOM 7264 N N . MET A 1 15 ? 14.631 2.234 5.944 1.00 0.00 15 MET A N 16
ATOM 7265 C CA . MET A 1 15 ? 15.598 1.538 6.838 1.00 0.00 15 MET A CA 16
ATOM 7266 C C . MET A 1 15 ? 15.692 0.068 6.428 1.00 0.00 15 MET A C 16
ATOM 7267 O O . MET A 1 15 ? 14.743 -0.686 6.529 1.00 0.00 15 MET A O 16
ATOM 7281 N N . GLY A 1 16 ? 16.869 -0.264 5.971 1.00 0.00 16 GLY A N 16
ATOM 7282 C CA . GLY A 1 16 ? 17.185 -1.633 5.510 1.00 0.00 16 GLY A CA 16
ATOM 7283 C C . GLY A 1 16 ? 17.956 -1.481 4.214 1.00 0.00 16 GLY A C 16
ATOM 7284 O O . GLY A 1 16 ? 18.978 -2.104 4.001 1.00 0.00 16 GLY A O 16
ATOM 7288 N N . LEU A 1 17 ? 17.411 -0.629 3.386 1.00 0.00 17 LEU A N 16
ATOM 7289 C CA . LEU A 1 17 ? 18.001 -0.337 2.068 1.00 0.00 17 LEU A CA 16
ATOM 7290 C C . LEU A 1 17 ? 19.128 0.699 2.037 1.00 0.00 17 LEU A C 16
ATOM 7291 O O . LEU A 1 17 ? 19.412 1.404 2.987 1.00 0.00 17 LEU A O 16
ATOM 7307 N N . ARG A 1 18 ? 19.710 0.702 0.869 1.00 0.00 18 ARG A N 16
ATOM 7308 C CA . ARG A 1 18 ? 20.835 1.585 0.469 1.00 0.00 18 ARG A CA 16
ATOM 7309 C C . ARG A 1 18 ? 20.573 1.851 -1.012 1.00 0.00 18 ARG A C 16
ATOM 7310 O O . ARG A 1 18 ? 20.092 0.987 -1.719 1.00 0.00 18 ARG A O 16
ATOM 7331 N N . CYS A 1 19 ? 20.908 3.040 -1.422 1.00 0.00 19 CYS A N 16
ATOM 7332 C CA . CYS A 1 19 ? 20.697 3.445 -2.847 1.00 0.00 19 CYS A CA 16
ATOM 7333 C C . CYS A 1 19 ? 21.758 2.960 -3.845 1.00 0.00 19 CYS A C 16
ATOM 7334 O O . CYS A 1 19 ? 22.879 3.430 -3.841 1.00 0.00 19 CYS A O 16
ATOM 7341 N N . GLY A 1 20 ? 21.360 2.022 -4.673 1.00 0.00 20 GLY A N 16
ATOM 7342 C CA . GLY A 1 20 ? 22.285 1.462 -5.704 1.00 0.00 20 GLY A CA 16
ATOM 7343 C C . GLY A 1 20 ? 22.197 2.353 -6.943 1.00 0.00 20 GLY A C 16
ATOM 7344 O O . GLY A 1 20 ? 21.186 2.358 -7.620 1.00 0.00 20 GLY A O 16
ATOM 7348 N N . ARG A 1 21 ? 23.258 3.077 -7.193 1.00 0.00 21 ARG A N 16
ATOM 7349 C CA . ARG A 1 21 ? 23.318 3.996 -8.370 1.00 0.00 21 ARG A CA 16
ATOM 7350 C C . ARG A 1 21 ? 23.072 3.243 -9.687 1.00 0.00 21 ARG A C 16
ATOM 7351 O O . ARG A 1 21 ? 23.415 2.084 -9.817 1.00 0.00 21 ARG A O 16
ATOM 7372 N N . GLY A 1 22 ? 22.481 3.943 -10.619 1.00 0.00 22 GLY A N 16
ATOM 7373 C CA . GLY A 1 22 ? 22.173 3.347 -11.954 1.00 0.00 22 GLY A CA 16
ATOM 7374 C C . GLY A 1 22 ? 21.253 4.277 -12.748 1.00 0.00 22 GLY A C 16
ATOM 7375 O O . GLY A 1 22 ? 21.207 5.468 -12.502 1.00 0.00 22 GLY A O 16
ATOM 7379 N N . ASN A 1 23 ? 20.547 3.697 -13.684 1.00 0.00 23 ASN A N 16
ATOM 7380 C CA . ASN A 1 23 ? 19.606 4.489 -14.533 1.00 0.00 23 ASN A CA 16
ATOM 7381 C C . ASN A 1 23 ? 18.571 3.531 -15.172 1.00 0.00 23 ASN A C 16
ATOM 7382 O O . ASN A 1 23 ? 18.897 2.856 -16.130 1.00 0.00 23 ASN A O 16
ATOM 7393 N N . PRO A 1 24 ? 17.365 3.483 -14.646 1.00 0.00 24 PRO A N 16
ATOM 7394 C CA . PRO A 1 24 ? 16.929 4.218 -13.427 1.00 0.00 24 PRO A CA 16
ATOM 7395 C C . PRO A 1 24 ? 17.613 3.650 -12.173 1.00 0.00 24 PRO A C 16
ATOM 7396 O O . PRO A 1 24 ? 17.783 2.451 -12.065 1.00 0.00 24 PRO A O 16
ATOM 7407 N N . GLN A 1 25 ? 17.987 4.528 -11.273 1.00 0.00 25 GLN A N 16
ATOM 7408 C CA . GLN A 1 25 ? 18.660 4.093 -10.000 1.00 0.00 25 GLN A CA 16
ATOM 7409 C C . GLN A 1 25 ? 17.737 3.107 -9.269 1.00 0.00 25 GLN A C 16
ATOM 7410 O O . GLN A 1 25 ? 16.539 3.138 -9.487 1.00 0.00 25 GLN A O 16
ATOM 7424 N N . LYS A 1 26 ? 18.305 2.271 -8.433 1.00 0.00 26 LYS A N 16
ATOM 7425 C CA . LYS A 1 26 ? 17.477 1.272 -7.683 1.00 0.00 26 LYS A CA 16
ATOM 7426 C C . LYS A 1 26 ? 18.100 0.851 -6.345 1.00 0.00 26 LYS A C 16
ATOM 7427 O O . LYS A 1 26 ? 19.255 0.478 -6.272 1.00 0.00 26 LYS A O 16
ATOM 7446 N N . CYS A 1 27 ? 17.288 0.940 -5.325 1.00 0.00 27 CYS A N 16
ATOM 7447 C CA . CYS A 1 27 ? 17.704 0.569 -3.953 1.00 0.00 27 CYS A CA 16
ATOM 7448 C C . CYS A 1 27 ? 17.814 -0.952 -3.808 1.00 0.00 27 CYS A C 16
ATOM 7449 O O . CYS A 1 27 ? 17.104 -1.710 -4.439 1.00 0.00 27 CYS A O 16
ATOM 7456 N N . ILE A 1 28 ? 18.726 -1.316 -2.955 1.00 0.00 28 ILE A N 16
ATOM 7457 C CA . ILE A 1 28 ? 19.022 -2.738 -2.631 1.00 0.00 28 ILE A CA 16
ATOM 7458 C C . ILE A 1 28 ? 19.112 -2.735 -1.104 1.00 0.00 28 ILE A C 16
ATOM 7459 O O . ILE A 1 28 ? 18.797 -1.733 -0.496 1.00 0.00 28 ILE A O 16
ATOM 7475 N N . GLY A 1 29 ? 19.550 -3.821 -0.531 1.00 0.00 29 GLY A N 16
ATOM 7476 C CA . GLY A 1 29 ? 19.664 -3.905 0.952 1.00 0.00 29 GLY A CA 16
ATOM 7477 C C . GLY A 1 29 ? 21.110 -3.891 1.438 1.00 0.00 29 GLY A C 16
ATOM 7478 O O . GLY A 1 29 ? 21.980 -4.488 0.833 1.00 0.00 29 GLY A O 16
ATOM 7482 N N . ALA A 1 30 ? 21.298 -3.194 2.531 1.00 0.00 30 ALA A N 16
ATOM 7483 C CA . ALA A 1 30 ? 22.647 -3.060 3.169 1.00 0.00 30 ALA A CA 16
ATOM 7484 C C . ALA A 1 30 ? 22.806 -4.220 4.157 1.00 0.00 30 ALA A C 16
ATOM 7485 O O . ALA A 1 30 ? 23.831 -4.871 4.208 1.00 0.00 30 ALA A O 16
ATOM 7492 N N . HIS A 1 31 ? 21.754 -4.427 4.910 1.00 0.00 31 HIS A N 16
ATOM 7493 C CA . HIS A 1 31 ? 21.713 -5.516 5.938 1.00 0.00 31 HIS A CA 16
ATOM 7494 C C . HIS A 1 31 ? 21.029 -6.736 5.293 1.00 0.00 31 HIS A C 16
ATOM 7495 O O . HIS A 1 31 ? 20.178 -7.380 5.877 1.00 0.00 31 HIS A O 16
ATOM 7524 N N . ASP A 1 33 ? 21.693 -9.842 4.769 1.00 0.00 33 ASP A N 16
ATOM 7525 C CA . ASP A 1 33 ? 22.484 -11.028 5.205 1.00 0.00 33 ASP A CA 16
ATOM 7526 C C . ASP A 1 33 ? 21.681 -12.313 4.935 1.00 0.00 33 ASP A C 16
ATOM 7527 O O . ASP A 1 33 ? 21.624 -13.202 5.765 1.00 0.00 33 ASP A O 16
ATOM 7536 N N . VAL A 1 34 ? 21.083 -12.367 3.768 1.00 0.00 34 VAL A N 16
ATOM 7537 C CA . VAL A 1 34 ? 20.266 -13.563 3.373 1.00 0.00 34 VAL A CA 16
ATOM 7538 C C . VAL A 1 34 ? 20.629 -14.049 1.951 1.00 0.00 34 VAL A C 16
ATOM 7539 O O . VAL A 1 34 ? 21.216 -13.267 1.222 1.00 0.00 34 VAL A O 16
ATOM 7553 N N . ALA A 1 1 ? 8.402 10.157 2.900 1.00 0.00 1 ALA A N 17
ATOM 7554 C CA . ALA A 1 1 ? 8.316 8.780 2.336 1.00 0.00 1 ALA A CA 17
ATOM 7555 C C . ALA A 1 1 ? 9.711 8.271 1.950 1.00 0.00 1 ALA A C 17
ATOM 7556 O O . ALA A 1 1 ? 10.636 9.045 1.788 1.00 0.00 1 ALA A O 17
ATOM 7565 N N . CYS A 1 2 ? 9.804 6.970 1.818 1.00 0.00 2 CYS A N 17
ATOM 7566 C CA . CYS A 1 2 ? 11.083 6.301 1.447 1.00 0.00 2 CYS A CA 17
ATOM 7567 C C . CYS A 1 2 ? 10.870 5.379 0.234 1.00 0.00 2 CYS A C 17
ATOM 7568 O O . CYS A 1 2 ? 9.759 5.213 -0.234 1.00 0.00 2 CYS A O 17
ATOM 7575 N N . SER A 1 3 ? 11.955 4.809 -0.232 1.00 0.00 3 SER A N 17
ATOM 7576 C CA . SER A 1 3 ? 11.910 3.882 -1.409 1.00 0.00 3 SER A CA 17
ATOM 7577 C C . SER A 1 3 ? 12.038 2.440 -0.909 1.00 0.00 3 SER A C 17
ATOM 7578 O O . SER A 1 3 ? 12.684 2.202 0.089 1.00 0.00 3 SER A O 17
ATOM 7586 N N . GLY A 1 4 ? 11.427 1.531 -1.619 1.00 0.00 4 GLY A N 17
ATOM 7587 C CA . GLY A 1 4 ? 11.479 0.087 -1.230 1.00 0.00 4 GLY A CA 17
ATOM 7588 C C . GLY A 1 4 ? 12.522 -0.618 -2.096 1.00 0.00 4 GLY A C 17
ATOM 7589 O O . GLY A 1 4 ? 13.096 -0.004 -2.977 1.00 0.00 4 GLY A O 17
ATOM 7593 N N . ARG A 1 5 ? 12.743 -1.884 -1.829 1.00 0.00 5 ARG A N 17
ATOM 7594 C CA . ARG A 1 5 ? 13.747 -2.646 -2.634 1.00 0.00 5 ARG A CA 17
ATOM 7595 C C . ARG A 1 5 ? 13.128 -2.903 -4.021 1.00 0.00 5 ARG A C 17
ATOM 7596 O O . ARG A 1 5 ? 12.575 -3.952 -4.298 1.00 0.00 5 ARG A O 17
ATOM 7617 N N . GLY A 1 6 ? 13.257 -1.900 -4.849 1.00 0.00 6 GLY A N 17
ATOM 7618 C CA . GLY A 1 6 ? 12.721 -1.948 -6.240 1.00 0.00 6 GLY A CA 17
ATOM 7619 C C . GLY A 1 6 ? 12.635 -0.531 -6.821 1.00 0.00 6 GLY A C 17
ATOM 7620 O O . GLY A 1 6 ? 12.257 -0.368 -7.965 1.00 0.00 6 GLY A O 17
ATOM 7624 N N . SER A 1 7 ? 12.980 0.452 -6.020 1.00 0.00 7 SER A N 17
ATOM 7625 C CA . SER A 1 7 ? 12.944 1.879 -6.475 1.00 0.00 7 SER A CA 17
ATOM 7626 C C . SER A 1 7 ? 14.173 2.626 -5.938 1.00 0.00 7 SER A C 17
ATOM 7627 O O . SER A 1 7 ? 14.552 2.446 -4.798 1.00 0.00 7 SER A O 17
ATOM 7635 N N . ARG A 1 8 ? 14.754 3.438 -6.783 1.00 0.00 8 ARG A N 17
ATOM 7636 C CA . ARG A 1 8 ? 15.961 4.242 -6.427 1.00 0.00 8 ARG A CA 17
ATOM 7637 C C . ARG A 1 8 ? 15.610 5.376 -5.455 1.00 0.00 8 ARG A C 17
ATOM 7638 O O . ARG A 1 8 ? 14.483 5.490 -5.015 1.00 0.00 8 ARG A O 17
ATOM 7659 N N . CYS A 1 9 ? 16.602 6.177 -5.160 1.00 0.00 9 CYS A N 17
ATOM 7660 C CA . CYS A 1 9 ? 16.423 7.324 -4.234 1.00 0.00 9 CYS A CA 17
ATOM 7661 C C . CYS A 1 9 ? 16.551 8.665 -4.996 1.00 0.00 9 CYS A C 17
ATOM 7662 O O . CYS A 1 9 ? 17.273 8.735 -5.973 1.00 0.00 9 CYS A O 17
ATOM 7699 N N . GLN A 1 12 ? 14.387 8.741 -0.347 1.00 0.00 12 GLN A N 17
ATOM 7700 C CA . GLN A 1 12 ? 15.509 7.999 0.322 1.00 0.00 12 GLN A CA 17
ATOM 7701 C C . GLN A 1 12 ? 15.061 6.590 0.722 1.00 0.00 12 GLN A C 17
ATOM 7702 O O . GLN A 1 12 ? 14.063 6.453 1.398 1.00 0.00 12 GLN A O 17
ATOM 7716 N N . CYS A 1 13 ? 15.800 5.593 0.298 1.00 0.00 13 CYS A N 17
ATOM 7717 C CA . CYS A 1 13 ? 15.422 4.186 0.641 1.00 0.00 13 CYS A CA 17
ATOM 7718 C C . CYS A 1 13 ? 15.125 4.009 2.133 1.00 0.00 13 CYS A C 17
ATOM 7719 O O . CYS A 1 13 ? 15.786 4.568 2.988 1.00 0.00 13 CYS A O 17
ATOM 7726 N N . CYS A 1 14 ? 14.115 3.217 2.365 1.00 0.00 14 CYS A N 17
ATOM 7727 C CA . CYS A 1 14 ? 13.634 2.897 3.736 1.00 0.00 14 CYS A CA 17
ATOM 7728 C C . CYS A 1 14 ? 14.715 2.242 4.601 1.00 0.00 14 CYS A C 17
ATOM 7729 O O . CYS A 1 14 ? 15.778 1.896 4.121 1.00 0.00 14 CYS A O 17
ATOM 7736 N N . MET A 1 15 ? 14.390 2.101 5.860 1.00 0.00 15 MET A N 17
ATOM 7737 C CA . MET A 1 15 ? 15.328 1.482 6.838 1.00 0.00 15 MET A CA 17
ATOM 7738 C C . MET A 1 15 ? 15.746 0.085 6.364 1.00 0.00 15 MET A C 17
ATOM 7739 O O . MET A 1 15 ? 14.911 -0.748 6.063 1.00 0.00 15 MET A O 17
ATOM 7753 N N . GLY A 1 16 ? 17.038 -0.110 6.316 1.00 0.00 16 GLY A N 17
ATOM 7754 C CA . GLY A 1 16 ? 17.619 -1.404 5.879 1.00 0.00 16 GLY A CA 17
ATOM 7755 C C . GLY A 1 16 ? 18.165 -1.303 4.453 1.00 0.00 16 GLY A C 17
ATOM 7756 O O . GLY A 1 16 ? 19.075 -2.029 4.108 1.00 0.00 16 GLY A O 17
ATOM 7760 N N . LEU A 1 17 ? 17.608 -0.414 3.664 1.00 0.00 17 LEU A N 17
ATOM 7761 C CA . LEU A 1 17 ? 18.074 -0.246 2.257 1.00 0.00 17 LEU A CA 17
ATOM 7762 C C . LEU A 1 17 ? 19.117 0.868 2.094 1.00 0.00 17 LEU A C 17
ATOM 7763 O O . LEU A 1 17 ? 19.349 1.677 2.972 1.00 0.00 17 LEU A O 17
ATOM 7779 N N . ARG A 1 18 ? 19.698 0.824 0.927 1.00 0.00 18 ARG A N 17
ATOM 7780 C CA . ARG A 1 18 ? 20.747 1.773 0.468 1.00 0.00 18 ARG A CA 17
ATOM 7781 C C . ARG A 1 18 ? 20.474 2.026 -1.013 1.00 0.00 18 ARG A C 17
ATOM 7782 O O . ARG A 1 18 ? 19.984 1.160 -1.710 1.00 0.00 18 ARG A O 17
ATOM 7803 N N . CYS A 1 19 ? 20.814 3.211 -1.432 1.00 0.00 19 CYS A N 17
ATOM 7804 C CA . CYS A 1 19 ? 20.607 3.620 -2.857 1.00 0.00 19 CYS A CA 17
ATOM 7805 C C . CYS A 1 19 ? 21.597 2.955 -3.835 1.00 0.00 19 CYS A C 17
ATOM 7806 O O . CYS A 1 19 ? 22.721 3.403 -3.970 1.00 0.00 19 CYS A O 17
ATOM 7813 N N . GLY A 1 20 ? 21.159 1.903 -4.488 1.00 0.00 20 GLY A N 17
ATOM 7814 C CA . GLY A 1 20 ? 22.037 1.191 -5.466 1.00 0.00 20 GLY A CA 17
ATOM 7815 C C . GLY A 1 20 ? 22.111 2.020 -6.747 1.00 0.00 20 GLY A C 17
ATOM 7816 O O . GLY A 1 20 ? 21.316 1.829 -7.648 1.00 0.00 20 GLY A O 17
ATOM 7820 N N . ARG A 1 21 ? 23.068 2.914 -6.766 1.00 0.00 21 ARG A N 17
ATOM 7821 C CA . ARG A 1 21 ? 23.289 3.815 -7.935 1.00 0.00 21 ARG A CA 17
ATOM 7822 C C . ARG A 1 21 ? 23.656 3.041 -9.212 1.00 0.00 21 ARG A C 17
ATOM 7823 O O . ARG A 1 21 ? 23.632 3.596 -10.293 1.00 0.00 21 ARG A O 17
ATOM 7844 N N . GLY A 1 22 ? 23.989 1.783 -9.045 1.00 0.00 22 GLY A N 17
ATOM 7845 C CA . GLY A 1 22 ? 24.362 0.928 -10.213 1.00 0.00 22 GLY A CA 17
ATOM 7846 C C . GLY A 1 22 ? 23.129 0.742 -11.102 1.00 0.00 22 GLY A C 17
ATOM 7847 O O . GLY A 1 22 ? 22.014 0.813 -10.622 1.00 0.00 22 GLY A O 17
ATOM 7851 N N . ASN A 1 23 ? 23.363 0.507 -12.368 1.00 0.00 23 ASN A N 17
ATOM 7852 C CA . ASN A 1 23 ? 22.236 0.313 -13.328 1.00 0.00 23 ASN A CA 17
ATOM 7853 C C . ASN A 1 23 ? 21.666 -1.123 -13.229 1.00 0.00 23 ASN A C 17
ATOM 7854 O O . ASN A 1 23 ? 22.437 -2.059 -13.143 1.00 0.00 23 ASN A O 17
ATOM 7865 N N . PRO A 1 24 ? 20.356 -1.275 -13.237 1.00 0.00 24 PRO A N 17
ATOM 7866 C CA . PRO A 1 24 ? 19.357 -0.168 -13.224 1.00 0.00 24 PRO A CA 17
ATOM 7867 C C . PRO A 1 24 ? 19.344 0.521 -11.850 1.00 0.00 24 PRO A C 17
ATOM 7868 O O . PRO A 1 24 ? 19.368 -0.148 -10.834 1.00 0.00 24 PRO A O 17
ATOM 7879 N N . GLN A 1 25 ? 19.307 1.832 -11.862 1.00 0.00 25 GLN A N 17
ATOM 7880 C CA . GLN A 1 25 ? 19.289 2.616 -10.586 1.00 0.00 25 GLN A CA 17
ATOM 7881 C C . GLN A 1 25 ? 18.078 2.193 -9.742 1.00 0.00 25 GLN A C 17
ATOM 7882 O O . GLN A 1 25 ? 16.944 2.409 -10.119 1.00 0.00 25 GLN A O 17
ATOM 7896 N N . LYS A 1 26 ? 18.384 1.582 -8.624 1.00 0.00 26 LYS A N 17
ATOM 7897 C CA . LYS A 1 26 ? 17.328 1.096 -7.676 1.00 0.00 26 LYS A CA 17
ATOM 7898 C C . LYS A 1 26 ? 17.917 0.858 -6.278 1.00 0.00 26 LYS A C 17
ATOM 7899 O O . LYS A 1 26 ? 19.095 0.576 -6.158 1.00 0.00 26 LYS A O 17
ATOM 7918 N N . CYS A 1 27 ? 17.101 0.971 -5.254 1.00 0.00 27 CYS A N 17
ATOM 7919 C CA . CYS A 1 27 ? 17.614 0.742 -3.879 1.00 0.00 27 CYS A CA 17
ATOM 7920 C C . CYS A 1 27 ? 17.655 -0.768 -3.639 1.00 0.00 27 CYS A C 17
ATOM 7921 O O . CYS A 1 27 ? 16.846 -1.509 -4.169 1.00 0.00 27 CYS A O 17
ATOM 7928 N N . ILE A 1 28 ? 18.604 -1.168 -2.841 1.00 0.00 28 ILE A N 17
ATOM 7929 C CA . ILE A 1 28 ? 18.793 -2.600 -2.494 1.00 0.00 28 ILE A CA 17
ATOM 7930 C C . ILE A 1 28 ? 18.989 -2.622 -0.981 1.00 0.00 28 ILE A C 17
ATOM 7931 O O . ILE A 1 28 ? 18.881 -1.595 -0.346 1.00 0.00 28 ILE A O 17
ATOM 7947 N N . GLY A 1 29 ? 19.293 -3.766 -0.441 1.00 0.00 29 GLY A N 17
ATOM 7948 C CA . GLY A 1 29 ? 19.493 -3.870 1.030 1.00 0.00 29 GLY A CA 17
ATOM 7949 C C . GLY A 1 29 ? 20.970 -3.816 1.431 1.00 0.00 29 GLY A C 17
ATOM 7950 O O . GLY A 1 29 ? 21.811 -4.450 0.823 1.00 0.00 29 GLY A O 17
ATOM 7954 N N . ALA A 1 30 ? 21.217 -3.047 2.461 1.00 0.00 30 ALA A N 17
ATOM 7955 C CA . ALA A 1 30 ? 22.593 -2.855 3.014 1.00 0.00 30 ALA A CA 17
ATOM 7956 C C . ALA A 1 30 ? 22.925 -4.078 3.864 1.00 0.00 30 ALA A C 17
ATOM 7957 O O . ALA A 1 30 ? 24.020 -4.604 3.814 1.00 0.00 30 ALA A O 17
ATOM 7964 N N . HIS A 1 31 ? 21.934 -4.479 4.620 1.00 0.00 31 HIS A N 17
ATOM 7965 C CA . HIS A 1 31 ? 22.064 -5.665 5.520 1.00 0.00 31 HIS A CA 17
ATOM 7966 C C . HIS A 1 31 ? 21.647 -6.903 4.700 1.00 0.00 31 HIS A C 17
ATOM 7967 O O . HIS A 1 31 ? 20.917 -7.765 5.152 1.00 0.00 31 HIS A O 17
ATOM 7996 N N . ASP A 1 33 ? 24.033 -9.002 2.107 1.00 0.00 33 ASP A N 17
ATOM 7997 C CA . ASP A 1 33 ? 25.334 -9.229 1.406 1.00 0.00 33 ASP A CA 17
ATOM 7998 C C . ASP A 1 33 ? 25.241 -10.520 0.581 1.00 0.00 33 ASP A C 17
ATOM 7999 O O . ASP A 1 33 ? 26.210 -11.234 0.403 1.00 0.00 33 ASP A O 17
ATOM 8008 N N . VAL A 1 34 ? 24.047 -10.762 0.103 1.00 0.00 34 VAL A N 17
ATOM 8009 C CA . VAL A 1 34 ? 23.757 -11.976 -0.725 1.00 0.00 34 VAL A CA 17
ATOM 8010 C C . VAL A 1 34 ? 22.845 -11.606 -1.916 1.00 0.00 34 VAL A C 17
ATOM 8011 O O . VAL A 1 34 ? 22.068 -10.675 -1.763 1.00 0.00 34 VAL A O 17
ATOM 8025 N N . ALA A 1 1 ? 7.708 9.722 2.034 1.00 0.00 1 ALA A N 18
ATOM 8026 C CA . ALA A 1 1 ? 7.639 8.239 2.154 1.00 0.00 1 ALA A CA 18
ATOM 8027 C C . ALA A 1 1 ? 8.823 7.635 1.385 1.00 0.00 1 ALA A C 18
ATOM 8028 O O . ALA A 1 1 ? 8.900 7.778 0.181 1.00 0.00 1 ALA A O 18
ATOM 8037 N N . CYS A 1 2 ? 9.695 6.984 2.117 1.00 0.00 2 CYS A N 18
ATOM 8038 C CA . CYS A 1 2 ? 10.921 6.326 1.552 1.00 0.00 2 CYS A CA 18
ATOM 8039 C C . CYS A 1 2 ? 10.653 5.354 0.375 1.00 0.00 2 CYS A C 18
ATOM 8040 O O . CYS A 1 2 ? 9.521 5.099 0.014 1.00 0.00 2 CYS A O 18
ATOM 8047 N N . SER A 1 3 ? 11.731 4.845 -0.177 1.00 0.00 3 SER A N 18
ATOM 8048 C CA . SER A 1 3 ? 11.658 3.884 -1.331 1.00 0.00 3 SER A CA 18
ATOM 8049 C C . SER A 1 3 ? 11.798 2.447 -0.818 1.00 0.00 3 SER A C 18
ATOM 8050 O O . SER A 1 3 ? 12.156 2.239 0.322 1.00 0.00 3 SER A O 18
ATOM 8058 N N . GLY A 1 4 ? 11.526 1.508 -1.687 1.00 0.00 4 GLY A N 18
ATOM 8059 C CA . GLY A 1 4 ? 11.612 0.058 -1.328 1.00 0.00 4 GLY A CA 18
ATOM 8060 C C . GLY A 1 4 ? 12.632 -0.627 -2.236 1.00 0.00 4 GLY A C 18
ATOM 8061 O O . GLY A 1 4 ? 13.078 -0.034 -3.199 1.00 0.00 4 GLY A O 18
ATOM 8065 N N . ARG A 1 5 ? 12.966 -1.852 -1.907 1.00 0.00 5 ARG A N 18
ATOM 8066 C CA . ARG A 1 5 ? 13.955 -2.618 -2.726 1.00 0.00 5 ARG A CA 18
ATOM 8067 C C . ARG A 1 5 ? 13.339 -2.922 -4.103 1.00 0.00 5 ARG A C 18
ATOM 8068 O O . ARG A 1 5 ? 12.751 -3.962 -4.329 1.00 0.00 5 ARG A O 18
ATOM 8089 N N . GLY A 1 6 ? 13.514 -1.965 -4.976 1.00 0.00 6 GLY A N 18
ATOM 8090 C CA . GLY A 1 6 ? 12.991 -2.055 -6.371 1.00 0.00 6 GLY A CA 18
ATOM 8091 C C . GLY A 1 6 ? 12.816 -0.644 -6.959 1.00 0.00 6 GLY A C 18
A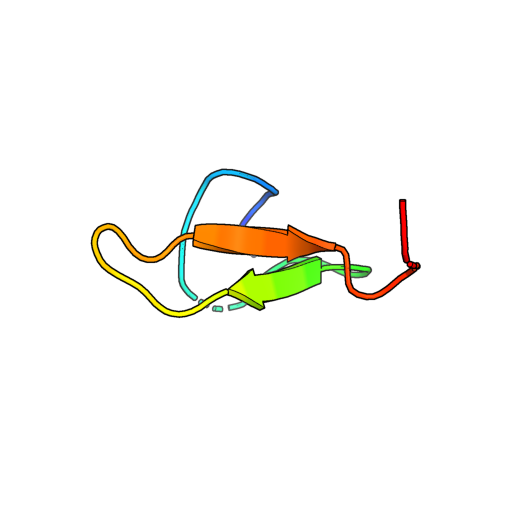TOM 8092 O O . GLY A 1 6 ? 12.508 -0.504 -8.126 1.00 0.00 6 GLY A O 18
ATOM 8096 N N . SER A 1 7 ? 13.013 0.353 -6.129 1.00 0.00 7 SER A N 18
ATOM 8097 C CA . SER A 1 7 ? 12.887 1.782 -6.556 1.00 0.00 7 SER A CA 18
ATOM 8098 C C . SER A 1 7 ? 14.075 2.545 -5.954 1.00 0.00 7 SER A C 18
ATOM 8099 O O . SER A 1 7 ? 14.388 2.372 -4.793 1.00 0.00 7 SER A O 18
ATOM 8107 N N . ARG A 1 8 ? 14.690 3.362 -6.773 1.00 0.00 8 ARG A N 18
ATOM 8108 C CA . ARG A 1 8 ? 15.874 4.177 -6.348 1.00 0.00 8 ARG A CA 18
ATOM 8109 C C . ARG A 1 8 ? 15.602 5.251 -5.280 1.00 0.00 8 ARG A C 18
ATOM 8110 O O . ARG A 1 8 ? 14.676 5.154 -4.499 1.00 0.00 8 ARG A O 18
ATOM 8131 N N . CYS A 1 9 ? 16.452 6.248 -5.310 1.00 0.00 9 CYS A N 18
ATOM 8132 C CA . CYS A 1 9 ? 16.368 7.390 -4.362 1.00 0.00 9 CYS A CA 18
ATOM 8133 C C . CYS A 1 9 ? 16.601 8.765 -5.052 1.00 0.00 9 CYS A C 18
ATOM 8134 O O . CYS A 1 9 ? 17.411 8.859 -5.955 1.00 0.00 9 CYS A O 18
ATOM 8171 N N . GLN A 1 12 ? 14.275 8.665 -0.294 1.00 0.00 12 GLN A N 18
ATOM 8172 C CA . GLN A 1 12 ? 15.429 7.994 0.383 1.00 0.00 12 GLN A CA 18
ATOM 8173 C C . GLN A 1 12 ? 15.022 6.544 0.653 1.00 0.00 12 GLN A C 18
ATOM 8174 O O . GLN A 1 12 ? 13.950 6.325 1.173 1.00 0.00 12 GLN A O 18
ATOM 8188 N N . CYS A 1 13 ? 15.847 5.589 0.299 1.00 0.00 13 CYS A N 18
ATOM 8189 C CA . CYS A 1 13 ? 15.450 4.172 0.557 1.00 0.00 13 CYS A CA 18
ATOM 8190 C C . CYS A 1 13 ? 15.170 3.973 2.050 1.00 0.00 13 CYS A C 18
ATOM 8191 O O . CYS A 1 13 ? 15.895 4.471 2.891 1.00 0.00 13 CYS A O 18
ATOM 8198 N N . CYS A 1 14 ? 14.116 3.249 2.315 1.00 0.00 14 CYS A N 18
ATOM 8199 C CA . CYS A 1 14 ? 13.689 2.957 3.714 1.00 0.00 14 CYS A CA 18
ATOM 8200 C C . CYS A 1 14 ? 14.792 2.302 4.556 1.00 0.00 14 CYS A C 18
ATOM 8201 O O . CYS A 1 14 ? 15.827 1.914 4.048 1.00 0.00 14 CYS A O 18
ATOM 8208 N N . MET A 1 15 ? 14.517 2.208 5.832 1.00 0.00 15 MET A N 18
ATOM 8209 C CA . MET A 1 15 ? 15.475 1.599 6.801 1.00 0.00 15 MET A CA 18
ATOM 8210 C C . MET A 1 15 ? 15.923 0.201 6.344 1.00 0.00 15 MET A C 18
ATOM 8211 O O . MET A 1 15 ? 15.108 -0.633 5.998 1.00 0.00 15 MET A O 18
ATOM 8225 N N . GLY A 1 16 ? 17.217 0.006 6.360 1.00 0.00 16 GLY A N 18
ATOM 8226 C CA . GLY A 1 16 ? 17.824 -1.287 5.951 1.00 0.00 16 GLY A CA 18
ATOM 8227 C C . GLY A 1 16 ? 18.316 -1.227 4.503 1.00 0.00 16 GLY A C 18
ATOM 8228 O O . GLY A 1 16 ? 19.232 -1.940 4.143 1.00 0.00 16 GLY A O 18
ATOM 8232 N N . LEU A 1 17 ? 17.701 -0.380 3.713 1.00 0.00 17 LEU A N 18
ATOM 8233 C CA . LEU A 1 17 ? 18.095 -0.237 2.283 1.00 0.00 17 LEU A CA 18
ATOM 8234 C C . LEU A 1 17 ? 19.202 0.806 2.070 1.00 0.00 17 LEU A C 18
ATOM 8235 O O . LEU A 1 17 ? 19.532 1.590 2.938 1.00 0.00 17 LEU A O 18
ATOM 8251 N N . ARG A 1 18 ? 19.724 0.742 0.874 1.00 0.00 18 ARG A N 18
ATOM 8252 C CA . ARG A 1 18 ? 20.808 1.633 0.385 1.00 0.00 18 ARG A CA 18
ATOM 8253 C C . ARG A 1 18 ? 20.514 1.883 -1.093 1.00 0.00 18 ARG A C 18
ATOM 8254 O O . ARG A 1 18 ? 20.031 1.009 -1.784 1.00 0.00 18 ARG A O 18
ATOM 8275 N N . CYS A 1 19 ? 20.824 3.075 -1.514 1.00 0.00 19 CYS A N 18
ATOM 8276 C CA . CYS A 1 19 ? 20.593 3.488 -2.936 1.00 0.00 19 CYS A CA 18
ATOM 8277 C C . CYS A 1 19 ? 21.616 2.869 -3.912 1.00 0.00 19 CYS A C 18
ATOM 8278 O O . CYS A 1 19 ? 22.725 3.355 -4.032 1.00 0.00 19 CYS A O 18
ATOM 8285 N N . GLY A 1 20 ? 21.217 1.812 -4.581 1.00 0.00 20 GLY A N 18
ATOM 8286 C CA . GLY A 1 20 ? 22.130 1.138 -5.556 1.00 0.00 20 GLY A CA 18
ATOM 8287 C C . GLY A 1 20 ? 22.136 1.904 -6.877 1.00 0.00 20 GLY A C 18
ATOM 8288 O O . GLY A 1 20 ? 21.126 1.948 -7.551 1.00 0.00 20 GLY A O 18
ATOM 8292 N N . ARG A 1 21 ? 23.264 2.480 -7.208 1.00 0.00 21 ARG A N 18
ATOM 8293 C CA . ARG A 1 21 ? 23.373 3.252 -8.478 1.00 0.00 21 ARG A CA 18
ATOM 8294 C C . ARG A 1 21 ? 23.246 2.323 -9.696 1.00 0.00 21 ARG A C 18
ATOM 8295 O O . ARG A 1 21 ? 23.716 1.202 -9.684 1.00 0.00 21 ARG A O 18
ATOM 8316 N N . GLY A 1 22 ? 22.607 2.843 -10.711 1.00 0.00 22 GLY A N 18
ATOM 8317 C CA . GLY A 1 22 ? 22.390 2.084 -11.977 1.00 0.00 22 GLY A CA 18
ATOM 8318 C C . GLY A 1 22 ? 21.696 3.001 -12.987 1.00 0.00 22 GLY A C 18
ATOM 8319 O O . GLY A 1 22 ? 21.857 4.205 -12.943 1.00 0.00 22 GLY A O 18
ATOM 8323 N N . ASN A 1 23 ? 20.947 2.405 -13.878 1.00 0.00 23 ASN A N 18
ATOM 8324 C CA . ASN A 1 23 ? 20.217 3.201 -14.911 1.00 0.00 23 ASN A CA 18
ATOM 8325 C C . ASN A 1 23 ? 19.066 2.344 -15.489 1.00 0.00 23 ASN A C 18
ATOM 8326 O O . ASN A 1 23 ? 19.310 1.512 -16.342 1.00 0.00 23 ASN A O 18
ATOM 8337 N N . PRO A 1 24 ? 17.849 2.545 -15.024 1.00 0.00 24 PRO A N 18
ATOM 8338 C CA . PRO A 1 24 ? 17.496 3.425 -13.877 1.00 0.00 24 PRO A CA 18
ATOM 8339 C C . PRO A 1 24 ? 17.995 2.834 -12.549 1.00 0.00 24 PRO A C 18
ATOM 8340 O O . PRO A 1 24 ? 17.884 1.643 -12.335 1.00 0.00 24 PRO A O 18
ATOM 8351 N N . GLN A 1 25 ? 18.526 3.689 -11.708 1.00 0.00 25 GLN A N 18
ATOM 8352 C CA . GLN A 1 25 ? 19.053 3.256 -10.366 1.00 0.00 25 GLN A CA 18
ATOM 8353 C C . GLN A 1 25 ? 17.958 2.489 -9.592 1.00 0.00 25 GLN A C 18
ATOM 8354 O O . GLN A 1 25 ? 16.805 2.521 -9.976 1.00 0.00 25 GLN A O 18
ATOM 8368 N N . LYS A 1 26 ? 18.344 1.820 -8.532 1.00 0.00 26 LYS A N 18
ATOM 8369 C CA . LYS A 1 26 ? 17.356 1.042 -7.708 1.00 0.00 26 LYS A CA 18
ATOM 8370 C C . LYS A 1 26 ? 17.902 0.746 -6.301 1.00 0.00 26 LYS A C 18
ATOM 8371 O O . LYS A 1 26 ? 19.052 0.370 -6.173 1.00 0.00 26 LYS A O 18
ATOM 8390 N N . CYS A 1 27 ? 17.092 0.919 -5.278 1.00 0.00 27 CYS A N 18
ATOM 8391 C CA . CYS A 1 27 ? 17.589 0.631 -3.903 1.00 0.00 27 CYS A CA 18
ATOM 8392 C C . CYS A 1 27 ? 17.612 -0.882 -3.670 1.00 0.00 27 CYS A C 18
ATOM 8393 O O . CYS A 1 27 ? 16.802 -1.613 -4.208 1.00 0.00 27 CYS A O 18
ATOM 8400 N N . ILE A 1 28 ? 18.558 -1.287 -2.868 1.00 0.00 28 ILE A N 18
ATOM 8401 C CA . ILE A 1 28 ? 18.741 -2.719 -2.508 1.00 0.00 28 ILE A CA 18
ATOM 8402 C C . ILE A 1 28 ? 18.935 -2.689 -0.993 1.00 0.00 28 ILE A C 18
ATOM 8403 O O . ILE A 1 28 ? 18.734 -1.658 -0.384 1.00 0.00 28 ILE A O 18
ATOM 8419 N N . GLY A 1 29 ? 19.327 -3.795 -0.426 1.00 0.00 29 GLY A N 18
ATOM 8420 C CA . GLY A 1 29 ? 19.537 -3.859 1.043 1.00 0.00 29 GLY A CA 18
ATOM 8421 C C . GLY A 1 29 ? 21.021 -3.906 1.416 1.00 0.00 29 GLY A C 18
ATOM 8422 O O . GLY A 1 29 ? 21.819 -4.546 0.757 1.00 0.00 29 GLY A O 18
ATOM 8426 N N . ALA A 1 30 ? 21.323 -3.211 2.485 1.00 0.00 30 ALA A N 18
ATOM 8427 C CA . ALA A 1 30 ? 22.721 -3.131 3.012 1.00 0.00 30 ALA A CA 18
ATOM 8428 C C . ALA A 1 30 ? 22.919 -4.314 3.966 1.00 0.00 30 ALA A C 18
ATOM 8429 O O . ALA A 1 30 ? 23.893 -5.037 3.887 1.00 0.00 30 ALA A O 18
ATOM 8436 N N . HIS A 1 31 ? 21.950 -4.452 4.838 1.00 0.00 31 HIS A N 18
ATOM 8437 C CA . HIS A 1 31 ? 21.950 -5.548 5.859 1.00 0.00 31 HIS A CA 18
ATOM 8438 C C . HIS A 1 31 ? 21.143 -6.717 5.267 1.00 0.00 31 HIS A C 18
ATOM 8439 O O . HIS A 1 31 ? 20.342 -7.353 5.924 1.00 0.00 31 HIS A O 18
ATOM 8468 N N . ASP A 1 33 ? 21.837 -9.492 1.701 1.00 0.00 33 ASP A N 18
ATOM 8469 C CA . ASP A 1 33 ? 22.780 -10.522 1.185 1.00 0.00 33 ASP A CA 18
ATOM 8470 C C . ASP A 1 33 ? 23.172 -10.084 -0.232 1.00 0.00 33 ASP A C 18
ATOM 8471 O O . ASP A 1 33 ? 23.384 -10.890 -1.119 1.00 0.00 33 ASP A O 18
ATOM 8480 N N . VAL A 1 34 ? 23.251 -8.783 -0.370 1.00 0.00 34 VAL A N 18
ATOM 8481 C CA . VAL A 1 34 ? 23.613 -8.134 -1.664 1.00 0.00 34 VAL A CA 18
ATOM 8482 C C . VAL A 1 34 ? 24.647 -7.023 -1.380 1.00 0.00 34 VAL A C 18
ATOM 8483 O O . VAL A 1 34 ? 25.757 -7.190 -1.858 1.00 0.00 34 VAL A O 18
ATOM 8497 N N . ALA A 1 1 ? 8.519 10.352 2.516 1.00 0.00 1 ALA A N 19
ATOM 8498 C CA . ALA A 1 1 ? 8.369 8.926 2.111 1.00 0.00 1 ALA A CA 19
ATOM 8499 C C . ALA A 1 1 ? 9.722 8.370 1.648 1.00 0.00 1 ALA A C 19
ATOM 8500 O O . ALA A 1 1 ? 10.592 9.115 1.239 1.00 0.00 1 ALA A O 19
ATOM 8509 N N . CYS A 1 2 ? 9.846 7.069 1.734 1.00 0.00 2 CYS A N 19
ATOM 8510 C CA . CYS A 1 2 ? 11.095 6.366 1.324 1.00 0.00 2 CYS A CA 19
ATOM 8511 C C . CYS A 1 2 ? 10.798 5.418 0.153 1.00 0.00 2 CYS A C 19
ATOM 8512 O O . CYS A 1 2 ? 9.667 5.297 -0.278 1.00 0.00 2 CYS A O 19
ATOM 8519 N N . SER A 1 3 ? 11.839 4.777 -0.318 1.00 0.00 3 SER A N 19
ATOM 8520 C CA . SER A 1 3 ? 11.715 3.811 -1.458 1.00 0.00 3 SER A CA 19
ATOM 8521 C C . SER A 1 3 ? 11.942 2.389 -0.936 1.00 0.00 3 SER A C 19
ATOM 8522 O O . SER A 1 3 ? 12.655 2.205 0.028 1.00 0.00 3 SER A O 19
ATOM 8530 N N . GLY A 1 4 ? 11.331 1.437 -1.591 1.00 0.00 4 GLY A N 19
ATOM 8531 C CA . GLY A 1 4 ? 11.467 0.002 -1.186 1.00 0.00 4 GLY A CA 19
ATOM 8532 C C . GLY A 1 4 ? 12.545 -0.667 -2.047 1.00 0.00 4 GLY A C 19
ATOM 8533 O O . GLY A 1 4 ? 13.020 -0.073 -2.993 1.00 0.00 4 GLY A O 19
ATOM 8537 N N . ARG A 1 5 ? 12.913 -1.881 -1.715 1.00 0.00 5 ARG A N 19
ATOM 8538 C CA . ARG A 1 5 ? 13.961 -2.580 -2.524 1.00 0.00 5 ARG A CA 19
ATOM 8539 C C . ARG A 1 5 ? 13.413 -2.801 -3.944 1.00 0.00 5 ARG A C 19
ATOM 8540 O O . ARG A 1 5 ? 12.468 -3.542 -4.140 1.00 0.00 5 ARG A O 19
ATOM 8561 N N . GLY A 1 6 ? 14.038 -2.134 -4.880 1.00 0.00 6 GLY A N 19
ATOM 8562 C CA . GLY A 1 6 ? 13.635 -2.228 -6.317 1.00 0.00 6 GLY A CA 19
ATOM 8563 C C . GLY A 1 6 ? 13.127 -0.862 -6.806 1.00 0.00 6 GLY A C 19
ATOM 8564 O O . GLY A 1 6 ? 12.961 -0.653 -7.991 1.00 0.00 6 GLY A O 19
ATOM 8568 N N . SER A 1 7 ? 12.894 0.029 -5.872 1.00 0.00 7 SER A N 19
ATOM 8569 C CA . SER A 1 7 ? 12.401 1.404 -6.192 1.00 0.00 7 SER A CA 19
ATOM 8570 C C . SER A 1 7 ? 13.651 2.285 -6.217 1.00 0.00 7 SER A C 19
ATOM 8571 O O . SER A 1 7 ? 14.639 1.958 -5.596 1.00 0.00 7 SER A O 19
ATOM 8579 N N . ARG A 1 8 ? 13.584 3.378 -6.921 1.00 0.00 8 ARG A N 19
ATOM 8580 C CA . ARG A 1 8 ? 14.745 4.312 -7.024 1.00 0.00 8 ARG A CA 19
ATOM 8581 C C . ARG A 1 8 ? 15.019 5.076 -5.726 1.00 0.00 8 ARG A C 19
ATOM 8582 O O . ARG A 1 8 ? 14.496 4.751 -4.680 1.00 0.00 8 ARG A O 19
ATOM 8603 N N . CYS A 1 9 ? 15.848 6.078 -5.851 1.00 0.00 9 CYS A N 19
ATOM 8604 C CA . CYS A 1 9 ? 16.220 6.927 -4.687 1.00 0.00 9 CYS A CA 19
ATOM 8605 C C . CYS A 1 9 ? 16.784 8.290 -5.166 1.00 0.00 9 CYS A C 19
ATOM 8606 O O . CYS A 1 9 ? 17.653 8.305 -6.016 1.00 0.00 9 CYS A O 19
ATOM 8643 N N . GLN A 1 12 ? 14.488 8.721 -0.549 1.00 0.00 12 GLN A N 19
ATOM 8644 C CA . GLN A 1 12 ? 15.573 7.987 0.183 1.00 0.00 12 GLN A CA 19
ATOM 8645 C C . GLN A 1 12 ? 15.114 6.581 0.563 1.00 0.00 12 GLN A C 19
ATOM 8646 O O . GLN A 1 12 ? 14.071 6.436 1.165 1.00 0.00 12 GLN A O 19
ATOM 8660 N N . CYS A 1 13 ? 15.891 5.588 0.203 1.00 0.00 13 CYS A N 19
ATOM 8661 C CA . CYS A 1 13 ? 15.497 4.188 0.540 1.00 0.00 13 CYS A CA 19
ATOM 8662 C C . CYS A 1 13 ? 15.184 4.038 2.032 1.00 0.00 13 CYS A C 19
ATOM 8663 O O . CYS A 1 13 ? 15.838 4.618 2.879 1.00 0.00 13 CYS A O 19
ATOM 8670 N N . CYS A 1 14 ? 14.177 3.248 2.283 1.00 0.00 14 CYS A N 19
ATOM 8671 C CA . CYS A 1 14 ? 13.707 2.974 3.670 1.00 0.00 14 CYS A CA 19
ATOM 8672 C C . CYS A 1 14 ? 14.788 2.349 4.566 1.00 0.00 14 CYS A C 19
ATOM 8673 O O . CYS A 1 14 ? 15.861 2.004 4.111 1.00 0.00 14 CYS A O 19
ATOM 8680 N N . MET A 1 15 ? 14.452 2.233 5.826 1.00 0.00 15 MET A N 19
ATOM 8681 C CA . MET A 1 15 ? 15.377 1.649 6.842 1.00 0.00 15 MET A CA 19
ATOM 8682 C C . MET A 1 15 ? 15.843 0.249 6.421 1.00 0.00 15 MET A C 19
ATOM 8683 O O . MET A 1 15 ? 15.036 -0.616 6.142 1.00 0.00 15 MET A O 19
ATOM 8697 N N . GLY A 1 16 ? 17.141 0.084 6.392 1.00 0.00 16 GLY A N 19
ATOM 8698 C CA . GLY A 1 16 ? 17.755 -1.214 6.006 1.00 0.00 16 GLY A CA 19
ATOM 8699 C C . GLY A 1 16 ? 18.256 -1.192 4.559 1.00 0.00 16 GLY A C 19
ATOM 8700 O O . GLY A 1 16 ? 19.143 -1.947 4.215 1.00 0.00 16 GLY A O 19
ATOM 8704 N N . LEU A 1 17 ? 17.679 -0.332 3.754 1.00 0.00 17 LEU A N 19
ATOM 8705 C CA . LEU A 1 17 ? 18.090 -0.228 2.327 1.00 0.00 17 LEU A CA 19
ATOM 8706 C C . LEU A 1 17 ? 19.219 0.791 2.125 1.00 0.00 17 LEU A C 19
ATOM 8707 O O . LEU A 1 17 ? 19.525 1.597 2.982 1.00 0.00 17 LEU A O 19
ATOM 8723 N N . ARG A 1 18 ? 19.788 0.684 0.954 1.00 0.00 18 ARG A N 19
ATOM 8724 C CA . ARG A 1 18 ? 20.903 1.549 0.487 1.00 0.00 18 ARG A CA 19
ATOM 8725 C C . ARG A 1 18 ? 20.604 1.812 -0.984 1.00 0.00 18 ARG A C 19
ATOM 8726 O O . ARG A 1 18 ? 20.135 0.938 -1.686 1.00 0.00 18 ARG A O 19
ATOM 8747 N N . CYS A 1 19 ? 20.896 3.015 -1.385 1.00 0.00 19 CYS A N 19
ATOM 8748 C CA . CYS A 1 19 ? 20.658 3.439 -2.799 1.00 0.00 19 CYS A CA 19
ATOM 8749 C C . CYS A 1 19 ? 21.696 2.917 -3.805 1.00 0.00 19 CYS A C 19
ATOM 8750 O O . CYS A 1 19 ? 22.810 3.402 -3.856 1.00 0.00 19 CYS A O 19
ATOM 8757 N N . GLY A 1 20 ? 21.291 1.935 -4.575 1.00 0.00 20 GLY A N 19
ATOM 8758 C CA . GLY A 1 20 ? 22.201 1.342 -5.599 1.00 0.00 20 GLY A CA 19
ATOM 8759 C C . GLY A 1 20 ? 22.164 2.203 -6.860 1.00 0.00 20 GLY A C 19
ATOM 8760 O O . GLY A 1 20 ? 21.133 2.312 -7.494 1.00 0.00 20 GLY A O 19
ATOM 8764 N N . ARG A 1 21 ? 23.293 2.786 -7.174 1.00 0.00 21 ARG A N 19
ATOM 8765 C CA . ARG A 1 21 ? 23.425 3.659 -8.378 1.00 0.00 21 ARG A CA 19
ATOM 8766 C C . ARG A 1 21 ? 22.960 2.942 -9.659 1.00 0.00 21 ARG A C 19
ATOM 8767 O O . ARG A 1 21 ? 23.046 1.734 -9.765 1.00 0.00 21 ARG A O 19
ATOM 8788 N N . GLY A 1 22 ? 22.485 3.725 -10.592 1.00 0.00 22 GLY A N 19
ATOM 8789 C CA . GLY A 1 22 ? 21.996 3.168 -11.891 1.00 0.00 22 GLY A CA 19
ATOM 8790 C C . GLY A 1 22 ? 21.168 4.216 -12.643 1.00 0.00 22 GLY A C 19
ATOM 8791 O O . GLY A 1 22 ? 21.243 5.393 -12.346 1.00 0.00 22 GLY A O 19
ATOM 8795 N N . ASN A 1 23 ? 20.401 3.755 -13.599 1.00 0.00 23 ASN A N 19
ATOM 8796 C CA . ASN A 1 23 ? 19.543 4.679 -14.402 1.00 0.00 23 ASN A CA 19
ATOM 8797 C C . ASN A 1 23 ? 18.410 3.873 -15.086 1.00 0.00 23 ASN A C 19
ATOM 8798 O O . ASN A 1 23 ? 18.651 3.254 -16.104 1.00 0.00 23 ASN A O 19
ATOM 8809 N N . PRO A 1 24 ? 17.217 3.885 -14.528 1.00 0.00 24 PRO A N 19
ATOM 8810 C CA . PRO A 1 24 ? 16.871 4.554 -13.244 1.00 0.00 24 PRO A CA 19
ATOM 8811 C C . PRO A 1 24 ? 17.505 3.821 -12.050 1.00 0.00 24 PRO A C 19
ATOM 8812 O O . PRO A 1 24 ? 17.522 2.605 -12.022 1.00 0.00 24 PRO A O 19
ATOM 8823 N N . GLN A 1 25 ? 18.001 4.591 -11.111 1.00 0.00 25 GLN A N 19
ATOM 8824 C CA . GLN A 1 25 ? 18.648 4.017 -9.882 1.00 0.00 25 GLN A CA 19
ATOM 8825 C C . GLN A 1 25 ? 17.695 3.041 -9.171 1.00 0.00 25 GLN A C 19
ATOM 8826 O O . GLN A 1 25 ? 16.506 3.048 -9.426 1.00 0.00 25 GLN A O 19
ATOM 8840 N N . LYS A 1 26 ? 18.243 2.232 -8.297 1.00 0.00 26 LYS A N 19
ATOM 8841 C CA . LYS A 1 26 ? 17.407 1.241 -7.551 1.00 0.00 26 LYS A CA 19
ATOM 8842 C C . LYS A 1 26 ? 18.038 0.840 -6.210 1.00 0.00 26 LYS A C 19
ATOM 8843 O O . LYS A 1 26 ? 19.186 0.443 -6.147 1.00 0.00 26 LYS A O 19
ATOM 8862 N N . CYS A 1 27 ? 17.245 0.970 -5.177 1.00 0.00 27 CYS A N 19
ATOM 8863 C CA . CYS A 1 27 ? 17.675 0.623 -3.804 1.00 0.00 27 CYS A CA 19
ATOM 8864 C C . CYS A 1 27 ? 17.694 -0.892 -3.622 1.00 0.00 27 CYS A C 19
ATOM 8865 O O . CYS A 1 27 ? 16.911 -1.616 -4.206 1.00 0.00 27 CYS A O 19
ATOM 8872 N N . ILE A 1 28 ? 18.615 -1.300 -2.799 1.00 0.00 28 ILE A N 19
ATOM 8873 C CA . ILE A 1 28 ? 18.819 -2.734 -2.457 1.00 0.00 28 ILE A CA 19
ATOM 8874 C C . ILE A 1 28 ? 18.972 -2.700 -0.936 1.00 0.00 28 ILE A C 19
ATOM 8875 O O . ILE A 1 28 ? 18.701 -1.684 -0.330 1.00 0.00 28 ILE A O 19
ATOM 8891 N N . GLY A 1 29 ? 19.413 -3.782 -0.361 1.00 0.00 29 GLY A N 19
ATOM 8892 C CA . GLY A 1 29 ? 19.586 -3.832 1.115 1.00 0.00 29 GLY A CA 19
ATOM 8893 C C . GLY A 1 29 ? 21.053 -3.844 1.539 1.00 0.00 29 GLY A C 19
ATOM 8894 O O . GLY A 1 29 ? 21.898 -4.399 0.862 1.00 0.00 29 GLY A O 19
ATOM 8898 N N . ALA A 1 30 ? 21.294 -3.214 2.661 1.00 0.00 30 ALA A N 19
ATOM 8899 C CA . ALA A 1 30 ? 22.674 -3.127 3.235 1.00 0.00 30 ALA A CA 19
ATOM 8900 C C . ALA A 1 30 ? 22.887 -4.428 4.019 1.00 0.00 30 ALA A C 19
ATOM 8901 O O . ALA A 1 30 ? 23.904 -5.084 3.893 1.00 0.00 30 ALA A O 19
ATOM 8908 N N . HIS A 1 31 ? 21.886 -4.742 4.805 1.00 0.00 31 HIS A N 19
ATOM 8909 C CA . HIS A 1 31 ? 21.887 -5.976 5.655 1.00 0.00 31 HIS A CA 19
ATOM 8910 C C . HIS A 1 31 ? 21.126 -7.024 4.826 1.00 0.00 31 HIS A C 19
ATOM 8911 O O . HIS A 1 31 ? 20.182 -7.648 5.272 1.00 0.00 31 HIS A O 19
ATOM 8940 N N . ASP A 1 33 ? 22.209 -9.447 1.062 1.00 0.00 33 ASP A N 19
ATOM 8941 C CA . ASP A 1 33 ? 23.139 -10.478 0.529 1.00 0.00 33 ASP A CA 19
ATOM 8942 C C . ASP A 1 33 ? 23.521 -10.063 -0.900 1.00 0.00 33 ASP A C 19
ATOM 8943 O O . ASP A 1 33 ? 23.347 -10.798 -1.853 1.00 0.00 33 ASP A O 19
ATOM 8952 N N . VAL A 1 34 ? 24.039 -8.865 -0.989 1.00 0.00 34 VAL A N 19
ATOM 8953 C CA . VAL A 1 34 ? 24.467 -8.302 -2.308 1.00 0.00 34 VAL A CA 19
ATOM 8954 C C . VAL A 1 34 ? 25.846 -8.874 -2.689 1.00 0.00 34 VAL A C 19
ATOM 8955 O O . VAL A 1 34 ? 26.700 -8.879 -1.816 1.00 0.00 34 VAL A O 19
ATOM 8969 N N . ALA A 1 1 ? 6.697 9.027 1.289 1.00 0.00 1 ALA A N 20
ATOM 8970 C CA . ALA A 1 1 ? 7.307 7.860 1.988 1.00 0.00 1 ALA A CA 20
ATOM 8971 C C . ALA A 1 1 ? 8.598 7.443 1.271 1.00 0.00 1 ALA A C 20
ATOM 8972 O O . ALA A 1 1 ? 8.775 7.738 0.105 1.00 0.00 1 ALA A O 20
ATOM 8981 N N . CYS A 1 2 ? 9.444 6.766 2.008 1.00 0.00 2 CYS A N 20
ATOM 8982 C CA . CYS A 1 2 ? 10.762 6.267 1.494 1.00 0.00 2 CYS A CA 20
ATOM 8983 C C . CYS A 1 2 ? 10.586 5.296 0.302 1.00 0.00 2 CYS A C 20
ATOM 8984 O O . CYS A 1 2 ? 9.482 5.030 -0.132 1.00 0.00 2 CYS A O 20
ATOM 8991 N N . SER A 1 3 ? 11.698 4.800 -0.182 1.00 0.00 3 SER A N 20
ATOM 8992 C CA . SER A 1 3 ? 11.698 3.846 -1.339 1.00 0.00 3 SER A CA 20
ATOM 8993 C C . SER A 1 3 ? 11.904 2.419 -0.825 1.00 0.00 3 SER A C 20
ATOM 8994 O O . SER A 1 3 ? 12.598 2.226 0.152 1.00 0.00 3 SER A O 20
ATOM 9002 N N . GLY A 1 4 ? 11.306 1.470 -1.498 1.00 0.00 4 GLY A N 20
ATOM 9003 C CA . GLY A 1 4 ? 11.436 0.035 -1.089 1.00 0.00 4 GLY A CA 20
ATOM 9004 C C . GLY A 1 4 ? 12.454 -0.652 -2.000 1.00 0.00 4 GLY A C 20
ATOM 9005 O O . GLY A 1 4 ? 12.926 -0.058 -2.950 1.00 0.00 4 GLY A O 20
ATOM 9009 N N . ARG A 1 5 ? 12.771 -1.886 -1.695 1.00 0.00 5 ARG A N 20
ATOM 9010 C CA . ARG A 1 5 ? 13.759 -2.624 -2.540 1.00 0.00 5 ARG A CA 20
ATOM 9011 C C . ARG A 1 5 ? 13.178 -2.769 -3.959 1.00 0.00 5 ARG A C 20
ATOM 9012 O O . ARG A 1 5 ? 12.313 -3.589 -4.202 1.00 0.00 5 ARG A O 20
ATOM 9033 N N . GLY A 1 6 ? 13.684 -1.949 -4.846 1.00 0.00 6 GLY A N 20
ATOM 9034 C CA . GLY A 1 6 ? 13.230 -1.955 -6.272 1.00 0.00 6 GLY A CA 20
ATOM 9035 C C . GLY A 1 6 ? 13.025 -0.520 -6.786 1.00 0.00 6 GLY A C 20
ATOM 9036 O O . GLY A 1 6 ? 12.860 -0.314 -7.973 1.00 0.00 6 GLY A O 20
ATOM 9040 N N . SER A 1 7 ? 13.037 0.426 -5.878 1.00 0.00 7 SER A N 20
ATOM 9041 C CA . SER A 1 7 ? 12.853 1.870 -6.235 1.00 0.00 7 SER A CA 20
ATOM 9042 C C . SER A 1 7 ? 14.138 2.618 -5.872 1.00 0.00 7 SER A C 20
ATOM 9043 O O . SER A 1 7 ? 14.684 2.402 -4.809 1.00 0.00 7 SER A O 20
ATOM 9051 N N . ARG A 1 8 ? 14.586 3.474 -6.757 1.00 0.00 8 ARG A N 20
ATOM 9052 C CA . ARG A 1 8 ? 15.836 4.260 -6.504 1.00 0.00 8 ARG A CA 20
ATOM 9053 C C . ARG A 1 8 ? 15.602 5.397 -5.496 1.00 0.00 8 ARG A C 20
ATOM 9054 O O . ARG A 1 8 ? 14.557 5.471 -4.880 1.00 0.00 8 ARG A O 20
ATOM 9075 N N . CYS A 1 9 ? 16.589 6.252 -5.368 1.00 0.00 9 CYS A N 20
ATOM 9076 C CA . CYS A 1 9 ? 16.502 7.403 -4.427 1.00 0.00 9 CYS A CA 20
ATOM 9077 C C . CYS A 1 9 ? 16.582 8.774 -5.152 1.00 0.00 9 CYS A C 20
ATOM 9078 O O . CYS A 1 9 ? 17.282 8.895 -6.139 1.00 0.00 9 CYS A O 20
ATOM 9115 N N . GLN A 1 12 ? 14.310 8.603 -0.423 1.00 0.00 12 GLN A N 20
ATOM 9116 C CA . GLN A 1 12 ? 15.474 7.949 0.248 1.00 0.00 12 GLN A CA 20
ATOM 9117 C C . GLN A 1 12 ? 15.042 6.528 0.610 1.00 0.00 12 GLN A C 20
ATOM 9118 O O . GLN A 1 12 ? 13.969 6.352 1.154 1.00 0.00 12 GLN A O 20
ATOM 9132 N N . CYS A 1 13 ? 15.861 5.556 0.303 1.00 0.00 13 CYS A N 20
ATOM 9133 C CA . CYS A 1 13 ? 15.472 4.155 0.637 1.00 0.00 13 CYS A CA 20
ATOM 9134 C C . CYS A 1 13 ? 15.166 4.007 2.130 1.00 0.00 13 CYS A C 20
ATOM 9135 O O . CYS A 1 13 ? 15.856 4.544 2.976 1.00 0.00 13 CYS A O 20
ATOM 9142 N N . CYS A 1 14 ? 14.116 3.271 2.375 1.00 0.00 14 CYS A N 20
ATOM 9143 C CA . CYS A 1 14 ? 13.626 2.991 3.754 1.00 0.00 14 CYS A CA 20
ATOM 9144 C C . CYS A 1 14 ? 14.704 2.360 4.642 1.00 0.00 14 CYS A C 20
ATOM 9145 O O . CYS A 1 14 ? 15.781 2.029 4.183 1.00 0.00 14 CYS A O 20
ATOM 9152 N N . MET A 1 15 ? 14.366 2.217 5.899 1.00 0.00 15 MET A N 20
ATOM 9153 C CA . MET A 1 15 ? 15.309 1.619 6.885 1.00 0.00 15 MET A CA 20
ATOM 9154 C C . MET A 1 15 ? 15.761 0.227 6.419 1.00 0.00 15 MET A C 20
ATOM 9155 O O . MET A 1 15 ? 14.948 -0.621 6.108 1.00 0.00 15 MET A O 20
ATOM 9169 N N . GLY A 1 16 ? 17.057 0.061 6.390 1.00 0.00 16 GLY A N 20
ATOM 9170 C CA . GLY A 1 16 ? 17.670 -1.223 5.965 1.00 0.00 16 GLY A CA 20
ATOM 9171 C C . GLY A 1 16 ? 18.201 -1.153 4.531 1.00 0.00 16 GLY A C 20
ATOM 9172 O O . GLY A 1 16 ? 19.096 -1.899 4.190 1.00 0.00 16 GLY A O 20
ATOM 9176 N N . LEU A 1 17 ? 17.651 -0.272 3.727 1.00 0.00 17 LEU A N 20
ATOM 9177 C CA . LEU A 1 17 ? 18.110 -0.144 2.313 1.00 0.00 17 LEU A CA 20
ATOM 9178 C C . LEU A 1 17 ? 19.153 0.961 2.099 1.00 0.00 17 LEU A C 20
ATOM 9179 O O . LEU A 1 17 ? 19.377 1.820 2.930 1.00 0.00 17 LEU A O 20
ATOM 9195 N N . ARG A 1 18 ? 19.744 0.851 0.939 1.00 0.00 18 ARG A N 20
ATOM 9196 C CA . ARG A 1 18 ? 20.797 1.771 0.432 1.00 0.00 18 ARG A CA 20
ATOM 9197 C C . ARG A 1 18 ? 20.521 1.947 -1.059 1.00 0.00 18 ARG A C 20
ATOM 9198 O O . ARG A 1 18 ? 20.024 1.049 -1.708 1.00 0.00 18 ARG A O 20
ATOM 9219 N N . CYS A 1 19 ? 20.871 3.104 -1.543 1.00 0.00 19 CYS A N 20
ATOM 9220 C CA . CYS A 1 19 ? 20.662 3.438 -2.987 1.00 0.00 19 CYS A CA 20
ATOM 9221 C C . CYS A 1 19 ? 21.690 2.801 -3.943 1.00 0.00 19 CYS A C 20
ATOM 9222 O O . CYS A 1 19 ? 22.798 3.289 -4.073 1.00 0.00 19 CYS A O 20
ATOM 9229 N N . GLY A 1 20 ? 21.301 1.724 -4.587 1.00 0.00 20 GLY A N 20
ATOM 9230 C CA . GLY A 1 20 ? 22.224 1.039 -5.545 1.00 0.00 20 GLY A CA 20
ATOM 9231 C C . GLY A 1 20 ? 22.217 1.902 -6.806 1.00 0.00 20 GLY A C 20
ATOM 9232 O O . GLY A 1 20 ? 21.253 1.876 -7.547 1.00 0.00 20 GLY A O 20
ATOM 9236 N N . ARG A 1 21 ? 23.278 2.641 -7.007 1.00 0.00 21 ARG A N 20
ATOM 9237 C CA . ARG A 1 21 ? 23.366 3.524 -8.205 1.00 0.00 21 ARG A CA 20
ATOM 9238 C C . ARG A 1 21 ? 23.557 2.758 -9.527 1.00 0.00 21 ARG A C 20
ATOM 9239 O O . ARG A 1 21 ? 24.657 2.412 -9.915 1.00 0.00 21 ARG A O 20
ATOM 9260 N N . GLY A 1 22 ? 22.437 2.533 -10.168 1.00 0.00 22 GLY A N 20
ATOM 9261 C CA . GLY A 1 22 ? 22.391 1.806 -11.476 1.00 0.00 22 GLY A CA 20
ATOM 9262 C C . GLY A 1 22 ? 21.821 2.743 -12.548 1.00 0.00 22 GLY A C 20
ATOM 9263 O O . GLY A 1 22 ? 21.999 3.943 -12.460 1.00 0.00 22 GLY A O 20
ATOM 9267 N N . ASN A 1 23 ? 21.165 2.170 -13.528 1.00 0.00 23 ASN A N 20
ATOM 9268 C CA . ASN A 1 23 ? 20.563 2.986 -14.630 1.00 0.00 23 ASN A CA 20
ATOM 9269 C C . ASN A 1 23 ? 19.461 2.182 -15.371 1.00 0.00 23 ASN A C 20
ATOM 9270 O O . ASN A 1 23 ? 19.784 1.397 -16.243 1.00 0.00 23 ASN A O 20
ATOM 9281 N N . PRO A 1 24 ? 18.204 2.373 -15.027 1.00 0.00 24 PRO A N 20
ATOM 9282 C CA . PRO A 1 24 ? 17.747 3.225 -13.897 1.00 0.00 24 PRO A CA 20
ATOM 9283 C C . PRO A 1 24 ? 18.236 2.658 -12.560 1.00 0.00 24 PRO A C 20
ATOM 9284 O O . PRO A 1 24 ? 18.261 1.457 -12.371 1.00 0.00 24 PRO A O 20
ATOM 9295 N N . GLN A 1 25 ? 18.611 3.553 -11.684 1.00 0.00 25 GLN A N 20
ATOM 9296 C CA . GLN A 1 25 ? 19.110 3.150 -10.329 1.00 0.00 25 GLN A CA 20
ATOM 9297 C C . GLN A 1 25 ? 18.043 2.333 -9.580 1.00 0.00 25 GLN A C 20
ATOM 9298 O O . GLN A 1 25 ? 16.904 2.270 -10.005 1.00 0.00 25 GLN A O 20
ATOM 9312 N N . LYS A 1 26 ? 18.447 1.717 -8.497 1.00 0.00 26 LYS A N 20
ATOM 9313 C CA . LYS A 1 26 ? 17.496 0.895 -7.681 1.00 0.00 26 LYS A CA 20
ATOM 9314 C C . LYS A 1 26 ? 18.021 0.655 -6.255 1.00 0.00 26 LYS A C 20
ATOM 9315 O O . LYS A 1 26 ? 19.161 0.253 -6.101 1.00 0.00 26 LYS A O 20
ATOM 9334 N N . CYS A 1 27 ? 17.210 0.902 -5.248 1.00 0.00 27 CYS A N 20
ATOM 9335 C CA . CYS A 1 27 ? 17.683 0.669 -3.855 1.00 0.00 27 CYS A CA 20
ATOM 9336 C C . CYS A 1 27 ? 17.656 -0.840 -3.599 1.00 0.00 27 CYS A C 20
ATOM 9337 O O . CYS A 1 27 ? 16.838 -1.560 -4.140 1.00 0.00 27 CYS A O 20
ATOM 9344 N N . ILE A 1 28 ? 18.569 -1.257 -2.768 1.00 0.00 28 ILE A N 20
ATOM 9345 C CA . ILE A 1 28 ? 18.705 -2.686 -2.386 1.00 0.00 28 ILE A CA 20
ATOM 9346 C C . ILE A 1 28 ? 18.929 -2.651 -0.882 1.00 0.00 28 ILE A C 20
ATOM 9347 O O . ILE A 1 28 ? 18.888 -1.596 -0.285 1.00 0.00 28 ILE A O 20
ATOM 9363 N N . GLY A 1 29 ? 19.187 -3.785 -0.307 1.00 0.00 29 GLY A N 20
ATOM 9364 C CA . GLY A 1 29 ? 19.407 -3.820 1.161 1.00 0.00 29 GLY A CA 20
ATOM 9365 C C . GLY A 1 29 ? 20.896 -3.779 1.495 1.00 0.00 29 GLY A C 20
ATOM 9366 O O . GLY A 1 29 ? 21.714 -4.335 0.789 1.00 0.00 29 GLY A O 20
ATOM 9370 N N . ALA A 1 30 ? 21.193 -3.107 2.576 1.00 0.00 30 ALA A N 20
ATOM 9371 C CA . ALA A 1 30 ? 22.606 -2.973 3.048 1.00 0.00 30 ALA A CA 20
ATOM 9372 C C . ALA A 1 30 ? 22.960 -4.300 3.727 1.00 0.00 30 ALA A C 20
ATOM 9373 O O . ALA A 1 30 ? 23.991 -4.887 3.465 1.00 0.00 30 ALA A O 20
ATOM 9380 N N . HIS A 1 31 ? 22.060 -4.713 4.586 1.00 0.00 31 HIS A N 20
ATOM 9381 C CA . HIS A 1 31 ? 22.223 -5.991 5.347 1.00 0.00 31 HIS A CA 20
ATOM 9382 C C . HIS A 1 31 ? 21.446 -7.065 4.560 1.00 0.00 31 HIS A C 20
ATOM 9383 O O . HIS A 1 31 ? 20.637 -7.805 5.085 1.00 0.00 31 HIS A O 20
ATOM 9412 N N . ASP A 1 33 ? 22.307 -9.200 0.626 1.00 0.00 33 ASP A N 20
ATOM 9413 C CA . ASP A 1 33 ? 23.269 -10.104 -0.047 1.00 0.00 33 ASP A CA 20
ATOM 9414 C C . ASP A 1 33 ? 23.977 -9.253 -1.117 1.00 0.00 33 ASP A C 20
ATOM 9415 O O . ASP A 1 33 ? 24.351 -9.723 -2.175 1.00 0.00 33 ASP A O 20
ATOM 9424 N N . VAL A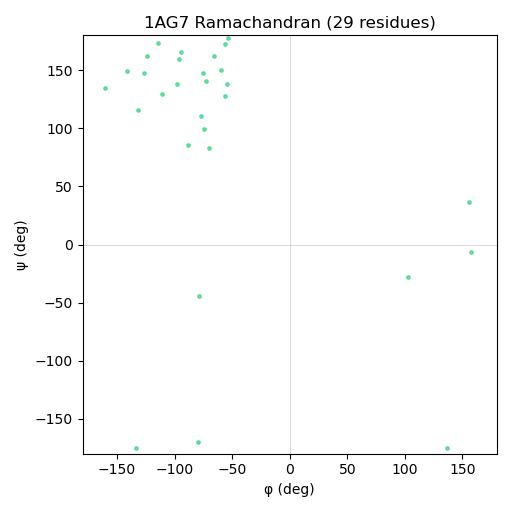 1 34 ? 24.128 -8.001 -0.768 1.00 0.00 34 VAL A N 20
ATOM 9425 C CA . VAL A 1 34 ? 24.789 -6.987 -1.650 1.00 0.00 34 VAL A CA 20
ATOM 9426 C C . VAL A 1 34 ? 26.328 -7.099 -1.579 1.00 0.00 34 VAL A C 20
ATOM 9427 O O . VAL A 1 34 ? 26.942 -6.779 -2.584 1.00 0.00 34 VAL A O 20
#

Secondary structure (DSSP, 8-state):
--B-BTB---BPTTEEEE-SSS-EEEE----

InterPro domains:
  IPR012629 Conotoxin TVIIAGS [PF08094] (1-33)

Foldseek 3Di:
DAFDFFQADNHDPQWDWQVDVVTGIHGPVVD

Organism: Conus geographus (NCBI:txid6491)

Sequence (31 aa):
ACSGRGSRCQCCMGLRCGRGNPQKCIGAHDVACSGRGSRCQCCMGLRCGRGNPQKCIGAHDVACSGRGSRCQCCMGLRCGRGNPQKCIGAHDVACSGRGSRCQCCMGLRCGRGNPQKCIGAHDVACSGRGSRCQCCMGLRCGRGNPQKCIGAHDVACSGRGSRCQCCMGLRCGRGNPQKCIGAHDVACSGRGSRCQCCMGLRCGRGNPQKCIGAHDVACSGRGSRCQCCMGLRCGRGNPQKCIGAHDVACSGRGSRCQCCMGLRCGRGNPQKCIGAHDVACSGRGSRCQCCMGLRCGRGNPQKCIGAHDVACSGRGSRCQCCMGLRCGRGNPQKCIGAHDVACSGRGSRCQCCMGLRCGRGNPQKCIGAHDVACSGRGSRCQCCMGLRCGRGNPQKCIGAHDVACSGRGSRCQCCMGLRCGRGNPQKCIGAHDVACSGRGSRCQCCMGLRCGRGNPQKCIGAHDVACSGRGSRCQCCMGLRCGRGNPQKCIGAHDVACSGRGSRCQCCMGLRCGRGNPQKCIGAHDVACSGRGSRCQCCMGLRCGRGNPQKCIGAHDVACSGRGSRCQCCMGLRCGRGNPQKCIGAHDVACSGRGSRCQCCMGLRCGRGNPQKCIGAHDV

Radius of gyration: 8.41 Å; Cα contacts (8 Å, |Δi|>4): 64; chains: 1; bounding box: 17×21×22 Å

Solvent-accessible surface area: 2810 Å² total

Nearest PDB structures (foldseek):
  1ag7-assembly1_A  TM=9.673E-01  e=7.325E-04  Conus geographus
  8fey-assembly1_A  TM=5.248E-01  e=1.378E+00  Pterinochilus murinus
  1ag7-assembly1_A  TM=8.911E-01  e=9.399E-04  Conus geographus
  8fey-assembly1_A  TM=7.085E-01  e=3.937E-01  Pterinochilus murinus
  1ag7-assembly1_A  TM=9.008E-01  e=4.740E-04  Conus geographus